Protein AF-Q234Y4-F1 (afdb_monomer)

Radius of gyration: 48.1 Å; Cα contacts (8 Å, |Δi|>4): 587; chains: 1; bounding box: 103×115×148 Å

Organism: Tetrahymena thermophila (strain SB210) (NCBI:txid312017)

Mean predicted aligned error: 19.93 Å

Structure (mmCIF, N/CA/C/O backbone):
data_AF-Q234Y4-F1
#
_entry.id   AF-Q234Y4-F1
#
loop_
_atom_site.group_PDB
_atom_site.id
_atom_site.type_symbol
_atom_site.label_atom_id
_atom_site.label_alt_id
_atom_site.label_comp_id
_atom_site.label_asym_id
_atom_site.label_entity_id
_atom_site.label_seq_id
_atom_site.pdbx_PDB_ins_code
_atom_site.Cartn_x
_atom_site.Cartn_y
_atom_site.Cartn_z
_atom_site.occupancy
_atom_site.B_iso_or_equiv
_atom_site.auth_seq_id
_atom_site.auth_comp_id
_atom_site.auth_asym_id
_atom_site.auth_atom_id
_atom_site.pdbx_PDB_model_num
ATOM 1 N N . MET A 1 1 ? 21.941 -29.662 -41.054 1.00 36.09 1 MET A N 1
ATOM 2 C CA . MET A 1 1 ? 22.257 -28.384 -41.726 1.00 36.09 1 MET A CA 1
ATOM 3 C C . MET A 1 1 ? 23.710 -28.066 -41.435 1.00 36.09 1 MET A C 1
ATOM 5 O O . MET A 1 1 ? 24.048 -27.875 -40.275 1.00 36.09 1 MET A O 1
ATOM 9 N N . GLY A 1 2 ? 24.569 -28.151 -42.451 1.00 38.62 2 GLY A N 1
ATOM 10 C CA . GLY A 1 2 ? 26.002 -27.905 -42.307 1.00 38.62 2 GLY A CA 1
ATOM 11 C C . GLY A 1 2 ? 26.270 -26.418 -42.115 1.00 38.62 2 GLY A C 1
ATOM 12 O O . GLY A 1 2 ? 25.831 -25.602 -42.923 1.00 38.62 2 GLY A O 1
ATOM 13 N N . ILE A 1 3 ? 26.975 -26.080 -41.039 1.00 43.47 3 ILE A N 1
ATOM 14 C CA . ILE A 1 3 ? 27.558 -24.757 -40.844 1.00 43.47 3 ILE A CA 1
ATOM 15 C C . ILE A 1 3 ? 28.685 -24.654 -41.871 1.00 43.47 3 ILE A C 1
ATOM 17 O O . ILE A 1 3 ? 29.764 -25.213 -41.689 1.00 43.47 3 ILE A O 1
ATOM 21 N N . LEU A 1 4 ? 28.378 -24.022 -43.004 1.00 46.44 4 LEU A N 1
ATOM 22 C CA . LEU A 1 4 ? 29.366 -23.620 -43.995 1.00 46.44 4 LEU A CA 1
ATOM 23 C C . LEU A 1 4 ? 30.426 -22.768 -43.295 1.00 46.44 4 LEU A C 1
ATOM 25 O O . LEU A 1 4 ? 30.102 -21.830 -42.566 1.00 46.44 4 LEU A O 1
ATOM 29 N N . SER A 1 5 ? 31.683 -23.133 -43.523 1.00 44.19 5 SER A N 1
ATOM 30 C CA . SER A 1 5 ? 32.879 -22.402 -43.125 1.00 44.19 5 SER A CA 1
ATOM 31 C C . SER A 1 5 ? 32.754 -20.934 -43.531 1.00 44.19 5 SER A C 1
ATOM 33 O O . SER A 1 5 ? 32.859 -20.586 -44.708 1.00 44.19 5 SER A O 1
ATOM 35 N N . PHE A 1 6 ? 32.484 -20.086 -42.543 1.00 43.38 6 PHE A N 1
ATOM 36 C CA . PHE A 1 6 ? 32.450 -18.639 -42.686 1.00 43.38 6 PHE A CA 1
ATOM 37 C C . PHE A 1 6 ? 33.898 -18.151 -42.767 1.00 43.38 6 PHE A C 1
ATOM 39 O O . PHE A 1 6 ? 34.540 -17.898 -41.750 1.00 43.38 6 PHE A O 1
ATOM 46 N N . ASP A 1 7 ? 34.439 -18.091 -43.980 1.00 44.06 7 ASP A N 1
ATOM 47 C CA . ASP A 1 7 ? 35.743 -17.483 -44.216 1.00 44.06 7 ASP A CA 1
ATOM 48 C C . ASP A 1 7 ? 35.565 -15.964 -44.333 1.00 44.06 7 ASP A C 1
ATOM 50 O O . ASP A 1 7 ? 35.068 -15.434 -45.328 1.00 44.06 7 ASP A O 1
ATOM 54 N N . ILE A 1 8 ? 35.895 -15.269 -43.247 1.00 52.28 8 ILE A N 1
ATOM 55 C CA . ILE A 1 8 ? 35.686 -13.827 -43.081 1.00 52.28 8 ILE A CA 1
ATOM 56 C C . ILE A 1 8 ? 36.778 -13.015 -43.813 1.00 52.28 8 ILE A C 1
ATOM 58 O O . ILE A 1 8 ? 36.643 -11.798 -43.936 1.00 52.28 8 ILE A O 1
ATOM 62 N N . PHE A 1 9 ? 37.836 -13.649 -44.345 1.00 46.75 9 PHE A N 1
ATOM 63 C CA . PHE A 1 9 ? 39.068 -12.940 -44.730 1.00 46.75 9 PHE A CA 1
ATOM 64 C C . PHE A 1 9 ? 39.553 -13.137 -46.179 1.00 46.75 9 PHE A C 1
ATOM 66 O O . PHE A 1 9 ? 40.647 -12.690 -46.517 1.00 46.75 9 PHE A O 1
ATOM 73 N N . SER A 1 10 ? 38.747 -13.720 -47.071 1.00 46.34 10 SER A N 1
ATOM 74 C CA . SER A 1 10 ? 39.105 -13.843 -48.495 1.00 46.34 10 SER A CA 1
ATOM 75 C C . SER A 1 10 ? 39.181 -12.482 -49.217 1.00 46.34 10 SER A C 1
ATOM 77 O O . SER A 1 10 ? 38.302 -11.627 -49.096 1.00 46.34 10 SER A O 1
ATOM 79 N N . SER A 1 11 ? 40.245 -12.291 -50.005 1.00 45.66 11 SER A N 1
ATOM 80 C CA . SER A 1 11 ? 40.683 -11.037 -50.645 1.00 45.66 11 SER A CA 1
ATOM 81 C C . SER A 1 11 ? 39.778 -10.501 -51.766 1.00 45.66 11 SER A C 1
ATOM 83 O O . SER A 1 11 ? 39.984 -9.385 -52.242 1.00 45.66 11 SER A O 1
ATOM 85 N N . THR A 1 12 ? 38.721 -11.223 -52.144 1.00 48.97 12 THR A N 1
ATOM 86 C CA . THR A 1 12 ? 37.650 -10.738 -53.036 1.00 48.97 12 THR A CA 1
ATOM 87 C C . THR A 1 12 ? 36.455 -10.185 -52.256 1.00 48.97 12 THR A C 1
ATOM 89 O O . THR A 1 12 ? 35.303 -10.364 -52.648 1.00 48.97 12 THR A O 1
ATOM 92 N N . PHE A 1 13 ? 36.710 -9.506 -51.137 1.00 47.88 13 PHE A N 1
ATOM 93 C CA . PHE A 1 13 ? 35.683 -8.888 -50.300 1.00 47.88 13 PHE A CA 1
ATOM 94 C C . PHE A 1 13 ? 35.163 -7.582 -50.935 1.00 47.88 13 PHE A C 1
ATOM 96 O O . PHE A 1 13 ? 35.314 -6.484 -50.393 1.00 47.88 13 PHE A O 1
ATOM 103 N N . GLN A 1 14 ? 34.490 -7.679 -52.089 1.00 50.31 14 GLN A N 1
ATOM 104 C CA . GLN A 1 14 ? 33.392 -6.748 -52.332 1.00 50.31 14 GLN A CA 1
ATOM 105 C C . GLN A 1 14 ? 32.385 -7.047 -51.230 1.00 50.31 14 GLN A C 1
ATOM 107 O O . GLN A 1 14 ? 31.721 -8.078 -51.262 1.00 50.31 14 GLN A O 1
ATOM 112 N N . PHE A 1 15 ? 32.354 -6.200 -50.197 1.00 50.62 15 PHE A N 1
ATOM 113 C CA . PHE A 1 15 ? 31.316 -6.242 -49.173 1.00 50.62 15 PHE A CA 1
ATOM 114 C C . PHE A 1 15 ? 29.988 -6.418 -49.905 1.00 50.62 15 PHE A C 1
ATOM 116 O O . PHE A 1 15 ? 29.576 -5.507 -50.624 1.00 50.62 15 PHE A O 1
ATOM 123 N N . ASN A 1 16 ? 29.373 -7.598 -49.787 1.00 57.25 16 ASN A N 1
ATOM 124 C CA . ASN A 1 16 ? 28.080 -7.881 -50.386 1.00 57.25 16 ASN A CA 1
ATOM 125 C C . ASN A 1 16 ? 27.078 -6.934 -49.724 1.00 57.25 16 ASN A C 1
ATOM 127 O O . ASN A 1 16 ? 26.468 -7.263 -48.707 1.00 57.25 16 ASN A O 1
ATOM 131 N N . LEU A 1 17 ? 26.935 -5.735 -50.290 1.00 61.09 17 LEU A N 1
ATOM 132 C CA . LEU A 1 17 ? 25.997 -4.696 -49.870 1.00 61.09 17 LEU A CA 1
ATOM 133 C C . LEU A 1 17 ? 24.594 -5.297 -49.743 1.00 61.09 17 LEU A C 1
ATOM 135 O O . LEU A 1 17 ? 23.890 -5.044 -48.771 1.00 61.09 17 LEU A O 1
ATOM 139 N N . PHE A 1 18 ? 24.256 -6.215 -50.651 1.00 64.38 18 PHE A N 1
ATOM 140 C CA . PHE A 1 18 ? 23.027 -7.001 -50.622 1.00 64.38 18 PHE A CA 1
ATOM 141 C C . PHE A 1 18 ? 22.860 -7.873 -49.368 1.00 64.38 18 PHE A C 1
ATOM 143 O O . PHE A 1 18 ? 21.746 -8.031 -48.873 1.00 64.38 18 PHE A O 1
ATOM 150 N N . GLN A 1 19 ? 23.934 -8.451 -48.828 1.00 70.94 19 GLN A N 1
ATOM 151 C CA . GLN A 1 19 ? 23.859 -9.323 -47.652 1.00 70.94 19 GLN A CA 1
ATOM 152 C C . GLN A 1 19 ? 23.730 -8.512 -46.356 1.00 70.94 19 GLN A C 1
ATOM 154 O O . GLN A 1 19 ? 22.981 -8.902 -45.461 1.00 70.94 19 GLN A O 1
ATOM 159 N N . GLN A 1 20 ? 24.364 -7.337 -46.288 1.00 70.56 20 GLN A N 1
ATOM 160 C CA . GLN A 1 20 ? 24.179 -6.396 -45.178 1.00 70.56 20 GLN A CA 1
ATOM 161 C C . GLN A 1 20 ? 22.772 -5.788 -45.159 1.00 70.56 20 GLN A C 1
ATOM 163 O O . GLN A 1 20 ? 22.164 -5.685 -44.094 1.00 70.56 20 GLN A O 1
ATOM 168 N N . GLN A 1 21 ? 22.218 -5.461 -46.331 1.00 79.19 21 GLN A N 1
ATOM 169 C CA . GLN A 1 21 ? 20.843 -4.968 -46.461 1.00 79.19 21 GLN A CA 1
ATOM 170 C C . GLN A 1 21 ? 19.812 -5.981 -45.943 1.00 79.19 21 GLN A C 1
ATOM 172 O O . GLN A 1 21 ? 18.864 -5.594 -45.264 1.00 79.19 21 GLN A O 1
ATOM 177 N N . LYS A 1 22 ? 20.015 -7.282 -46.194 1.00 85.12 22 LYS A N 1
ATOM 178 C CA . LYS A 1 22 ? 19.130 -8.340 -45.675 1.00 85.12 22 LYS A CA 1
ATOM 179 C C . LYS A 1 22 ? 19.170 -8.444 -44.151 1.00 85.12 22 LYS A C 1
ATOM 181 O O . LYS A 1 22 ? 18.113 -8.532 -43.532 1.00 85.12 22 LYS A O 1
ATOM 186 N N . ALA A 1 23 ? 20.360 -8.411 -43.549 1.00 85.38 23 ALA A N 1
ATOM 187 C CA . ALA A 1 23 ? 20.507 -8.454 -42.092 1.00 85.38 23 ALA A CA 1
ATOM 188 C C . ALA A 1 23 ? 19.850 -7.237 -41.421 1.00 85.38 23 ALA A C 1
ATOM 190 O O . ALA A 1 23 ? 19.141 -7.387 -40.428 1.00 85.38 23 ALA A O 1
ATOM 191 N N . PHE A 1 24 ? 20.019 -6.050 -42.013 1.00 86.62 24 PHE A N 1
ATOM 192 C CA . PHE A 1 24 ? 19.362 -4.825 -41.563 1.00 86.62 24 PHE A CA 1
ATOM 193 C C . PHE A 1 24 ? 17.835 -4.921 -41.643 1.00 86.62 24 PHE A C 1
ATOM 195 O O . PHE A 1 24 ? 17.155 -4.629 -40.665 1.00 86.62 24 PHE A O 1
ATOM 202 N N . LEU A 1 25 ? 17.291 -5.383 -42.774 1.00 89.38 25 LEU A N 1
ATOM 203 C CA . LEU A 1 25 ? 15.847 -5.530 -42.952 1.00 89.38 25 LEU A CA 1
ATOM 204 C C . LEU A 1 25 ? 15.254 -6.541 -41.956 1.00 89.38 25 LEU A C 1
ATOM 206 O O . LEU A 1 25 ? 14.210 -6.275 -41.369 1.00 89.38 25 LEU A O 1
ATOM 210 N N . CYS A 1 26 ? 15.944 -7.659 -41.706 1.00 93.00 26 CYS A N 1
ATOM 211 C CA . CYS A 1 26 ? 15.529 -8.634 -40.691 1.00 93.00 26 CYS A CA 1
ATOM 212 C C . CYS A 1 26 ? 15.535 -8.028 -39.281 1.00 93.00 26 CYS A C 1
ATOM 214 O O . CYS A 1 26 ? 14.593 -8.238 -38.521 1.00 93.00 26 CYS A O 1
ATOM 216 N N . TYR A 1 27 ? 16.568 -7.251 -38.938 1.00 93.50 27 TYR A N 1
ATOM 217 C CA . TYR A 1 27 ? 16.654 -6.575 -37.644 1.00 93.50 27 TYR A CA 1
ATOM 218 C C . TYR A 1 27 ? 15.573 -5.503 -37.474 1.00 93.50 27 TYR A C 1
ATOM 220 O O . TYR A 1 27 ? 14.955 -5.416 -36.417 1.00 93.50 27 TYR A O 1
ATOM 228 N N . LEU A 1 28 ? 15.288 -4.726 -38.522 1.00 94.75 28 LEU A N 1
ATOM 229 C CA . LEU A 1 28 ? 14.199 -3.756 -38.508 1.00 94.75 28 LEU A CA 1
ATOM 230 C C . LEU A 1 28 ? 12.847 -4.451 -38.308 1.00 94.75 28 LEU A C 1
ATOM 232 O O . LEU A 1 28 ? 12.092 -4.042 -37.435 1.00 94.75 28 LEU A O 1
ATOM 236 N N . ILE A 1 29 ? 12.557 -5.523 -39.055 1.00 95.50 29 ILE A N 1
ATOM 237 C CA . ILE A 1 29 ? 11.323 -6.312 -38.887 1.00 95.50 29 ILE A CA 1
ATOM 238 C C . ILE A 1 29 ? 11.209 -6.841 -37.453 1.00 95.50 29 ILE A C 1
ATOM 240 O O . ILE A 1 29 ? 10.139 -6.765 -36.855 1.00 95.50 29 ILE A O 1
ATOM 244 N N . TYR A 1 30 ? 12.312 -7.324 -36.881 1.00 95.69 30 TYR A N 1
ATOM 245 C CA . TYR A 1 30 ? 12.355 -7.781 -35.497 1.00 95.69 30 TYR A CA 1
ATOM 246 C C . TYR A 1 30 ? 12.038 -6.662 -34.494 1.00 95.69 30 TYR A C 1
ATOM 248 O O . TYR A 1 30 ? 11.197 -6.850 -33.618 1.00 95.69 30 TYR A O 1
ATOM 256 N N . LEU A 1 31 ? 12.649 -5.482 -34.641 1.00 94.56 31 LEU A N 1
ATOM 257 C CA . LEU A 1 31 ? 12.353 -4.334 -33.779 1.00 94.56 31 LEU A CA 1
ATOM 258 C C . LEU A 1 31 ? 10.902 -3.860 -33.927 1.00 94.56 31 LEU A C 1
ATOM 260 O O . LEU A 1 31 ? 10.274 -3.506 -32.934 1.00 94.56 31 LEU A O 1
ATOM 264 N N . LEU A 1 32 ? 10.351 -3.881 -35.143 1.00 94.50 32 LEU A N 1
ATOM 265 C CA . LEU A 1 32 ? 8.947 -3.546 -35.387 1.00 94.50 32 LEU A CA 1
ATOM 266 C C . LEU A 1 32 ? 7.999 -4.551 -34.731 1.00 94.50 32 LEU A C 1
ATOM 268 O O . LEU A 1 32 ? 6.995 -4.144 -34.151 1.00 94.50 32 LEU A O 1
ATOM 272 N N . TYR A 1 33 ? 8.333 -5.840 -34.776 1.00 95.62 33 TYR A N 1
ATOM 273 C CA . TYR A 1 33 ? 7.583 -6.878 -34.077 1.00 95.62 33 TYR A CA 1
ATOM 274 C C . TYR A 1 33 ? 7.600 -6.652 -32.557 1.00 95.62 33 TYR A C 1
ATOM 276 O O . TYR A 1 33 ? 6.543 -6.599 -31.934 1.00 95.62 33 TYR A O 1
ATOM 284 N N . GLN A 1 34 ? 8.780 -6.419 -31.968 1.00 93.62 34 GLN A N 1
ATOM 285 C CA . GLN A 1 34 ? 8.900 -6.113 -30.537 1.00 93.62 34 GLN A CA 1
ATOM 286 C C . GLN A 1 34 ? 8.168 -4.833 -30.132 1.00 93.62 34 GLN A C 1
ATOM 288 O O . GLN A 1 34 ? 7.619 -4.752 -29.033 1.00 93.62 34 GLN A O 1
ATOM 293 N N . TYR A 1 35 ? 8.174 -3.823 -31.001 1.00 93.69 35 TYR A N 1
ATOM 294 C CA . TYR A 1 35 ? 7.449 -2.581 -30.775 1.00 93.69 35 TYR A CA 1
ATOM 295 C C . TYR A 1 35 ? 5.942 -2.810 -30.719 1.00 93.69 35 TYR A C 1
ATOM 297 O O . TYR A 1 35 ? 5.283 -2.326 -29.802 1.00 93.69 35 TYR A O 1
ATOM 305 N N . TYR A 1 36 ? 5.408 -3.568 -31.679 1.00 90.50 36 TYR A N 1
ATOM 306 C CA . TYR A 1 36 ? 3.977 -3.840 -31.761 1.00 90.50 36 TYR A CA 1
ATOM 307 C C . TYR A 1 36 ? 3.487 -4.675 -30.570 1.00 90.50 36 TYR A C 1
ATOM 309 O O . TYR A 1 36 ? 2.410 -4.417 -30.036 1.00 90.50 36 TYR A O 1
ATOM 317 N N . ASP A 1 37 ? 4.315 -5.613 -30.104 1.00 91.12 37 ASP A N 1
ATOM 318 C CA . ASP A 1 37 ? 4.022 -6.465 -28.947 1.00 91.12 37 ASP A CA 1
ATOM 319 C C . ASP A 1 37 ? 4.401 -5.822 -27.593 1.00 91.12 37 ASP A C 1
ATOM 321 O O . ASP A 1 37 ? 4.354 -6.465 -26.550 1.00 91.12 37 ASP A O 1
ATOM 325 N N . ASN A 1 38 ? 4.781 -4.536 -27.578 1.00 87.19 38 ASN A N 1
ATOM 326 C CA . ASN A 1 38 ? 5.168 -3.785 -26.370 1.00 87.19 38 ASN A CA 1
ATOM 327 C C . ASN A 1 38 ? 6.298 -4.427 -25.551 1.00 87.19 38 ASN A C 1
ATOM 329 O O . ASN A 1 38 ? 6.416 -4.204 -24.346 1.00 87.19 38 ASN A O 1
ATOM 333 N N . GLN A 1 39 ? 7.157 -5.197 -26.213 1.00 89.94 39 GLN A N 1
ATOM 334 C CA . GLN A 1 39 ? 8.321 -5.829 -25.597 1.00 89.94 39 GLN A CA 1
ATOM 335 C C . GLN A 1 39 ? 9.486 -4.845 -25.425 1.00 89.94 39 GLN A C 1
ATOM 337 O O . GLN A 1 39 ? 10.421 -5.112 -24.669 1.00 89.94 39 GLN A O 1
ATOM 342 N N . ILE A 1 40 ? 9.433 -3.692 -26.101 1.00 91.94 40 ILE A N 1
ATOM 343 C CA . ILE A 1 40 ? 10.393 -2.609 -25.888 1.00 91.94 40 ILE A CA 1
ATOM 344 C C . ILE A 1 40 ? 10.011 -1.865 -24.610 1.00 91.94 40 ILE A C 1
ATOM 346 O O . ILE A 1 40 ? 8.973 -1.205 -24.540 1.00 91.94 40 ILE A O 1
ATOM 350 N N . GLN A 1 41 ? 10.877 -1.963 -23.603 1.00 91.94 41 GLN A N 1
ATOM 351 C CA . GLN A 1 41 ? 10.661 -1.308 -22.319 1.00 91.94 41 GLN A CA 1
ATOM 352 C C . GLN A 1 41 ? 10.587 0.217 -22.496 1.00 91.94 41 GLN A C 1
ATOM 354 O O . GLN A 1 41 ? 11.465 0.803 -23.137 1.00 91.94 41 GLN A O 1
ATOM 359 N N . PRO A 1 42 ? 9.564 0.882 -21.932 1.00 95.69 42 PRO A N 1
ATOM 360 C CA . PRO A 1 42 ? 9.499 2.331 -21.934 1.00 95.69 42 PRO A CA 1
ATOM 361 C C . PRO A 1 42 ? 10.601 2.918 -21.054 1.00 95.69 42 PRO A C 1
ATOM 363 O O . PRO A 1 42 ? 11.109 2.284 -20.126 1.00 95.69 42 PRO A O 1
ATOM 366 N N . THR A 1 43 ? 10.915 4.186 -21.295 1.00 95.62 43 THR A N 1
ATOM 367 C CA . THR A 1 43 ? 11.752 4.945 -20.370 1.00 95.62 43 THR A CA 1
ATOM 368 C C . THR A 1 43 ? 10.955 5.209 -19.099 1.00 95.62 43 THR A C 1
ATOM 370 O O . THR A 1 43 ? 9.906 5.852 -19.138 1.00 95.62 43 THR A O 1
ATOM 373 N N . PHE A 1 44 ? 11.467 4.723 -17.972 1.00 96.00 44 PHE A N 1
ATOM 374 C CA . PHE A 1 44 ? 10.875 4.903 -16.653 1.00 96.00 44 PHE A CA 1
ATOM 375 C C . PHE A 1 44 ? 11.755 5.817 -15.802 1.00 96.00 44 PHE A C 1
ATOM 377 O O . PHE A 1 44 ? 12.959 5.587 -15.668 1.00 96.00 44 PHE A O 1
ATOM 384 N N . ARG A 1 45 ? 11.162 6.857 -15.213 1.00 96.50 45 ARG A N 1
ATOM 385 C CA . ARG A 1 45 ? 11.831 7.733 -14.244 1.00 96.50 45 ARG A CA 1
ATOM 386 C C . ARG A 1 45 ? 10.953 7.890 -13.016 1.00 96.50 45 ARG A C 1
ATOM 388 O O . ARG A 1 45 ? 9.756 8.121 -13.149 1.00 96.50 45 ARG A O 1
ATOM 395 N N . SER A 1 46 ? 11.561 7.817 -11.838 1.00 95.94 46 SER A N 1
ATOM 396 C CA . SER A 1 46 ? 10.880 8.021 -10.562 1.00 95.94 46 SER A CA 1
ATOM 397 C C . SER A 1 46 ? 11.590 9.083 -9.735 1.00 95.94 46 SER A C 1
ATOM 399 O O . SER A 1 46 ? 12.821 9.071 -9.660 1.00 95.94 46 SER A O 1
ATOM 401 N N . GLN A 1 47 ? 10.835 9.968 -9.095 1.00 95.88 47 GLN A N 1
ATOM 402 C CA . GLN A 1 47 ? 11.359 10.973 -8.170 1.00 95.88 47 GLN A CA 1
ATOM 403 C C . GLN A 1 47 ? 10.428 11.096 -6.967 1.00 95.88 47 GLN A C 1
ATOM 405 O O . GLN A 1 47 ? 9.214 11.019 -7.122 1.00 95.88 47 GLN A O 1
ATOM 410 N N . ASN A 1 48 ? 10.996 11.301 -5.783 1.00 95.62 48 ASN A N 1
ATOM 411 C CA . ASN A 1 48 ? 10.233 11.561 -4.567 1.00 95.62 48 ASN A CA 1
ATOM 412 C C . ASN A 1 48 ? 10.423 13.025 -4.188 1.00 95.62 48 ASN A C 1
ATOM 414 O O . ASN A 1 48 ? 11.562 13.482 -4.082 1.00 95.62 48 ASN A O 1
ATOM 418 N N . PHE A 1 49 ? 9.324 13.734 -3.960 1.00 95.81 49 PHE A N 1
ATOM 419 C CA . PHE A 1 49 ? 9.342 15.104 -3.463 1.00 95.81 49 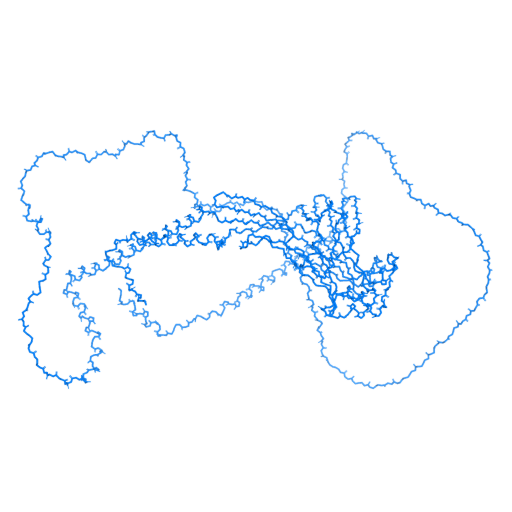PHE A CA 1
ATOM 420 C C . PHE A 1 49 ? 8.442 15.222 -2.248 1.00 95.81 49 PHE A C 1
ATOM 422 O O . PHE A 1 49 ? 7.414 14.562 -2.168 1.00 95.81 49 PHE A O 1
ATOM 429 N N . VAL A 1 50 ? 8.825 16.086 -1.319 1.00 94.88 50 VAL A N 1
ATOM 430 C CA . VAL A 1 50 ? 7.918 16.539 -0.266 1.00 94.88 50 VAL A CA 1
ATOM 431 C C . VAL A 1 50 ? 7.058 17.643 -0.871 1.00 94.88 50 VAL A C 1
ATOM 433 O O . VAL A 1 50 ? 7.599 18.553 -1.502 1.00 94.88 50 VAL A O 1
ATOM 436 N N . GLN A 1 51 ? 5.739 17.529 -0.742 1.00 92.88 51 GLN A N 1
ATOM 437 C CA . GLN A 1 51 ? 4.795 18.534 -1.218 1.00 92.88 51 GLN A CA 1
ATOM 438 C C . GLN A 1 51 ? 4.063 19.190 -0.056 1.00 92.88 51 GLN A C 1
ATOM 440 O O . GLN A 1 51 ? 3.716 18.540 0.926 1.00 92.88 51 GLN A O 1
ATOM 445 N N . ASP A 1 52 ? 3.766 20.477 -0.224 1.00 91.69 52 ASP A N 1
ATOM 446 C CA . ASP A 1 52 ? 3.013 21.249 0.763 1.00 91.69 52 ASP A CA 1
ATOM 447 C C . ASP A 1 52 ? 1.549 20.820 0.848 1.00 91.69 52 ASP A C 1
ATOM 449 O O . ASP A 1 52 ? 0.916 21.081 1.864 1.00 91.69 52 ASP A O 1
ATOM 453 N N . PHE A 1 53 ? 1.014 20.208 -0.212 1.00 93.88 53 PHE A N 1
ATOM 454 C CA . PHE A 1 53 ? -0.363 19.740 -0.317 1.00 93.88 53 PHE A 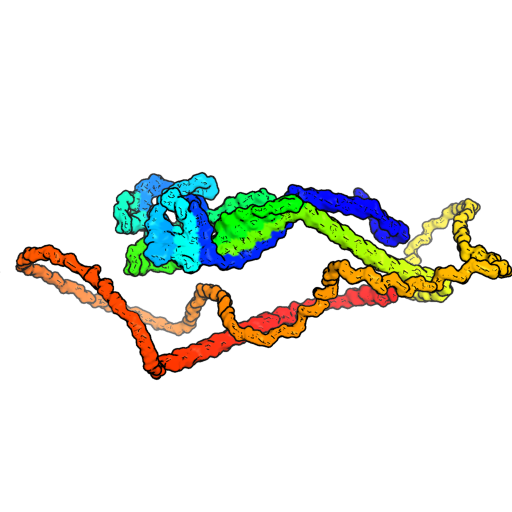CA 1
ATOM 455 C C . PHE A 1 53 ? -0.383 18.331 -0.900 1.00 93.88 53 PHE A C 1
ATOM 457 O O . PHE A 1 53 ? 0.101 18.106 -2.012 1.00 93.88 53 PHE A O 1
ATOM 464 N N . THR A 1 54 ? -0.984 17.401 -0.168 1.00 94.12 54 THR A N 1
ATOM 465 C CA . THR A 1 54 ? -1.264 16.041 -0.628 1.00 94.12 54 THR A CA 1
ATOM 466 C C . THR A 1 54 ? -2.729 15.717 -0.355 1.00 94.12 54 THR A C 1
ATOM 468 O O . THR A 1 54 ? -3.282 16.115 0.671 1.00 94.12 54 THR A O 1
ATOM 471 N N . SER A 1 55 ? -3.387 15.049 -1.305 1.00 94.81 55 SER A N 1
ATOM 472 C CA . SER A 1 55 ? -4.812 14.721 -1.220 1.00 94.81 55 SER A CA 1
ATOM 473 C C . SER A 1 55 ? -5.109 13.409 -1.934 1.00 94.81 55 SER A C 1
ATOM 475 O O . SER A 1 55 ? -4.606 13.163 -3.029 1.00 94.81 55 SER A O 1
ATOM 477 N N . VAL A 1 56 ? -5.936 12.573 -1.313 1.00 94.50 56 VAL A N 1
ATOM 478 C CA . VAL A 1 56 ? -6.497 11.363 -1.912 1.00 94.50 56 VAL A CA 1
ATOM 479 C C . VAL A 1 56 ? -8.009 11.375 -1.742 1.00 94.50 56 VAL A C 1
ATOM 481 O O . VAL A 1 56 ? -8.531 11.618 -0.654 1.00 94.50 56 VAL A O 1
ATOM 484 N N . GLU A 1 57 ? -8.713 11.087 -2.831 1.00 94.44 57 GLU A N 1
ATOM 485 C CA . GLU A 1 57 ? -10.167 10.958 -2.833 1.00 94.44 57 GLU A CA 1
ATOM 486 C C . GLU A 1 57 ? -10.618 9.789 -1.948 1.00 94.44 57 GLU A C 1
ATOM 488 O O . GLU A 1 57 ? -10.075 8.678 -2.013 1.00 94.44 57 GLU A O 1
ATOM 493 N N . LEU A 1 58 ? -11.626 10.047 -1.115 1.00 95.25 58 LEU A N 1
ATOM 494 C CA . LEU A 1 58 ? -12.239 9.023 -0.284 1.00 95.25 58 LEU A CA 1
ATOM 495 C C . LEU A 1 58 ? -13.110 8.126 -1.160 1.00 95.25 58 LEU A C 1
ATOM 497 O O . LEU A 1 58 ? -13.945 8.585 -1.931 1.00 95.25 58 LEU A O 1
ATOM 501 N N . SER A 1 59 ? -12.913 6.821 -1.035 1.00 94.94 59 SER A N 1
ATOM 502 C CA . SER A 1 59 ? -13.732 5.818 -1.711 1.00 94.94 59 SER A CA 1
ATOM 503 C C . SER A 1 59 ? -13.957 4.658 -0.761 1.00 94.94 59 SER A C 1
ATOM 505 O O . SER A 1 59 ? -13.075 4.352 0.040 1.00 94.94 59 SER A O 1
ATOM 507 N N . ASN A 1 60 ? -15.116 4.005 -0.845 1.00 96.19 60 ASN A N 1
ATOM 508 C CA . ASN A 1 60 ? -15.475 2.928 0.090 1.00 96.19 60 ASN A CA 1
ATOM 509 C C . ASN A 1 60 ? -14.455 1.775 0.060 1.00 96.19 60 ASN A C 1
ATOM 511 O O . ASN A 1 60 ? -14.234 1.105 1.061 1.00 96.19 60 ASN A O 1
ATOM 515 N N . ASP A 1 61 ? -13.767 1.617 -1.071 1.00 95.94 61 ASP A N 1
ATOM 516 C CA . ASP A 1 61 ? -12.724 0.625 -1.302 1.00 95.94 61 ASP A CA 1
ATOM 517 C C . ASP A 1 61 ? -11.326 1.052 -0.810 1.00 95.94 61 ASP A C 1
ATOM 519 O O . ASP A 1 61 ? -10.384 0.277 -0.957 1.00 95.94 61 ASP A O 1
ATOM 523 N N . LEU A 1 62 ? -11.136 2.268 -0.280 1.00 95.56 62 LEU A N 1
ATOM 524 C CA . LEU A 1 62 ? -9.823 2.787 0.141 1.00 95.56 62 LEU A CA 1
ATOM 525 C C . LEU A 1 62 ? -9.224 1.973 1.297 1.00 95.56 62 LEU A C 1
ATOM 527 O O . LEU A 1 62 ? -8.021 1.690 1.314 1.00 95.56 62 LEU A O 1
ATOM 531 N N . PHE A 1 63 ? -10.076 1.615 2.254 1.00 96.31 63 PHE A N 1
ATOM 532 C CA . PHE A 1 63 ? -9.720 0.932 3.487 1.00 96.31 63 PHE A CA 1
ATOM 533 C C . PHE A 1 63 ? -10.777 -0.112 3.818 1.00 96.31 63 PHE A C 1
ATOM 535 O O . PHE A 1 63 ? -11.969 0.189 3.884 1.00 96.31 63 PHE A O 1
ATOM 542 N N . ALA A 1 64 ? -10.313 -1.330 4.061 1.00 97.88 64 ALA A N 1
ATOM 543 C CA . ALA A 1 64 ? -11.151 -2.439 4.462 1.00 97.88 64 ALA A CA 1
ATOM 544 C C . ALA A 1 64 ? -10.500 -3.189 5.622 1.00 97.88 64 ALA A C 1
ATOM 546 O O . ALA A 1 64 ? -9.276 -3.325 5.682 1.00 97.88 64 ALA A O 1
ATOM 547 N N . TYR A 1 65 ? -11.308 -3.702 6.539 1.00 97.94 65 TYR A N 1
ATOM 548 C CA . TYR A 1 65 ? -10.828 -4.439 7.699 1.00 97.94 65 TYR A CA 1
ATOM 549 C C . TYR A 1 65 ? -11.693 -5.666 7.967 1.00 97.94 65 TYR A C 1
ATOM 551 O O . TYR A 1 65 ? -12.860 -5.742 7.586 1.00 97.94 65 TYR A O 1
ATOM 559 N N . GLN A 1 66 ? -11.089 -6.656 8.605 1.00 96.81 66 GLN A N 1
ATOM 560 C CA . GLN A 1 66 ? -11.747 -7.884 9.007 1.00 96.81 66 GLN A CA 1
ATOM 561 C C . GLN A 1 66 ? -11.014 -8.455 10.212 1.00 96.81 66 GLN A C 1
ATOM 563 O O . GLN A 1 66 ? -9.787 -8.542 10.209 1.00 96.81 66 GLN A O 1
ATOM 568 N N . TYR A 1 67 ? -11.752 -8.879 11.230 1.00 96.56 67 TYR A N 1
ATOM 569 C CA . TYR A 1 67 ? -11.174 -9.624 12.341 1.00 96.56 67 TYR A CA 1
ATOM 570 C C . TYR A 1 67 ? -11.414 -11.118 12.131 1.00 96.56 67 TYR A C 1
ATOM 572 O O . TYR A 1 67 ? -12.554 -11.544 11.932 1.00 96.56 67 TYR A O 1
ATOM 580 N N . ARG A 1 68 ? -10.333 -11.901 12.124 1.00 94.00 68 ARG A N 1
ATOM 581 C CA . ARG A 1 68 ? -10.360 -13.341 11.859 1.00 94.00 68 ARG A CA 1
ATOM 582 C C . ARG A 1 68 ? -10.021 -14.151 13.093 1.00 94.00 68 ARG A C 1
ATOM 584 O O . ARG A 1 68 ? -9.136 -13.791 13.868 1.00 94.00 68 ARG A O 1
ATOM 591 N N . PHE A 1 69 ? -10.677 -15.296 13.165 1.00 89.88 69 PHE A N 1
ATOM 592 C CA . PHE A 1 69 ? -10.575 -16.302 14.198 1.00 89.88 69 PHE A CA 1
ATOM 593 C C . PHE A 1 69 ? -9.966 -17.583 13.677 1.00 89.88 69 PHE A C 1
ATOM 595 O O . PHE A 1 69 ? -10.403 -18.085 12.636 1.00 89.88 69 PHE A O 1
ATOM 602 N N . ASN A 1 70 ? -8.982 -18.135 14.395 1.00 86.31 70 ASN A N 1
ATOM 603 C CA . ASN A 1 70 ? -8.299 -19.366 13.983 1.00 86.31 70 ASN A CA 1
ATOM 604 C C . ASN A 1 70 ? -7.885 -19.334 12.495 1.00 86.31 70 ASN A C 1
ATOM 606 O O . ASN A 1 70 ? -7.984 -20.337 11.784 1.00 86.31 70 ASN A O 1
ATOM 610 N N . LEU A 1 71 ? -7.518 -18.143 11.998 1.00 80.62 71 LEU A N 1
ATOM 611 C CA . LEU A 1 71 ? -7.211 -17.816 10.596 1.00 80.62 71 LEU A CA 1
ATOM 612 C C . LEU A 1 71 ? -8.312 -18.093 9.545 1.00 80.62 71 LEU A C 1
ATOM 614 O O . LEU A 1 71 ? -8.115 -17.753 8.376 1.00 80.62 71 LEU A O 1
ATOM 618 N N . THR A 1 72 ? -9.446 -18.688 9.920 1.00 85.38 72 THR A N 1
ATOM 619 C CA . THR A 1 72 ? -10.420 -19.279 8.982 1.00 85.38 72 THR A CA 1
ATOM 620 C C . THR A 1 72 ? -11.826 -18.707 9.101 1.00 85.38 72 THR A C 1
ATOM 622 O O . THR A 1 72 ? -12.517 -18.629 8.090 1.00 85.38 72 THR A O 1
ATOM 625 N N . GLN A 1 73 ? -12.247 -18.297 10.297 1.00 90.94 73 GLN A N 1
ATOM 626 C CA . GLN A 1 73 ? -13.596 -17.789 10.556 1.00 90.94 73 GLN A CA 1
ATOM 627 C C . GLN A 1 73 ? -13.579 -16.270 10.712 1.00 90.94 73 GLN A C 1
ATOM 629 O O . GLN A 1 73 ? -12.617 -15.714 11.243 1.00 90.94 73 GLN A O 1
ATOM 634 N N . ASN A 1 74 ? -14.637 -15.589 10.279 1.00 93.56 74 ASN A N 1
ATOM 635 C CA . ASN A 1 74 ? -14.755 -14.147 10.466 1.00 93.56 74 ASN A CA 1
ATOM 636 C C . ASN A 1 74 ? -15.528 -13.848 11.745 1.00 93.56 74 ASN A C 1
ATOM 638 O O . ASN A 1 74 ? -16.423 -14.595 12.135 1.00 93.56 74 ASN A O 1
ATOM 642 N N . LEU A 1 75 ? -15.196 -12.730 12.383 1.00 94.12 75 LEU A N 1
ATOM 643 C CA . LEU A 1 75 ? -15.882 -12.282 13.589 1.00 94.12 75 LEU A CA 1
ATOM 644 C C . LEU A 1 75 ? -17.382 -12.085 13.374 1.00 94.12 75 LEU A C 1
ATOM 646 O O . LEU A 1 75 ? -18.168 -12.532 14.203 1.00 94.12 75 LEU A O 1
ATOM 650 N N . ASP A 1 76 ? -17.765 -11.475 12.257 1.00 92.12 76 ASP A N 1
ATOM 651 C CA . ASP A 1 76 ? -19.170 -11.189 11.968 1.00 92.12 76 ASP A CA 1
ATOM 652 C C . ASP A 1 76 ? -20.005 -12.479 11.899 1.00 92.12 76 ASP A C 1
ATOM 654 O O . ASP A 1 76 ? -21.086 -12.537 12.478 1.00 92.12 76 ASP A O 1
ATOM 658 N N . ASP A 1 77 ? -19.457 -13.542 11.299 1.00 92.62 77 ASP A N 1
ATOM 659 C CA . ASP A 1 77 ? -20.130 -14.842 11.184 1.00 92.62 77 ASP A CA 1
ATOM 660 C C . ASP A 1 77 ? -20.350 -15.480 12.566 1.00 92.62 77 ASP A C 1
ATOM 662 O O . ASP A 1 77 ? -21.404 -16.053 12.840 1.00 92.62 77 ASP A O 1
ATOM 666 N N . ILE A 1 78 ? -19.363 -15.371 13.462 1.00 92.50 78 ILE A N 1
ATOM 667 C CA . ILE A 1 78 ? -19.451 -15.906 14.829 1.00 92.50 78 ILE A CA 1
ATOM 668 C C . ILE A 1 78 ? -20.455 -15.100 15.658 1.00 92.50 78 ILE A C 1
ATOM 670 O O . ILE A 1 78 ? -21.275 -15.685 16.368 1.00 92.50 78 ILE A O 1
ATOM 674 N N . GLN A 1 79 ? -20.419 -13.769 15.545 1.00 93.81 79 GLN A N 1
ATOM 675 C CA . GLN A 1 79 ? -21.354 -12.886 16.240 1.00 93.81 79 GLN A CA 1
ATOM 676 C C . GLN A 1 79 ? -22.801 -13.156 15.822 1.00 93.81 79 GLN A C 1
ATOM 678 O O . GLN A 1 79 ? -23.687 -13.196 16.676 1.00 93.81 79 GLN A O 1
ATOM 683 N N . GLU A 1 80 ? -23.036 -13.395 14.532 1.00 92.94 80 GLU A N 1
ATOM 684 C CA . GLU A 1 80 ? -24.358 -13.734 14.006 1.00 92.94 80 GLU A CA 1
ATOM 685 C C . GLU A 1 80 ? -24.812 -15.131 14.458 1.00 92.94 80 GLU A C 1
ATOM 687 O O . GLU A 1 80 ? -25.937 -15.292 14.931 1.00 92.94 80 GLU A O 1
ATOM 692 N N . GLN A 1 81 ? -23.928 -16.136 14.406 1.00 94.81 81 GLN A N 1
ATOM 693 C CA . GLN A 1 81 ? -24.238 -17.508 14.835 1.00 94.81 81 GLN A CA 1
ATOM 694 C C . GLN A 1 81 ? -24.576 -17.616 16.325 1.00 94.81 81 GLN A C 1
ATOM 696 O O . GLN A 1 81 ? -25.437 -18.409 16.709 1.00 94.81 81 GLN A O 1
ATOM 701 N N . GLN A 1 82 ? -23.883 -16.855 17.172 1.00 94.38 82 GLN A N 1
ATOM 702 C CA . GLN A 1 82 ? -24.053 -16.901 18.626 1.00 94.38 82 GLN A CA 1
ATOM 703 C C . GLN A 1 82 ? -25.025 -15.840 19.149 1.00 94.38 82 GLN A C 1
ATOM 705 O O . GLN A 1 82 ? -25.416 -15.902 20.314 1.00 94.38 82 GLN A O 1
ATOM 710 N N . ASN A 1 83 ? -25.433 -14.890 18.300 1.00 95.88 83 ASN A N 1
ATOM 711 C CA . ASN A 1 83 ? -26.230 -13.722 18.670 1.00 95.88 83 ASN A CA 1
ATOM 712 C C . ASN A 1 83 ? -25.610 -12.934 19.845 1.00 95.88 83 ASN A C 1
ATOM 714 O O . ASN A 1 83 ? -26.316 -12.456 20.738 1.00 95.88 83 ASN A O 1
ATOM 718 N N . LEU A 1 84 ? -24.277 -12.850 19.865 1.00 96.00 84 LEU A N 1
ATOM 719 C CA . LEU A 1 84 ? -23.478 -12.181 20.891 1.00 96.00 84 LEU A CA 1
ATOM 720 C C . LEU A 1 84 ? -22.462 -11.254 20.232 1.00 96.00 84 LEU A C 1
ATOM 722 O O . LEU A 1 84 ? -21.833 -11.610 19.239 1.00 96.00 84 LEU A O 1
ATOM 726 N N . THR A 1 85 ? -22.254 -10.082 20.823 1.00 96.06 85 THR A N 1
ATOM 727 C CA . THR A 1 85 ? -21.248 -9.121 20.365 1.00 96.06 85 THR A CA 1
ATOM 728 C C . THR A 1 85 ? -19.986 -9.223 21.212 1.00 96.06 85 THR A C 1
ATOM 730 O O . THR A 1 85 ? -20.039 -9.168 22.442 1.00 96.06 85 THR A O 1
ATOM 733 N N . TYR A 1 86 ? -18.838 -9.356 20.544 1.00 95.94 86 TYR A N 1
ATOM 734 C CA . TYR A 1 86 ? -17.526 -9.470 21.191 1.00 95.94 86 TYR A CA 1
ATOM 735 C C . TYR A 1 86 ? -16.736 -8.162 21.113 1.00 95.94 86 TYR A C 1
ATOM 737 O O . TYR A 1 86 ? -16.318 -7.623 22.141 1.00 95.94 86 TYR A O 1
ATOM 745 N N . LEU A 1 87 ? -16.566 -7.636 19.898 1.00 96.50 87 LEU A N 1
ATOM 746 C CA . LEU A 1 87 ? -15.868 -6.384 19.620 1.00 96.50 87 LEU A CA 1
ATOM 747 C C . LEU A 1 87 ? -16.809 -5.390 18.944 1.00 96.50 87 LEU A C 1
ATOM 749 O O . LEU A 1 87 ? -17.714 -5.778 18.206 1.00 96.50 87 LEU A O 1
ATOM 753 N N . VAL A 1 88 ? -16.565 -4.105 19.183 1.00 96.31 88 VAL A N 1
ATOM 754 C CA . VAL A 1 88 ? -17.277 -3.002 18.535 1.00 96.31 88 VAL A CA 1
ATOM 755 C C . VAL A 1 88 ? -16.260 -2.125 17.820 1.00 96.31 88 VAL A C 1
ATOM 757 O O . VAL A 1 88 ? -15.297 -1.651 18.424 1.00 96.31 88 VAL A O 1
ATOM 760 N N . PHE A 1 89 ? -16.484 -1.926 16.525 1.00 96.94 89 PHE A N 1
ATOM 761 C CA . PHE A 1 89 ? -15.665 -1.086 15.660 1.00 96.94 89 PHE A CA 1
ATOM 762 C C . PHE A 1 89 ? -16.354 0.261 15.493 1.00 96.94 89 PHE A C 1
ATOM 764 O O . PHE A 1 89 ? -17.500 0.317 15.052 1.00 96.94 89 PHE A O 1
ATOM 771 N N . VAL A 1 90 ? -15.653 1.337 15.833 1.00 97.12 90 VAL A N 1
ATOM 772 C CA . VAL A 1 90 ? -16.175 2.703 15.768 1.00 97.12 90 VAL A CA 1
ATOM 773 C C . VAL A 1 90 ? -15.287 3.509 14.825 1.00 97.12 90 VAL A C 1
ATOM 775 O O . VAL A 1 90 ? -14.239 4.004 15.248 1.00 97.12 90 VAL A O 1
ATOM 778 N N . PRO A 1 91 ? -15.654 3.611 13.535 1.00 97.50 91 PRO A N 1
ATOM 779 C CA . PRO A 1 91 ? -14.936 4.448 12.598 1.00 97.50 91 PRO A CA 1
ATOM 780 C C . PRO A 1 91 ? -15.442 5.890 12.639 1.00 97.50 91 PRO A C 1
ATOM 782 O O . PRO A 1 91 ? -16.644 6.154 12.717 1.00 97.50 91 PRO A O 1
ATOM 785 N N . TYR A 1 92 ? -14.522 6.837 12.523 1.00 96.94 92 TYR A N 1
ATOM 786 C CA . TYR A 1 92 ? -14.856 8.244 12.339 1.00 96.94 92 TYR A CA 1
ATOM 787 C C . TYR A 1 92 ? -13.806 8.942 11.483 1.00 96.94 92 TYR A C 1
ATOM 789 O O . TYR A 1 92 ? -12.641 8.559 11.429 1.00 96.94 92 TYR A O 1
ATOM 797 N N . PHE A 1 93 ? -14.237 9.981 10.787 1.00 98.06 93 PHE A N 1
ATOM 798 C CA . PHE A 1 93 ? -13.381 10.882 10.043 1.00 98.06 93 PHE A CA 1
ATOM 799 C C . PHE A 1 93 ? -13.124 12.121 10.883 1.00 98.06 93 PHE A C 1
ATOM 801 O O . PHE A 1 93 ? -14.066 12.738 11.379 1.00 98.06 93 PHE A O 1
ATOM 808 N N . GLN A 1 94 ? -11.858 12.483 11.036 1.00 97.56 94 GLN A N 1
ATOM 809 C CA . GLN A 1 94 ? -11.469 13.747 11.632 1.00 97.56 94 GLN A CA 1
ATOM 810 C C . GLN A 1 94 ? -11.044 14.701 10.525 1.00 97.56 94 GLN A C 1
ATOM 812 O O . GLN A 1 94 ? -10.175 14.371 9.717 1.00 97.56 94 GLN A O 1
ATOM 817 N N . TYR A 1 95 ? -11.613 15.898 10.531 1.00 97.00 95 TYR A N 1
ATOM 818 C CA . TYR A 1 95 ? -11.180 17.006 9.697 1.00 97.00 95 TYR A CA 1
ATOM 819 C C . TYR A 1 95 ? -10.761 18.161 10.593 1.00 97.00 95 TYR A C 1
ATOM 821 O O . TYR A 1 95 ? -11.548 18.649 11.402 1.00 97.00 95 TYR A O 1
ATOM 829 N N . THR A 1 96 ? -9.518 18.607 10.456 1.00 95.38 96 THR A N 1
ATOM 830 C CA . THR A 1 96 ? -9.007 19.744 11.211 1.00 95.38 96 THR A CA 1
ATOM 831 C C . THR A 1 96 ? -8.586 20.852 10.261 1.00 95.38 96 THR A C 1
ATOM 833 O O . THR A 1 96 ? -7.760 20.666 9.370 1.00 95.38 96 THR A O 1
ATOM 836 N N . ASN A 1 97 ? -9.147 22.030 10.496 1.00 93.88 97 ASN A N 1
ATOM 837 C CA . ASN A 1 97 ? -8.743 23.307 9.929 1.00 93.88 97 ASN A CA 1
ATOM 838 C C . ASN A 1 97 ? -8.331 24.217 11.100 1.00 93.88 97 ASN A C 1
ATOM 840 O O . ASN A 1 97 ? -8.787 23.994 12.212 1.00 93.88 97 ASN A O 1
ATOM 844 N N . TYR A 1 98 ? -7.490 25.234 10.893 1.00 87.25 98 TYR A N 1
ATOM 845 C CA . TYR A 1 98 ? -6.888 26.082 11.944 1.00 87.25 98 TYR A CA 1
ATOM 846 C C . TYR A 1 98 ? -7.737 26.362 13.199 1.00 87.25 98 TYR A C 1
ATOM 848 O O . TYR A 1 98 ? -7.187 26.456 14.296 1.00 87.25 98 TYR A O 1
ATOM 856 N N . THR A 1 99 ? -9.041 26.574 13.025 1.00 87.25 99 THR A N 1
ATOM 857 C CA . THR A 1 99 ? -9.998 26.937 14.075 1.00 87.25 99 THR A CA 1
ATOM 858 C C . THR A 1 99 ? -10.995 25.837 14.429 1.00 87.25 99 THR A C 1
ATOM 860 O O . THR A 1 99 ? -11.624 25.919 15.480 1.00 87.25 99 THR A O 1
ATOM 863 N N . GLU A 1 100 ? -11.171 24.836 13.570 1.00 92.12 100 GLU A N 1
ATOM 864 C CA . GLU A 1 100 ? -12.280 23.885 13.623 1.00 92.12 100 GLU A CA 1
ATOM 865 C C . GLU A 1 100 ? -11.751 22.456 13.586 1.00 92.12 100 GLU A C 1
ATOM 867 O O . GLU A 1 100 ? -10.891 22.111 12.777 1.00 92.12 100 GLU A O 1
ATOM 872 N N . ASN A 1 101 ? -12.274 21.621 14.477 1.00 95.12 101 ASN A N 1
ATOM 873 C CA . ASN A 1 101 ? -12.000 20.197 14.489 1.00 95.12 101 ASN A CA 1
ATOM 874 C C . ASN A 1 101 ? -13.334 19.458 14.464 1.00 95.12 101 ASN A C 1
ATOM 876 O O . ASN A 1 101 ? -14.087 19.498 15.438 1.00 95.12 101 ASN A O 1
ATOM 880 N N . GLU A 1 102 ? -13.632 18.835 13.334 1.00 95.44 102 GLU A N 1
ATOM 881 C CA . GLU A 1 102 ? -14.871 18.110 13.096 1.00 95.44 102 GLU A CA 1
ATOM 882 C C . GLU A 1 102 ? -14.606 16.610 13.178 1.00 95.44 102 GLU A C 1
ATOM 884 O O . GLU A 1 102 ? -13.672 16.097 12.561 1.00 95.44 102 GLU A O 1
ATOM 889 N N . PHE A 1 103 ? -15.455 15.906 13.925 1.00 95.88 103 PHE A N 1
ATOM 890 C CA . PHE A 1 103 ? -15.461 14.451 14.001 1.00 95.88 103 PHE A CA 1
ATOM 891 C C . PHE A 1 103 ? -16.775 13.943 13.424 1.00 95.88 103 PHE A C 1
ATOM 893 O O . PHE A 1 103 ? -17.850 14.269 13.928 1.00 95.88 103 PHE A O 1
ATOM 900 N N . ILE A 1 104 ? -16.688 13.156 12.358 1.00 96.56 104 ILE A N 1
ATOM 901 C CA . ILE A 1 104 ? -17.843 12.653 11.622 1.00 96.56 104 ILE A CA 1
ATOM 902 C C . ILE A 1 104 ? -17.835 11.133 11.718 1.00 96.56 104 ILE A C 1
ATOM 904 O O . ILE A 1 104 ? -16.930 10.482 11.201 1.00 96.56 104 ILE A O 1
ATOM 908 N N . TYR A 1 105 ? -18.834 10.553 12.377 1.00 96.50 105 TYR A N 1
ATOM 909 C CA . TYR A 1 105 ? -18.976 9.100 12.443 1.00 96.50 105 TYR A CA 1
ATOM 910 C C . TYR A 1 105 ? -19.229 8.518 11.054 1.00 96.50 105 TYR A C 1
ATOM 912 O O . TYR A 1 105 ? -20.047 9.036 10.292 1.00 96.50 105 TYR A O 1
ATOM 920 N N . ILE A 1 106 ? -18.535 7.425 10.744 1.00 96.44 106 ILE A N 1
ATOM 921 C CA . ILE A 1 106 ? -18.702 6.706 9.485 1.00 96.44 106 ILE A CA 1
ATOM 922 C C . ILE A 1 106 ? -19.289 5.336 9.784 1.00 96.44 106 ILE A C 1
ATOM 924 O O . ILE A 1 106 ? -18.808 4.618 10.659 1.00 96.44 106 ILE A O 1
ATOM 928 N N . ASN A 1 107 ? -20.312 4.953 9.027 1.00 96.12 107 ASN A N 1
ATOM 929 C CA . ASN A 1 107 ? -20.916 3.642 9.185 1.00 96.12 107 ASN A CA 1
ATOM 930 C C . ASN A 1 107 ? -20.040 2.566 8.526 1.00 96.12 107 ASN A C 1
ATOM 932 O O . ASN A 1 107 ? -19.628 2.731 7.371 1.00 96.12 107 ASN A O 1
ATOM 936 N N . PRO A 1 108 ? -19.767 1.450 9.220 1.00 95.94 108 PRO A N 1
ATOM 937 C CA . PRO A 1 108 ? -19.184 0.284 8.584 1.00 95.94 108 PRO A CA 1
ATOM 938 C C . PRO A 1 108 ? -20.230 -0.397 7.692 1.00 95.94 108 PRO A C 1
ATOM 940 O O . PRO A 1 108 ? -21.381 -0.584 8.085 1.00 95.94 108 PRO A O 1
ATOM 943 N N . ILE A 1 109 ? -19.823 -0.789 6.489 1.00 96.62 109 ILE A N 1
ATOM 944 C CA . ILE A 1 109 ? -20.649 -1.508 5.512 1.00 96.62 109 ILE A CA 1
ATOM 945 C C . ILE A 1 109 ? -19.896 -2.727 4.988 1.00 96.62 109 ILE A C 1
ATOM 947 O O . ILE A 1 109 ? -18.672 -2.791 5.059 1.00 96.62 109 ILE A O 1
ATOM 951 N N . LYS A 1 110 ? -20.603 -3.698 4.409 1.00 96.38 110 LYS A N 1
ATOM 952 C CA . LYS A 1 110 ? -19.945 -4.798 3.693 1.00 96.38 110 LYS A CA 1
ATOM 953 C C . LYS A 1 110 ? -19.326 -4.286 2.396 1.00 96.38 110 LYS A C 1
ATOM 955 O O . LYS A 1 110 ? -19.960 -3.531 1.658 1.00 96.38 110 LYS A O 1
ATOM 960 N N . CYS A 1 111 ? -18.086 -4.687 2.124 1.00 97.12 111 CYS A N 1
ATOM 961 C CA . CYS A 1 111 ? -17.407 -4.307 0.890 1.00 97.12 111 CYS A CA 1
ATOM 962 C C . CYS A 1 111 ? -18.128 -4.894 -0.336 1.00 97.12 111 CYS A C 1
ATOM 964 O O . CYS A 1 111 ? -18.520 -6.058 -0.334 1.00 97.12 111 CYS A O 1
ATOM 966 N N . GLN A 1 112 ? -18.279 -4.097 -1.399 1.00 96.25 112 GLN A N 1
ATOM 967 C CA . GLN A 1 112 ? -18.908 -4.539 -2.657 1.00 96.25 112 GLN A CA 1
ATOM 968 C C . GLN A 1 112 ? -17.892 -5.115 -3.655 1.00 96.25 112 GLN A C 1
ATOM 970 O O . GLN A 1 112 ? -18.252 -5.855 -4.569 1.00 96.25 112 GLN A O 1
ATOM 975 N N . ASN A 1 113 ? -16.616 -4.756 -3.504 1.00 96.00 113 ASN A N 1
ATOM 976 C CA . ASN A 1 113 ? -15.555 -5.168 -4.410 1.00 96.00 113 ASN A CA 1
ATOM 977 C C . ASN A 1 113 ? -15.213 -6.660 -4.220 1.00 96.00 113 ASN A C 1
ATOM 979 O O . ASN A 1 113 ? -14.902 -7.063 -3.097 1.00 96.00 113 ASN A O 1
ATOM 983 N N . PRO A 1 114 ? -15.168 -7.480 -5.289 1.00 95.81 114 PRO A N 1
ATOM 984 C CA . PRO A 1 114 ? -14.859 -8.909 -5.180 1.00 95.81 114 PRO A CA 1
ATOM 985 C C . PRO A 1 114 ? -13.459 -9.202 -4.611 1.00 95.81 114 PRO A C 1
ATOM 987 O O . PRO A 1 114 ? -13.235 -10.264 -4.039 1.00 95.81 114 PRO A O 1
ATOM 990 N N . LEU A 1 115 ? -12.500 -8.271 -4.717 1.00 95.75 115 LEU A N 1
ATOM 991 C CA . LEU A 1 115 ? -11.167 -8.411 -4.104 1.00 95.75 115 LEU A CA 1
ATOM 992 C C . LEU A 1 115 ? -11.185 -8.241 -2.571 1.00 95.75 115 LEU A C 1
ATOM 994 O O . LEU A 1 115 ? -10.209 -8.572 -1.880 1.00 95.75 115 LEU A O 1
ATOM 998 N N . LEU A 1 116 ? -12.287 -7.708 -2.046 1.00 96.69 116 LEU A N 1
ATOM 999 C CA . LEU A 1 116 ? -12.537 -7.403 -0.641 1.00 96.69 116 LEU A CA 1
ATOM 1000 C C . LEU A 1 116 ? -13.663 -8.264 -0.053 1.00 96.69 116 LEU A C 1
ATOM 1002 O O . LEU A 1 116 ? -14.228 -7.903 0.975 1.00 96.69 116 LEU A O 1
ATOM 1006 N N . ASP A 1 117 ? -13.969 -9.405 -0.669 1.00 94.62 117 ASP A N 1
ATOM 1007 C CA . ASP A 1 117 ? -15.018 -10.294 -0.175 1.00 94.62 117 ASP A CA 1
ATOM 1008 C C . ASP A 1 117 ? -14.769 -10.729 1.284 1.00 94.62 117 ASP A C 1
ATOM 1010 O O . ASP A 1 117 ? -13.644 -11.061 1.677 1.00 94.62 117 ASP A O 1
ATOM 1014 N N . GLY A 1 118 ? -15.825 -10.655 2.096 1.00 93.31 118 GLY A N 1
ATOM 1015 C CA . GLY A 1 118 ? -15.805 -10.879 3.545 1.00 93.31 118 GLY A CA 1
ATOM 1016 C C . GLY A 1 118 ? -15.305 -9.709 4.410 1.00 93.31 118 GLY A C 1
ATOM 1017 O O . GLY A 1 118 ? -15.425 -9.785 5.633 1.00 93.31 118 GLY A O 1
ATOM 1018 N N . PHE A 1 119 ? -14.770 -8.629 3.832 1.00 97.25 119 PHE A N 1
ATOM 1019 C CA . PHE A 1 119 ? -14.294 -7.471 4.599 1.00 97.25 119 PHE A CA 1
ATOM 1020 C C . PHE A 1 119 ? -15.406 -6.449 4.877 1.00 97.25 119 PHE A C 1
ATOM 1022 O O . PHE A 1 119 ? -16.399 -6.347 4.148 1.00 97.25 119 PHE A O 1
ATOM 1029 N N . ASN A 1 120 ? -15.190 -5.647 5.919 1.00 97.81 120 ASN A N 1
ATOM 1030 C CA . ASN A 1 120 ? -15.962 -4.447 6.210 1.00 97.81 120 ASN A CA 1
ATOM 1031 C C . ASN A 1 120 ? -15.223 -3.221 5.656 1.00 97.81 120 ASN A C 1
ATOM 1033 O O . ASN A 1 120 ? -14.027 -3.038 5.886 1.00 97.81 120 ASN A O 1
ATOM 1037 N N . CYS A 1 121 ? -15.950 -2.396 4.917 1.00 98.00 121 CYS A N 1
ATOM 1038 C CA . CYS A 1 121 ? -15.526 -1.138 4.320 1.00 98.00 121 CYS A CA 1
ATOM 1039 C C . CYS A 1 121 ? -16.189 0.032 5.061 1.00 98.00 121 CYS A C 1
ATOM 1041 O O . CYS A 1 121 ? -17.095 -0.157 5.874 1.00 98.00 121 CYS A O 1
ATOM 1043 N N . LEU A 1 122 ? -15.739 1.251 4.782 1.00 97.44 122 LEU A N 1
ATOM 1044 C CA . LEU A 1 122 ? -16.313 2.469 5.354 1.00 97.44 122 LEU A CA 1
ATOM 1045 C C . LEU A 1 122 ? -17.231 3.145 4.335 1.00 97.44 122 LEU A C 1
ATOM 1047 O O . LEU A 1 122 ? -16.856 3.282 3.171 1.00 97.44 122 LEU A O 1
ATOM 1051 N N . ASP A 1 123 ? -18.425 3.559 4.759 1.00 96.81 123 ASP A N 1
ATOM 1052 C CA . ASP A 1 123 ? -19.356 4.283 3.893 1.00 96.81 123 ASP A CA 1
ATOM 1053 C C . ASP A 1 123 ? -19.072 5.788 3.897 1.00 96.81 123 ASP A C 1
ATOM 1055 O O . ASP A 1 123 ? -19.509 6.531 4.778 1.00 96.81 123 ASP A O 1
ATOM 1059 N N . PHE A 1 124 ? -18.362 6.259 2.875 1.00 96.19 124 PHE A N 1
ATOM 1060 C CA . PHE A 1 124 ? -18.021 7.673 2.740 1.00 96.19 124 PHE A CA 1
ATOM 1061 C C . PHE A 1 124 ? -19.130 8.519 2.098 1.00 96.19 124 PHE A C 1
ATOM 1063 O O . PHE A 1 124 ? -18.920 9.703 1.831 1.00 96.19 124 PHE A O 1
ATOM 1070 N N . SER A 1 125 ? -20.329 7.967 1.879 1.00 95.12 125 SER A N 1
ATOM 1071 C CA . SER A 1 125 ? -21.441 8.682 1.234 1.00 95.12 125 SER A CA 1
ATOM 1072 C C . SER A 1 125 ? -21.866 9.956 1.977 1.00 95.12 125 SER A C 1
ATOM 1074 O O . SER A 1 125 ? -22.325 10.905 1.346 1.00 95.12 125 SER A O 1
ATOM 1076 N N . LEU A 1 126 ? -21.677 10.012 3.301 1.00 93.44 126 LEU A N 1
ATOM 1077 C CA . LEU A 1 126 ? -21.980 11.195 4.118 1.00 93.44 126 LEU A CA 1
ATOM 1078 C C . LEU A 1 126 ? -20.942 12.321 3.976 1.00 93.44 126 LEU A C 1
ATOM 1080 O O . LEU A 1 126 ? -21.244 13.467 4.298 1.00 93.44 126 LEU A O 1
ATOM 1084 N N . ILE A 1 127 ? -19.733 12.010 3.496 1.00 93.56 127 ILE A N 1
ATOM 1085 C CA . ILE A 1 127 ? -18.594 12.938 3.450 1.00 93.56 127 ILE A CA 1
ATOM 1086 C C . ILE A 1 127 ? -17.981 13.063 2.052 1.00 93.56 127 ILE A C 1
ATOM 1088 O O . ILE A 1 127 ? -16.789 13.312 1.915 1.00 93.56 127 ILE A O 1
ATOM 1092 N N . GLN A 1 128 ? -18.799 12.958 1.002 1.00 89.00 128 GLN A N 1
ATOM 1093 C CA . GLN A 1 128 ? -18.356 13.046 -0.402 1.00 89.00 128 GLN A CA 1
ATOM 1094 C C . GLN A 1 128 ? -17.592 14.338 -0.747 1.00 89.00 128 GLN A C 1
ATOM 1096 O O . GLN A 1 128 ? -16.803 14.354 -1.685 1.00 89.00 128 GLN A O 1
ATOM 1101 N N . ASN A 1 129 ? -17.807 15.419 0.008 1.00 91.25 129 ASN A N 1
ATOM 1102 C CA . ASN A 1 129 ? -17.111 16.695 -0.192 1.00 91.25 129 ASN A CA 1
ATOM 1103 C C . ASN A 1 129 ? -15.720 16.746 0.463 1.00 91.25 129 ASN A C 1
ATOM 1105 O O . ASN A 1 129 ? -14.993 17.721 0.274 1.00 91.25 129 ASN A O 1
ATOM 1109 N N . TYR A 1 130 ? -15.354 15.729 1.243 1.00 93.88 130 TYR A N 1
ATOM 1110 C CA . TYR A 1 130 ? -14.069 15.645 1.920 1.00 93.88 130 TYR A CA 1
ATOM 1111 C C . TYR A 1 130 ? -13.116 14.725 1.153 1.00 93.88 130 TYR A C 1
ATOM 1113 O O . TYR A 1 130 ? -13.509 13.795 0.451 1.00 93.88 130 TYR A O 1
ATOM 1121 N N . SER A 1 131 ? -11.824 14.986 1.308 1.00 95.12 131 SER A N 1
ATOM 1122 C CA . SER A 1 131 ? -10.753 14.104 0.847 1.00 95.12 131 SER A CA 1
ATOM 1123 C C . SER A 1 131 ? -9.783 13.870 1.994 1.00 95.12 131 SER A C 1
ATOM 1125 O O . SER A 1 131 ? -9.749 14.653 2.944 1.00 95.12 131 SER A O 1
ATOM 1127 N N . LEU A 1 132 ? -8.997 12.797 1.913 1.00 95.62 132 LEU A N 1
ATOM 1128 C CA . LEU A 1 132 ? -7.902 12.589 2.845 1.00 95.62 132 LEU A CA 1
ATOM 1129 C C . LEU A 1 132 ? -6.775 13.551 2.460 1.00 95.62 132 LEU A C 1
ATOM 1131 O O . LEU A 1 132 ? -6.089 13.323 1.466 1.00 95.62 132 LEU A O 1
ATOM 1135 N N . ILE A 1 133 ? -6.625 14.649 3.196 1.00 95.50 133 ILE A N 1
ATOM 1136 C CA . ILE A 1 133 ? -5.702 15.740 2.881 1.00 95.50 133 ILE A CA 1
ATOM 1137 C C . ILE A 1 133 ? -4.680 15.993 3.975 1.00 95.50 133 ILE A C 1
ATOM 1139 O O . ILE A 1 133 ? -4.937 15.790 5.161 1.00 95.50 133 ILE A O 1
ATOM 1143 N N . LYS A 1 134 ? -3.533 16.527 3.561 1.00 94.50 134 LYS A N 1
ATOM 1144 C CA . LYS A 1 134 ? -2.552 17.142 4.449 1.00 94.50 134 LYS A CA 1
ATOM 1145 C C . LYS A 1 134 ? -1.915 18.335 3.763 1.00 94.50 134 LYS A C 1
ATOM 1147 O O . LYS A 1 134 ? -1.406 18.234 2.649 1.00 94.50 134 LYS A O 1
ATOM 1152 N N . THR A 1 135 ? -1.973 19.474 4.444 1.00 93.69 135 THR A N 1
ATOM 1153 C CA . THR A 1 135 ? -1.429 20.740 3.966 1.00 93.69 135 THR A CA 1
ATOM 1154 C C . THR A 1 135 ? -0.505 21.345 5.013 1.00 93.69 135 THR A C 1
ATOM 1156 O O . THR A 1 135 ? -0.962 21.702 6.099 1.00 93.69 135 THR A O 1
ATOM 1159 N N . GLN A 1 136 ? 0.775 21.532 4.688 1.00 85.44 136 GLN A N 1
ATOM 1160 C CA . GLN A 1 136 ? 1.732 22.166 5.602 1.00 85.44 136 GLN A CA 1
ATOM 1161 C C . GLN A 1 136 ? 1.420 23.658 5.798 1.00 85.44 136 GLN A C 1
ATOM 1163 O O . GLN A 1 136 ? 1.374 24.148 6.927 1.00 85.44 136 GLN A O 1
ATOM 1168 N N . GLY A 1 137 ? 1.164 24.376 4.696 1.00 83.81 137 GLY A N 1
ATOM 1169 C CA . GLY A 1 137 ? 0.975 25.829 4.702 1.00 83.81 137 GLY A CA 1
ATOM 1170 C C . GLY A 1 137 ? -0.272 26.273 5.460 1.00 83.81 137 GLY A C 1
ATOM 1171 O O . GLY A 1 137 ? -0.176 27.155 6.306 1.00 83.81 137 GLY A O 1
ATOM 1172 N N . ASN A 1 138 ? -1.406 25.612 5.202 1.00 83.19 138 ASN A N 1
ATOM 1173 C CA . ASN A 1 138 ? -2.707 25.949 5.784 1.00 83.19 138 ASN A CA 1
ATOM 1174 C C . ASN A 1 138 ? -3.043 25.131 7.043 1.00 83.19 138 ASN A C 1
ATOM 1176 O O . ASN A 1 138 ? -4.164 25.215 7.530 1.00 83.19 138 ASN A O 1
ATOM 1180 N N . LYS A 1 139 ? -2.119 24.298 7.548 1.00 87.94 139 LYS A N 1
ATOM 1181 C CA . LYS A 1 139 ? -2.348 23.397 8.696 1.00 87.94 139 LYS A CA 1
ATOM 1182 C C . LYS A 1 139 ? -3.701 22.671 8.636 1.00 87.94 139 LYS A C 1
ATOM 1184 O O . LYS A 1 139 ? -4.365 22.516 9.656 1.00 87.94 139 LYS A O 1
ATOM 1189 N N . ILE A 1 140 ? -4.111 22.271 7.435 1.00 93.69 140 ILE A N 1
ATOM 1190 C CA . ILE A 1 140 ? -5.324 21.485 7.231 1.00 93.69 140 ILE A CA 1
ATOM 1191 C C . ILE A 1 140 ? -4.881 20.043 7.115 1.00 93.69 140 ILE A C 1
ATOM 1193 O O . ILE A 1 140 ? -4.030 19.727 6.279 1.00 93.69 140 ILE A O 1
ATOM 1197 N N . TRP A 1 141 ? -5.449 19.174 7.932 1.00 95.69 141 TRP A N 1
ATOM 1198 C CA . TRP A 1 141 ? -5.263 17.744 7.780 1.00 95.69 141 TRP A CA 1
ATOM 1199 C C . TRP A 1 141 ? -6.554 17.019 8.092 1.00 95.69 141 TRP A C 1
ATOM 1201 O O . TRP A 1 141 ? -7.428 17.509 8.808 1.00 95.69 141 TRP A O 1
ATOM 1211 N N . SER A 1 142 ? -6.657 15.827 7.542 1.00 97.19 142 SER A N 1
ATOM 1212 C CA . SER A 1 142 ? -7.749 14.927 7.838 1.00 97.19 142 SER A CA 1
ATOM 1213 C C . SER A 1 142 ? -7.226 13.519 8.001 1.00 97.19 142 SER A C 1
ATOM 1215 O O . SER A 1 142 ? -6.296 13.125 7.289 1.00 97.19 142 SER A O 1
ATOM 1217 N N . SER A 1 143 ? -7.889 12.760 8.857 1.00 97.56 143 SER A N 1
ATOM 1218 C CA . SER A 1 143 ? -7.500 11.394 9.165 1.00 97.56 143 SER A CA 1
ATOM 1219 C C . SER A 1 143 ? -8.735 10.519 9.317 1.00 97.56 143 SER A C 1
ATOM 1221 O O . SER A 1 143 ? -9.783 10.963 9.788 1.00 97.56 143 SER A O 1
ATOM 1223 N N . ILE A 1 144 ? -8.611 9.260 8.918 1.00 98.19 144 ILE A N 1
ATOM 1224 C CA . ILE A 1 144 ? -9.621 8.238 9.189 1.00 98.19 144 ILE A CA 1
ATOM 1225 C C . ILE A 1 144 ? -9.184 7.500 10.445 1.00 98.19 144 ILE A C 1
ATOM 1227 O O . ILE A 1 144 ? -8.064 6.996 10.506 1.00 98.19 144 ILE A O 1
ATOM 1231 N N . TYR A 1 145 ? -10.080 7.414 11.414 1.00 98.00 145 TYR A N 1
ATOM 1232 C CA . TYR A 1 145 ? -9.890 6.646 12.628 1.00 98.00 145 TYR A CA 1
ATOM 1233 C C . TYR A 1 145 ? -10.758 5.395 12.590 1.00 98.00 145 TYR A C 1
ATOM 1235 O O . TYR A 1 145 ? -11.914 5.438 12.168 1.00 98.00 145 TYR A O 1
ATOM 1243 N N . LEU A 1 146 ? -10.203 4.281 13.055 1.00 98.25 146 LEU A N 1
ATOM 1244 C CA . LEU A 1 146 ? -10.939 3.072 13.393 1.00 98.25 146 LEU A CA 1
ATOM 1245 C C . LEU A 1 146 ? -10.539 2.658 14.804 1.00 98.25 146 LEU A C 1
ATOM 1247 O O . LEU A 1 146 ? -9.435 2.151 15.019 1.00 98.25 146 LEU A O 1
ATOM 1251 N N . THR A 1 147 ? -11.454 2.842 15.749 1.00 97.62 147 THR A N 1
ATOM 1252 C CA . THR A 1 147 ? -11.221 2.483 17.148 1.00 97.62 147 THR A CA 1
ATOM 1253 C C . THR A 1 147 ? -11.976 1.207 17.491 1.00 97.62 147 THR A C 1
ATOM 1255 O O . THR A 1 147 ? -13.150 1.051 17.153 1.00 97.62 147 THR A O 1
ATOM 1258 N N . ILE A 1 148 ? -11.291 0.268 18.140 1.00 97.56 148 ILE A N 1
ATOM 1259 C CA . ILE A 1 148 ? -11.832 -1.035 18.523 1.00 97.56 148 ILE A CA 1
ATOM 1260 C C . ILE A 1 148 ? -11.989 -1.082 20.037 1.00 97.56 148 ILE A C 1
ATOM 1262 O O . ILE A 1 148 ? -11.018 -0.917 20.781 1.00 97.56 148 ILE A O 1
ATOM 1266 N N . TYR A 1 149 ? -13.204 -1.379 20.479 1.00 97.06 149 TYR A N 1
ATOM 1267 C CA . TYR A 1 149 ? -13.562 -1.575 21.879 1.00 97.06 149 TYR A CA 1
ATOM 1268 C C . TYR A 1 149 ? -13.984 -3.024 22.120 1.00 97.06 149 TYR A C 1
ATOM 1270 O O . TYR A 1 149 ? -14.478 -3.694 21.207 1.00 97.06 149 TYR A O 1
ATOM 1278 N N . THR A 1 150 ? -13.851 -3.506 23.359 1.00 96.62 150 THR A N 1
ATOM 1279 C CA . THR A 1 150 ? -14.645 -4.675 23.758 1.00 96.62 150 THR A CA 1
ATOM 1280 C C . THR A 1 150 ? -16.116 -4.272 23.838 1.00 96.62 150 THR A C 1
ATOM 1282 O O . THR A 1 150 ? -16.437 -3.105 24.074 1.00 96.62 150 THR A O 1
ATOM 1285 N N . CYS A 1 151 ? -17.025 -5.232 23.669 1.00 95.44 151 CYS A N 1
ATOM 1286 C CA . CYS A 1 151 ? -18.457 -4.955 23.746 1.00 95.44 151 CYS A CA 1
ATOM 1287 C C . CYS A 1 151 ? -18.865 -4.286 25.071 1.00 95.44 151 CYS A C 1
ATOM 1289 O O . CYS A 1 151 ? -19.636 -3.332 25.069 1.00 95.44 151 CYS A O 1
ATOM 1291 N N . GLN A 1 152 ? -18.297 -4.729 26.195 1.00 92.62 152 GLN A N 1
ATOM 1292 C CA . GLN A 1 152 ? -18.623 -4.202 27.525 1.00 92.62 152 GLN A CA 1
ATOM 1293 C C . GLN A 1 152 ? -18.167 -2.752 27.696 1.00 92.62 152 GLN A C 1
ATOM 1295 O O . GLN A 1 152 ? -18.924 -1.921 28.194 1.00 92.62 152 GLN A O 1
ATOM 1300 N N . ASP A 1 153 ? -16.961 -2.430 27.222 1.00 92.75 153 ASP A N 1
ATOM 1301 C CA . ASP A 1 153 ? -16.455 -1.057 27.252 1.00 92.75 153 ASP A CA 1
ATOM 1302 C C . ASP A 1 153 ? -17.273 -0.136 26.341 1.00 92.75 153 ASP A C 1
ATOM 1304 O O . ASP A 1 153 ? -17.520 1.018 26.684 1.00 92.75 153 ASP A O 1
ATOM 1308 N N . ALA A 1 154 ? -17.721 -0.644 25.188 1.00 90.25 154 ALA A N 1
ATOM 1309 C CA . ALA A 1 154 ? -18.531 0.118 24.245 1.00 90.25 154 ALA A CA 1
ATOM 1310 C C . ALA A 1 154 ? -19.907 0.487 24.821 1.00 90.25 154 ALA A C 1
ATOM 1312 O O . ALA A 1 154 ? -20.370 1.603 24.597 1.00 90.25 154 ALA A O 1
ATOM 1313 N N . ILE A 1 155 ? -20.541 -0.405 25.595 1.00 86.94 155 ILE A N 1
ATOM 1314 C CA . ILE A 1 155 ? -21.784 -0.080 26.316 1.00 86.94 155 ILE A CA 1
ATOM 1315 C C . ILE A 1 155 ? -21.550 1.097 27.262 1.00 86.94 155 ILE A C 1
ATOM 1317 O O . ILE A 1 155 ? -22.325 2.046 27.259 1.00 86.94 155 ILE A O 1
ATOM 1321 N N . ILE A 1 156 ? -20.470 1.057 28.044 1.00 81.50 156 ILE A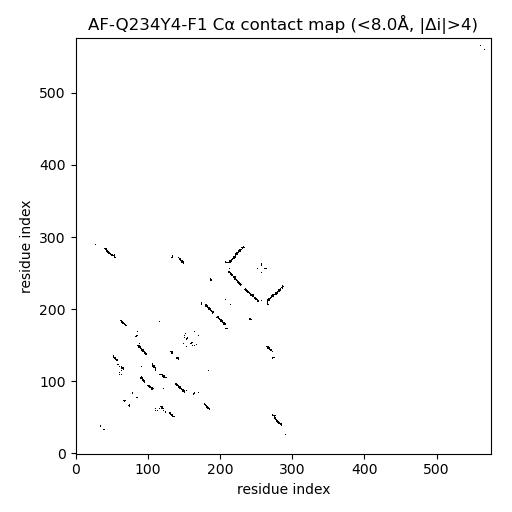 N 1
ATOM 1322 C CA . ILE A 1 156 ? -20.162 2.109 29.022 1.00 81.50 156 ILE A CA 1
ATOM 1323 C C . ILE A 1 156 ? -19.869 3.438 28.316 1.00 81.50 156 ILE A C 1
ATOM 1325 O O . ILE A 1 156 ? -20.299 4.492 28.778 1.00 81.50 156 ILE A O 1
ATOM 1329 N N . GLN A 1 157 ? -19.150 3.390 27.194 1.00 86.62 157 GLN A N 1
ATOM 1330 C CA . GLN A 1 157 ? -18.711 4.585 26.481 1.00 86.62 157 GLN A CA 1
ATOM 1331 C C . GLN A 1 157 ? -19.828 5.252 25.663 1.00 86.62 157 GLN A C 1
ATOM 1333 O O . GLN A 1 157 ? -19.834 6.476 25.535 1.00 86.62 157 GLN A O 1
ATOM 1338 N N . PHE A 1 158 ? -20.743 4.466 25.087 1.00 88.19 158 PHE A N 1
ATOM 1339 C CA . PHE A 1 158 ? -21.715 4.945 24.096 1.00 88.19 158 PHE A CA 1
ATOM 1340 C C . PHE A 1 158 ? -23.185 4.715 24.484 1.00 88.19 158 PHE A C 1
ATOM 1342 O O . PHE A 1 158 ? -24.063 5.054 23.696 1.00 88.19 158 PHE A O 1
ATOM 1349 N N . ASP A 1 159 ? -23.461 4.146 25.664 1.00 84.69 159 ASP A N 1
ATOM 1350 C CA . ASP A 1 159 ? -24.811 3.806 26.156 1.00 84.69 159 ASP A CA 1
ATOM 1351 C C . ASP A 1 159 ? -25.618 2.943 25.162 1.00 84.69 159 ASP A C 1
ATOM 1353 O O . ASP A 1 159 ? -26.810 3.133 24.913 1.00 84.69 159 ASP A O 1
ATOM 1357 N N . LEU A 1 160 ? -24.929 1.990 24.524 1.00 86.12 160 LEU A N 1
ATOM 1358 C CA . LEU A 1 160 ? -25.514 1.095 23.526 1.00 86.12 160 LEU A CA 1
ATOM 1359 C C . LEU A 1 160 ? -26.186 -0.109 24.195 1.00 86.12 160 LEU A C 1
ATOM 1361 O O . LEU A 1 160 ? -25.620 -0.747 25.079 1.00 86.12 160 LEU A O 1
ATOM 1365 N N . GLN A 1 161 ? -27.363 -0.499 23.709 1.00 89.50 161 GLN A N 1
ATOM 1366 C CA . GLN A 1 161 ? -28.035 -1.729 24.140 1.00 89.50 161 GLN A CA 1
ATOM 1367 C C . GLN A 1 161 ? -27.571 -2.914 23.282 1.00 89.50 161 GLN A C 1
ATOM 1369 O O . GLN A 1 161 ? -28.228 -3.290 22.312 1.00 89.50 161 GLN A O 1
ATOM 1374 N N . LEU A 1 162 ? -26.409 -3.483 23.617 1.00 90.25 162 LEU A N 1
ATOM 1375 C CA . LEU A 1 162 ? -25.822 -4.631 22.915 1.00 90.25 162 LEU A CA 1
ATOM 1376 C C . LEU A 1 162 ? -25.902 -5.908 23.760 1.00 90.25 162 LEU A C 1
ATOM 1378 O O . LEU A 1 162 ? -25.657 -5.888 24.965 1.00 90.25 162 LEU A O 1
ATOM 1382 N N . ASN A 1 163 ? -26.194 -7.042 23.117 1.00 94.75 163 ASN A N 1
ATOM 1383 C CA . ASN A 1 163 ? -26.110 -8.356 23.756 1.00 94.75 163 ASN A CA 1
ATOM 1384 C C . ASN A 1 163 ? -24.643 -8.815 23.801 1.00 94.75 163 ASN A C 1
ATOM 1386 O O . ASN A 1 163 ? -24.164 -9.492 22.892 1.00 94.75 163 ASN A O 1
ATOM 1390 N N . CYS A 1 164 ? -23.897 -8.366 24.810 1.00 95.94 164 CYS A N 1
ATOM 1391 C CA . CYS A 1 164 ? -22.466 -8.642 24.910 1.00 95.94 164 CYS A CA 1
ATOM 1392 C C . CYS A 1 164 ? -22.155 -10.042 25.441 1.00 95.94 164 CYS A C 1
ATOM 1394 O O . CYS A 1 164 ? -22.793 -10.529 26.374 1.00 95.94 164 CYS A O 1
ATOM 1396 N N . ALA A 1 165 ? -21.088 -10.638 24.907 1.00 95.81 165 ALA A N 1
ATOM 1397 C CA . ALA A 1 165 ? -20.476 -11.827 25.488 1.00 95.81 165 ALA A CA 1
ATOM 1398 C C . ALA A 1 165 ? -19.877 -11.549 26.884 1.00 95.81 165 ALA A C 1
ATOM 1400 O O . ALA A 1 165 ? -19.606 -10.402 27.266 1.00 95.81 165 ALA A O 1
ATOM 1401 N N . ASN A 1 166 ? -19.642 -12.616 27.653 1.00 95.56 166 ASN A N 1
ATOM 1402 C CA . ASN A 1 166 ? -19.034 -12.506 28.980 1.00 95.56 166 ASN A CA 1
ATOM 1403 C C . ASN A 1 166 ? -17.551 -12.091 28.879 1.00 95.56 166 ASN A C 1
ATOM 1405 O O . ASN A 1 166 ? -16.857 -12.437 27.925 1.00 95.56 166 ASN A O 1
ATOM 1409 N N . GLU A 1 167 ? -17.024 -11.405 29.896 1.00 93.25 167 GLU A N 1
ATOM 1410 C CA . GLU A 1 167 ? -15.661 -10.854 29.900 1.00 93.25 167 GLU A CA 1
ATOM 1411 C C . GLU A 1 167 ? -14.607 -11.954 29.724 1.00 93.25 167 GLU A C 1
ATOM 1413 O O . GLU A 1 167 ? -13.633 -11.786 28.999 1.00 93.25 167 GLU A O 1
ATOM 1418 N N . GLN A 1 168 ? -14.833 -13.127 30.325 1.00 94.94 168 GLN A N 1
ATOM 1419 C CA . GLN A 1 168 ? -13.941 -14.279 30.174 1.00 94.94 168 GLN A CA 1
ATOM 1420 C C . GLN A 1 168 ? -13.940 -14.856 28.753 1.00 94.94 168 GLN A C 1
ATOM 1422 O O . GLN A 1 168 ? -12.923 -15.392 28.312 1.00 94.94 168 GLN A O 1
ATOM 1427 N N . GLU A 1 169 ? -15.068 -14.783 28.047 1.00 94.06 169 GLU A N 1
ATOM 1428 C CA . GLU A 1 169 ? -15.171 -15.239 26.660 1.00 94.06 169 GLU A CA 1
ATOM 1429 C C . GLU A 1 169 ? -14.461 -14.256 25.738 1.00 94.06 169 GLU A C 1
ATOM 1431 O O . GLU A 1 169 ? -13.634 -14.681 24.938 1.00 94.06 169 GLU A O 1
ATOM 1436 N N . ILE A 1 170 ? -14.693 -12.954 25.933 1.00 94.50 170 ILE A N 1
ATOM 1437 C CA . ILE A 1 170 ? -13.971 -11.876 25.247 1.00 94.50 170 ILE A CA 1
ATOM 1438 C C . ILE A 1 170 ? -12.459 -11.991 25.505 1.00 94.50 170 ILE A C 1
ATOM 1440 O O . ILE A 1 170 ? -11.667 -11.874 24.574 1.00 94.50 170 ILE A O 1
ATOM 1444 N N . TYR A 1 171 ? -12.039 -12.295 26.736 1.00 94.19 171 TYR A N 1
ATOM 1445 C CA . TYR A 1 171 ? -10.626 -12.473 27.081 1.00 94.19 171 TYR A CA 1
ATOM 1446 C C . TYR A 1 171 ? -9.984 -13.641 26.347 1.00 94.19 171 TYR A C 1
ATOM 1448 O O . TYR A 1 171 ? -8.905 -13.500 25.769 1.00 94.19 171 TYR A O 1
ATOM 1456 N N . LYS A 1 172 ? -10.635 -14.808 26.369 1.00 93.06 172 LYS A N 1
ATOM 1457 C CA . LYS A 1 172 ? -10.143 -15.994 25.658 1.00 93.06 172 LYS A CA 1
ATOM 1458 C C . LYS A 1 172 ? -10.107 -15.748 24.156 1.00 93.06 172 LYS A C 1
ATOM 1460 O O . LYS A 1 172 ? -9.160 -16.161 23.506 1.00 93.06 172 LYS A O 1
ATOM 1465 N N . MET A 1 173 ? -11.118 -15.054 23.647 1.00 92.06 173 MET A N 1
ATOM 1466 C CA . MET A 1 173 ? -11.236 -14.653 22.258 1.00 92.06 173 MET A CA 1
ATOM 1467 C C . MET A 1 173 ? -10.077 -13.735 21.849 1.00 92.06 173 MET A C 1
ATOM 1469 O O . MET A 1 173 ? -9.342 -14.065 20.936 1.00 92.06 173 MET A O 1
ATOM 1473 N N . ILE A 1 174 ? -9.849 -12.610 22.518 1.00 94.00 174 ILE A N 1
ATOM 1474 C CA . ILE A 1 174 ? -8.813 -11.657 22.091 1.00 94.00 174 ILE A CA 1
ATOM 1475 C C . ILE A 1 174 ? -7.404 -12.243 22.236 1.00 94.00 174 ILE A C 1
ATOM 1477 O O . ILE A 1 174 ? -6.570 -12.039 21.360 1.00 94.00 174 ILE A O 1
ATOM 1481 N N . ASN A 1 175 ? -7.137 -12.962 23.330 1.00 93.12 175 ASN A N 1
ATOM 1482 C CA . ASN A 1 175 ? -5.787 -13.420 23.669 1.00 93.12 175 ASN A CA 1
ATOM 1483 C C . ASN A 1 175 ? -5.422 -14.789 23.069 1.00 93.12 175 ASN A C 1
ATOM 1485 O O . ASN A 1 175 ? -4.342 -15.312 23.355 1.00 93.12 175 ASN A O 1
ATOM 1489 N N . ASP A 1 176 ? -6.293 -15.387 22.256 1.00 89.81 176 ASP A N 1
ATOM 1490 C CA . ASP A 1 176 ? -5.930 -16.549 21.450 1.00 89.81 176 ASP A CA 1
ATOM 1491 C C . ASP A 1 176 ? -4.955 -16.110 20.346 1.00 89.81 176 ASP A C 1
ATOM 1493 O O . ASP A 1 176 ? -5.261 -15.259 19.509 1.00 89.81 176 ASP A O 1
ATOM 1497 N N . GLY A 1 177 ? -3.755 -16.696 20.340 1.00 85.56 177 GLY A N 1
ATOM 1498 C CA . GLY A 1 177 ? -2.669 -16.322 19.431 1.00 85.56 177 GLY A CA 1
ATOM 1499 C C . GLY A 1 177 ? -2.954 -16.571 17.945 1.00 85.56 177 GLY A C 1
ATOM 1500 O O . GLY A 1 177 ? -2.137 -16.206 17.102 1.00 85.56 177 GLY A O 1
ATOM 1501 N N . SER A 1 178 ? -4.081 -17.199 17.611 1.00 89.75 178 SER A N 1
ATOM 1502 C CA . SER A 1 178 ? -4.519 -17.454 16.237 1.00 89.75 178 SER A CA 1
ATOM 1503 C C . SER A 1 178 ? -5.428 -16.364 15.649 1.00 89.75 178 SER A C 1
ATOM 1505 O O . SER A 1 178 ? -5.778 -16.430 14.462 1.00 89.75 178 SER A O 1
ATOM 1507 N N . ASN A 1 179 ? -5.791 -15.356 16.449 1.00 93.12 179 ASN A N 1
ATOM 1508 C CA . ASN A 1 179 ? -6.721 -14.309 16.048 1.00 93.12 179 ASN A CA 1
ATOM 1509 C C . ASN A 1 179 ? -5.991 -13.061 15.554 1.00 93.12 179 ASN A C 1
ATOM 1511 O O . ASN A 1 179 ? -4.965 -12.640 16.098 1.00 93.12 179 ASN A O 1
ATOM 1515 N N . ILE A 1 180 ? -6.507 -12.475 14.474 1.00 95.81 180 ILE A N 1
ATOM 1516 C CA . ILE A 1 180 ? -5.804 -11.406 13.767 1.00 95.81 180 ILE A CA 1
ATOM 1517 C C . ILE A 1 180 ? -6.776 -10.410 13.150 1.00 95.81 180 ILE A C 1
ATOM 1519 O O . ILE A 1 180 ? -7.740 -10.776 12.478 1.00 95.81 180 ILE A O 1
ATOM 1523 N N . LEU A 1 181 ? -6.495 -9.128 13.352 1.00 96.81 181 LEU A N 1
ATOM 1524 C CA . LEU A 1 181 ? -7.096 -8.053 12.588 1.00 96.81 181 LEU A CA 1
ATOM 1525 C C . LEU A 1 181 ? -6.343 -7.942 11.264 1.00 96.81 181 LEU A C 1
ATOM 1527 O O . LEU A 1 181 ? -5.172 -7.562 11.228 1.00 96.81 181 LEU A O 1
ATOM 1531 N N . GLN A 1 182 ? -7.016 -8.280 10.175 1.00 97.12 182 GLN A N 1
ATOM 1532 C CA . GLN A 1 182 ? -6.517 -8.077 8.829 1.00 97.12 182 GLN A CA 1
ATOM 1533 C C . GLN A 1 182 ? -7.054 -6.761 8.275 1.00 97.12 182 GLN A C 1
ATOM 1535 O O . GLN A 1 182 ? -8.256 -6.513 8.251 1.00 97.12 182 GLN A O 1
ATOM 1540 N N . ILE A 1 183 ? -6.143 -5.944 7.769 1.00 97.56 183 ILE A N 1
ATOM 1541 C CA . ILE A 1 183 ? -6.415 -4.652 7.153 1.00 97.56 183 ILE A CA 1
ATOM 1542 C C . ILE A 1 183 ? -5.974 -4.719 5.693 1.00 97.56 183 ILE A C 1
ATOM 1544 O O . ILE A 1 183 ? -4.895 -5.225 5.383 1.00 97.56 183 ILE A O 1
ATOM 1548 N N . LYS A 1 184 ? -6.796 -4.194 4.790 1.00 97.81 184 LYS A N 1
ATOM 1549 C CA . LYS A 1 184 ? -6.507 -4.043 3.366 1.00 97.81 184 LYS A CA 1
ATOM 1550 C C . LYS A 1 184 ? -6.554 -2.571 2.989 1.00 97.81 184 LYS A C 1
ATOM 1552 O O . LYS A 1 184 ? -7.550 -1.890 3.208 1.00 97.81 184 LYS A O 1
ATOM 1557 N N . LEU A 1 185 ? -5.462 -2.108 2.394 1.00 97.25 185 LEU A N 1
ATOM 1558 C CA . LEU A 1 185 ? -5.269 -0.725 1.972 1.00 97.25 185 LEU A CA 1
ATOM 1559 C C . LEU A 1 185 ? -5.121 -0.675 0.450 1.00 97.25 185 LEU A C 1
ATOM 1561 O O . LEU A 1 185 ? -4.316 -1.418 -0.119 1.00 97.25 185 LEU A O 1
ATOM 1565 N N . LEU A 1 186 ? -5.916 0.165 -0.206 1.00 97.19 186 LEU A N 1
ATOM 1566 C CA . LEU A 1 186 ? -5.977 0.281 -1.664 1.00 97.19 186 LEU A CA 1
ATOM 1567 C C . LEU A 1 186 ? -4.642 0.741 -2.266 1.00 97.19 186 LEU A C 1
ATOM 1569 O O . LEU A 1 186 ? -4.072 1.740 -1.863 1.00 97.19 186 LEU A O 1
ATOM 1573 N N . SER A 1 187 ? -4.161 0.073 -3.306 1.00 95.31 187 SER A N 1
ATOM 1574 C CA . SER A 1 187 ? -2.999 0.508 -4.084 1.00 95.31 187 SER A CA 1
ATOM 1575 C C . SER A 1 187 ? -3.337 0.431 -5.566 1.00 95.31 187 SER A C 1
ATOM 1577 O O . SER A 1 187 ? -3.821 -0.595 -6.045 1.00 95.31 187 SER A O 1
ATOM 1579 N N . LYS A 1 188 ? -3.096 1.511 -6.313 1.00 94.38 188 LYS A N 1
ATOM 1580 C CA . LYS A 1 188 ? -3.277 1.508 -7.773 1.00 94.38 188 LYS A CA 1
ATOM 1581 C C . LYS A 1 188 ? -1.953 1.817 -8.443 1.00 94.38 188 LYS A C 1
ATOM 1583 O O . LYS A 1 188 ? -1.321 2.820 -8.124 1.00 94.38 188 LYS A O 1
ATOM 1588 N N . GLN A 1 189 ? -1.555 0.970 -9.385 1.00 93.75 189 GLN A N 1
ATOM 1589 C CA . GLN A 1 189 ? -0.299 1.107 -10.117 1.00 93.75 189 GLN A CA 1
ATOM 1590 C C . GLN A 1 189 ? -0.533 0.874 -11.604 1.00 93.75 189 GLN A C 1
ATOM 1592 O O . GLN A 1 189 ? -1.336 0.029 -11.995 1.00 93.75 189 GLN A O 1
ATOM 1597 N N . TYR A 1 190 ? 0.176 1.611 -12.454 1.00 94.81 190 TYR A N 1
ATOM 1598 C CA . TYR A 1 190 ? 0.113 1.381 -13.891 1.00 94.81 190 TYR A CA 1
ATOM 1599 C C . TYR A 1 190 ? 1.054 0.252 -14.291 1.00 94.81 190 TYR A C 1
ATOM 1601 O O . TYR A 1 190 ? 2.266 0.335 -14.079 1.00 94.81 190 TYR A O 1
ATOM 1609 N N . ASN A 1 191 ? 0.502 -0.792 -14.900 1.00 93.69 191 ASN A N 1
ATOM 1610 C CA . ASN A 1 191 ? 1.291 -1.887 -15.428 1.00 93.69 191 ASN A CA 1
ATOM 1611 C C . ASN A 1 191 ? 1.740 -1.556 -16.854 1.00 93.69 191 ASN A C 1
ATOM 1613 O O . ASN A 1 191 ? 0.932 -1.435 -17.773 1.00 93.69 191 ASN A O 1
ATOM 1617 N N . ILE A 1 192 ? 3.053 -1.419 -17.028 1.00 92.06 192 ILE A N 1
ATOM 1618 C CA . ILE A 1 192 ?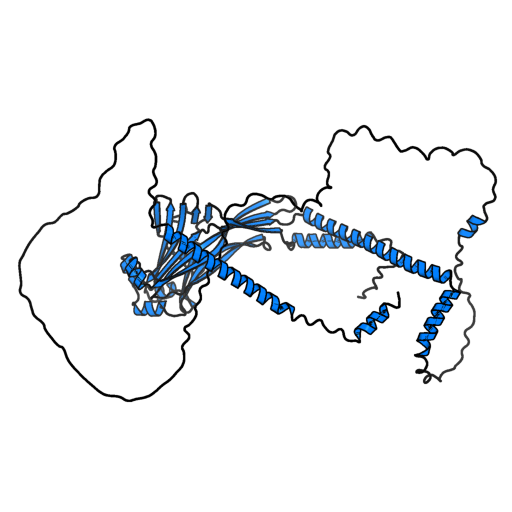 3.685 -1.079 -18.307 1.00 92.06 192 ILE A CA 1
ATOM 1619 C C . ILE A 1 192 ? 3.437 -2.141 -19.387 1.00 92.06 192 ILE A C 1
ATOM 1621 O O . ILE A 1 192 ? 3.280 -1.782 -20.552 1.00 92.06 192 ILE A O 1
ATOM 1625 N N . ALA A 1 193 ? 3.395 -3.423 -19.013 1.00 90.06 193 ALA A N 1
ATOM 1626 C CA . ALA A 1 193 ? 3.229 -4.522 -19.957 1.00 90.06 193 ALA A CA 1
ATOM 1627 C C . ALA A 1 193 ? 1.780 -4.621 -20.456 1.00 90.06 193 ALA A C 1
ATOM 1629 O O . ALA A 1 193 ? 1.552 -4.727 -21.657 1.00 90.06 193 ALA A O 1
ATOM 1630 N N . SER A 1 194 ? 0.795 -4.531 -19.551 1.00 91.12 194 SER A N 1
ATOM 1631 C CA . SER A 1 194 ? -0.627 -4.584 -19.927 1.00 91.12 194 SER A CA 1
ATOM 1632 C C . SER A 1 194 ? -1.212 -3.233 -20.346 1.00 91.12 194 SER A C 1
ATOM 1634 O O . SER A 1 194 ? -2.336 -3.192 -20.838 1.00 91.12 194 SER A O 1
ATOM 1636 N N . LYS A 1 195 ? -0.476 -2.130 -20.146 1.00 91.00 195 LYS A N 1
ATOM 1637 C CA . LYS A 1 195 ? -0.916 -0.741 -20.377 1.00 91.00 195 LYS A CA 1
ATOM 1638 C C . LYS A 1 195 ? -2.218 -0.376 -19.662 1.00 91.00 195 LYS A C 1
ATOM 1640 O O . LYS A 1 195 ? -3.033 0.396 -20.162 1.00 91.00 195 LYS A O 1
ATOM 1645 N N . GLN A 1 196 ? -2.431 -0.960 -18.490 1.00 93.94 196 GLN A N 1
ATOM 1646 C CA . GLN A 1 196 ? -3.649 -0.778 -17.710 1.00 93.94 196 GLN A CA 1
ATOM 1647 C C . GLN A 1 196 ? -3.307 -0.468 -16.260 1.00 93.94 196 GLN A C 1
ATOM 1649 O O . GLN A 1 196 ? -2.280 -0.902 -15.731 1.00 93.94 196 GLN A O 1
ATOM 1654 N N . ILE A 1 197 ? -4.193 0.281 -15.609 1.00 94.19 197 ILE A N 1
ATOM 1655 C CA . ILE A 1 197 ? -4.125 0.505 -14.169 1.00 94.19 197 ILE A CA 1
ATOM 1656 C C . ILE A 1 197 ? -4.558 -0.789 -13.483 1.00 94.19 197 ILE A C 1
ATOM 1658 O O . ILE A 1 197 ? -5.667 -1.273 -13.693 1.00 94.19 197 ILE A O 1
ATOM 1662 N N . GLN A 1 198 ? -3.674 -1.343 -12.666 1.00 95.06 198 GLN A N 1
ATOM 1663 C CA . GLN A 1 198 ? -3.952 -2.492 -11.823 1.00 95.06 198 GLN A CA 1
ATOM 1664 C C . GLN A 1 198 ? -4.306 -2.006 -10.424 1.00 95.06 198 GLN A C 1
ATOM 1666 O O . GLN A 1 198 ? -3.574 -1.219 -9.818 1.00 95.06 198 GLN A O 1
ATOM 1671 N N . VAL A 1 199 ? -5.447 -2.478 -9.933 1.00 94.75 199 VAL A N 1
ATOM 1672 C CA . VAL A 1 199 ? -5.914 -2.234 -8.572 1.00 94.75 199 VAL A CA 1
ATOM 1673 C C . VAL A 1 199 ? -5.534 -3.440 -7.730 1.00 94.75 199 VAL A C 1
ATOM 1675 O O . VAL A 1 199 ? -5.902 -4.563 -8.056 1.00 94.75 199 VAL A O 1
ATOM 1678 N N . ASN A 1 200 ? -4.790 -3.196 -6.661 1.00 95.50 200 ASN A N 1
ATOM 1679 C CA . ASN A 1 200 ? -4.348 -4.200 -5.707 1.00 95.50 200 ASN A CA 1
ATOM 1680 C C . ASN A 1 200 ? -4.577 -3.697 -4.281 1.00 95.50 200 ASN A C 1
ATOM 1682 O O . ASN A 1 200 ? -4.842 -2.519 -4.054 1.00 95.50 200 ASN A O 1
ATOM 1686 N N . TYR A 1 201 ? -4.430 -4.593 -3.309 1.00 96.88 201 TYR A N 1
ATOM 1687 C CA . TYR A 1 201 ? -4.537 -4.258 -1.895 1.00 96.88 201 TYR A CA 1
ATOM 1688 C C . TYR A 1 201 ? -3.283 -4.677 -1.152 1.00 96.88 201 TYR A C 1
ATOM 1690 O O . TYR A 1 201 ? -2.812 -5.810 -1.282 1.00 96.88 201 TYR A O 1
ATOM 1698 N N . ARG A 1 202 ? -2.757 -3.768 -0.335 1.00 96.06 202 ARG A N 1
ATOM 1699 C CA . ARG A 1 202 ? -1.711 -4.090 0.624 1.00 96.06 202 ARG A CA 1
ATOM 1700 C C . ARG A 1 202 ? -2.362 -4.627 1.890 1.00 96.06 202 ARG A C 1
ATOM 1702 O O . ARG A 1 202 ? -3.159 -3.934 2.514 1.00 96.06 202 ARG A O 1
ATOM 1709 N N . ASN A 1 203 ? -2.000 -5.849 2.262 1.00 96.25 203 ASN A N 1
ATOM 1710 C CA . ASN A 1 203 ? -2.420 -6.437 3.527 1.00 96.25 203 ASN A CA 1
ATOM 1711 C C . ASN A 1 203 ? -1.528 -5.925 4.667 1.00 96.25 203 ASN A C 1
ATOM 1713 O O . ASN A 1 203 ? -0.302 -5.902 4.532 1.00 96.25 203 ASN A O 1
ATOM 1717 N N . SER A 1 204 ? -2.144 -5.569 5.787 1.00 96.50 204 SER A N 1
ATOM 1718 C CA . SER A 1 204 ? -1.498 -5.427 7.089 1.00 96.50 204 SER A CA 1
ATOM 1719 C C . SER A 1 204 ? -2.227 -6.308 8.097 1.00 96.50 204 SER A C 1
ATOM 1721 O O . SER A 1 204 ? -3.415 -6.594 7.947 1.00 96.50 204 SER A O 1
ATOM 1723 N N . PHE A 1 205 ? -1.490 -6.791 9.086 1.00 95.81 205 PHE A N 1
ATOM 1724 C CA . PHE A 1 205 ? -1.981 -7.738 10.068 1.00 95.81 205 PHE A CA 1
ATOM 1725 C C . PHE A 1 205 ? -1.588 -7.264 11.458 1.00 95.81 205 PHE A C 1
ATOM 1727 O O . PHE A 1 205 ? -0.414 -6.984 11.707 1.00 95.81 205 PHE A O 1
ATOM 1734 N N . THR A 1 206 ? -2.565 -7.221 12.353 1.00 94.94 206 THR A N 1
ATOM 1735 C CA . THR A 1 206 ? -2.390 -6.759 13.725 1.00 94.94 206 THR A CA 1
ATOM 1736 C C . THR A 1 206 ? -3.042 -7.751 14.676 1.00 94.94 206 THR A C 1
ATOM 1738 O O . THR A 1 206 ? -4.226 -8.052 14.555 1.00 94.94 206 THR A O 1
ATOM 1741 N N . SER A 1 207 ? -2.283 -8.261 15.639 1.00 94.50 207 SER A N 1
ATOM 1742 C CA . SER A 1 207 ? -2.841 -9.050 16.740 1.00 94.50 207 SER A CA 1
ATOM 1743 C C . SER A 1 207 ? -3.302 -8.115 17.853 1.00 94.50 207 SER A C 1
ATOM 1745 O O . SER A 1 207 ? -2.616 -7.145 18.173 1.00 94.50 207 SER A O 1
ATOM 1747 N N . LEU A 1 208 ? -4.469 -8.401 18.427 1.00 95.25 208 LEU A N 1
ATOM 1748 C CA . LEU A 1 208 ? -4.995 -7.663 19.573 1.00 95.25 208 LEU A CA 1
ATOM 1749 C C . LEU A 1 208 ? -4.583 -8.357 20.875 1.00 95.25 208 LEU A C 1
ATOM 1751 O O . LEU A 1 208 ? -4.379 -9.566 20.903 1.00 95.25 208 LEU A O 1
ATOM 1755 N N . ASN A 1 209 ? -4.485 -7.584 21.951 1.00 95.06 209 ASN A N 1
ATOM 1756 C CA . ASN A 1 209 ? -4.221 -8.074 23.299 1.00 95.06 209 ASN A CA 1
ATOM 1757 C C . ASN A 1 209 ? -5.081 -7.265 24.269 1.00 95.06 209 ASN A C 1
ATOM 1759 O O . ASN A 1 209 ? -5.099 -6.040 24.201 1.00 95.06 209 ASN A O 1
ATOM 1763 N N . GLN A 1 210 ? -5.797 -7.922 25.180 1.00 94.19 210 GLN A N 1
ATOM 1764 C CA . GLN A 1 210 ? -6.721 -7.214 26.072 1.00 94.19 210 GLN A CA 1
ATOM 1765 C C . GLN A 1 210 ? -6.011 -6.344 27.122 1.00 94.19 210 GLN A C 1
ATOM 1767 O O . GLN A 1 210 ? -6.617 -5.432 27.680 1.00 94.19 210 GLN A O 1
ATOM 1772 N N . ASN A 1 211 ? -4.738 -6.616 27.421 1.00 95.31 211 ASN A N 1
ATOM 1773 C CA . ASN A 1 211 ? -3.980 -5.864 28.427 1.00 95.31 211 ASN A CA 1
ATOM 1774 C C . ASN A 1 211 ? -3.255 -4.638 27.857 1.00 95.31 211 ASN A C 1
ATOM 1776 O O . ASN A 1 211 ? -2.710 -3.836 28.622 1.00 95.31 211 ASN A O 1
ATOM 1780 N N . GLU A 1 212 ? -3.243 -4.488 26.536 1.00 95.94 212 GLU A N 1
ATOM 1781 C CA . GLU A 1 212 ? -2.492 -3.456 25.833 1.00 95.94 212 GLU A CA 1
ATOM 1782 C C . GLU A 1 212 ? -3.453 -2.579 25.031 1.00 95.94 212 GLU A C 1
ATOM 1784 O O . GLU A 1 212 ? -4.409 -3.062 24.433 1.00 95.94 212 GLU A O 1
ATOM 1789 N N . PHE A 1 213 ? -3.199 -1.276 25.044 1.00 97.31 213 PHE A N 1
ATOM 1790 C CA . PHE A 1 213 ? -3.766 -0.348 24.080 1.00 97.31 213 PHE A CA 1
ATOM 1791 C C . PHE A 1 213 ? -2.747 -0.171 22.958 1.00 97.31 213 PHE A C 1
ATOM 1793 O O . PHE A 1 213 ? -1.596 0.186 23.215 1.00 97.31 213 PHE A O 1
ATOM 1800 N N . MET A 1 214 ? -3.159 -0.424 21.724 1.00 97.69 214 MET A N 1
ATOM 1801 C CA . MET A 1 214 ? -2.316 -0.256 20.550 1.00 97.69 214 MET A CA 1
ATOM 1802 C C . MET A 1 214 ? -2.761 0.972 19.755 1.00 97.69 214 MET A C 1
ATOM 1804 O O . MET A 1 214 ? -3.932 1.120 19.429 1.00 97.69 214 MET A O 1
ATOM 1808 N N . LEU A 1 215 ? -1.815 1.831 19.394 1.00 97.88 215 LEU A N 1
ATOM 1809 C CA . LEU A 1 215 ? -2.007 2.923 18.448 1.00 97.88 215 LEU A CA 1
ATOM 1810 C C . LEU A 1 215 ? -1.249 2.578 17.167 1.00 97.88 215 LEU A C 1
ATOM 1812 O O . LEU A 1 215 ? -0.025 2.441 17.183 1.00 97.88 215 LEU A O 1
ATOM 1816 N N . THR A 1 216 ? -1.973 2.409 16.064 1.00 98.00 216 THR A N 1
ATOM 1817 C CA . THR A 1 216 ? -1.392 2.124 14.748 1.00 98.00 216 THR A CA 1
ATOM 1818 C C . THR A 1 216 ? -1.634 3.291 13.808 1.00 98.00 216 THR A C 1
ATOM 1820 O O . THR A 1 216 ? -2.770 3.570 13.453 1.00 98.00 216 THR A O 1
ATOM 1823 N N . ASP A 1 217 ? -0.562 3.929 13.361 1.00 98.00 217 ASP A N 1
ATOM 1824 C CA . ASP A 1 217 ? -0.588 5.033 12.406 1.00 98.00 217 ASP A CA 1
ATOM 1825 C C . ASP A 1 217 ? -0.135 4.539 11.022 1.00 98.00 217 ASP A C 1
ATOM 1827 O O . ASP A 1 217 ? 0.970 4.009 10.859 1.00 98.00 217 ASP A O 1
ATOM 1831 N N . PHE A 1 218 ? -1.016 4.678 10.033 1.00 98.06 218 PHE A N 1
ATOM 1832 C CA . PHE A 1 218 ? -0.769 4.416 8.624 1.00 98.06 218 PHE A CA 1
ATOM 1833 C C . PHE A 1 218 ? -0.617 5.731 7.867 1.00 98.06 218 PHE A C 1
ATOM 1835 O O . PHE A 1 218 ? -1.603 6.408 7.571 1.00 98.06 218 PHE A O 1
ATOM 1842 N N . LYS A 1 219 ? 0.610 6.023 7.432 1.00 97.38 219 LYS A N 1
ATOM 1843 C CA . LYS A 1 219 ? 0.883 7.177 6.568 1.00 97.38 219 LYS A CA 1
ATOM 1844 C C . LYS A 1 219 ? 0.825 6.766 5.112 1.00 97.38 219 LYS A C 1
ATOM 1846 O O . LYS A 1 219 ? 1.641 5.957 4.652 1.00 97.38 219 LYS A O 1
ATOM 1851 N N . LEU A 1 220 ? -0.158 7.311 4.411 1.00 96.75 220 LEU A N 1
ATOM 1852 C CA . LEU A 1 220 ? -0.465 7.043 3.018 1.00 96.75 220 LEU A CA 1
ATOM 1853 C C . LEU A 1 220 ? 0.393 7.928 2.115 1.00 96.75 220 LEU A C 1
ATOM 1855 O O . LEU A 1 220 ? 0.259 9.149 2.103 1.00 96.75 220 LEU A O 1
ATOM 1859 N N . GLN A 1 221 ? 1.238 7.302 1.302 1.00 96.31 221 GLN A N 1
ATOM 1860 C CA . GLN A 1 221 ? 2.039 8.000 0.307 1.00 96.31 221 GLN A CA 1
ATOM 1861 C C . GLN A 1 221 ? 1.296 8.064 -1.031 1.00 96.31 221 GLN A C 1
ATOM 1863 O O . GLN A 1 221 ? 0.929 7.031 -1.610 1.00 96.31 221 GLN A O 1
ATOM 1868 N N . MET A 1 222 ? 1.115 9.278 -1.549 1.00 95.56 222 MET A N 1
ATOM 1869 C CA . MET A 1 222 ? 0.514 9.496 -2.862 1.00 95.56 222 MET A CA 1
ATOM 1870 C C . MET A 1 222 ? 1.530 9.264 -3.984 1.00 95.56 222 MET A C 1
ATOM 1872 O O . MET A 1 222 ? 2.703 9.629 -3.895 1.00 95.56 222 MET A O 1
ATOM 1876 N N . GLN A 1 223 ? 1.043 8.709 -5.084 1.00 95.56 223 GLN A N 1
ATOM 1877 C CA . GLN A 1 223 ? 1.723 8.600 -6.358 1.00 95.56 223 GLN A CA 1
ATOM 1878 C C . GLN A 1 223 ? 1.047 9.496 -7.392 1.00 95.56 223 GLN A C 1
ATOM 1880 O O . GLN A 1 223 ? -0.174 9.481 -7.530 1.00 95.56 223 GLN A O 1
ATOM 1885 N N . GLN A 1 224 ? 1.851 10.190 -8.191 1.00 96.12 224 GLN A N 1
ATOM 1886 C CA . GLN A 1 224 ? 1.414 10.830 -9.422 1.00 96.12 224 GLN A CA 1
ATOM 1887 C C . GLN A 1 224 ? 2.170 10.228 -10.601 1.00 96.12 224 GLN A C 1
ATOM 1889 O O . GLN A 1 224 ? 3.397 10.278 -10.666 1.00 96.12 224 GLN A O 1
ATOM 1894 N N . THR A 1 225 ? 1.438 9.683 -11.564 1.00 96.81 225 THR A N 1
ATOM 1895 C CA . THR A 1 225 ? 2.037 9.046 -12.737 1.00 96.81 225 THR A CA 1
ATOM 1896 C C . THR A 1 225 ? 1.649 9.804 -13.991 1.00 96.81 225 THR A C 1
ATOM 1898 O O . THR A 1 225 ? 0.469 10.036 -14.241 1.00 96.81 225 THR A O 1
ATOM 1901 N N . SER A 1 226 ? 2.650 10.174 -14.783 1.00 97.62 226 SER A N 1
ATOM 1902 C CA . SER A 1 226 ? 2.507 10.728 -16.125 1.00 97.62 226 SER A CA 1
ATOM 1903 C C . SER A 1 226 ? 2.952 9.677 -17.138 1.00 97.62 226 SER A C 1
ATOM 1905 O O . SER A 1 226 ? 4.064 9.150 -17.050 1.00 97.62 226 SER A O 1
ATOM 1907 N N . ILE A 1 227 ? 2.071 9.355 -18.082 1.00 97.31 227 ILE A N 1
ATOM 1908 C CA . ILE A 1 227 ? 2.318 8.376 -19.140 1.00 97.31 227 ILE A CA 1
ATOM 1909 C C . ILE A 1 227 ? 2.266 9.099 -20.475 1.00 97.31 227 ILE A C 1
ATOM 1911 O O . ILE A 1 227 ? 1.243 9.687 -20.812 1.00 97.31 227 ILE A O 1
ATOM 1915 N N . LYS A 1 228 ? 3.353 9.021 -21.240 1.00 97.19 228 LYS A N 1
ATOM 1916 C CA . LYS A 1 228 ? 3.441 9.502 -22.618 1.00 97.19 228 LYS A CA 1
ATOM 1917 C C . LYS A 1 228 ? 3.380 8.328 -23.580 1.00 97.19 228 LYS A C 1
ATOM 1919 O O . LYS A 1 228 ? 4.260 7.463 -23.558 1.00 97.19 228 LYS A O 1
ATOM 1924 N N . GLN A 1 229 ? 2.348 8.305 -24.418 1.00 94.50 229 GLN A N 1
ATOM 1925 C CA . GLN A 1 229 ? 2.106 7.225 -25.371 1.00 94.50 229 GLN A CA 1
ATOM 1926 C C . GLN A 1 229 ? 1.703 7.750 -26.747 1.00 94.50 229 GLN A C 1
ATOM 1928 O O . GLN A 1 229 ? 0.988 8.736 -26.859 1.00 94.50 229 GLN A O 1
ATOM 1933 N N . GLY A 1 230 ? 2.160 7.070 -27.797 1.00 93.06 230 GLY A N 1
ATOM 1934 C CA . GLY A 1 230 ? 1.819 7.376 -29.184 1.00 93.06 230 GLY A CA 1
ATOM 1935 C C . GLY A 1 230 ? 2.981 7.089 -30.131 1.00 93.06 230 GLY A C 1
ATOM 1936 O O . GLY A 1 230 ? 4.148 7.164 -29.743 1.00 93.06 230 GLY A O 1
ATOM 1937 N N . SER A 1 231 ? 2.668 6.696 -31.368 1.00 90.69 231 SER A N 1
ATOM 1938 C CA . SER A 1 231 ? 3.684 6.215 -32.314 1.00 90.69 231 SER A CA 1
ATOM 1939 C C . SER A 1 231 ? 4.500 7.328 -32.959 1.00 90.69 231 SER A C 1
ATOM 1941 O O . SER A 1 231 ? 5.683 7.137 -33.215 1.00 90.69 231 SER A O 1
ATOM 1943 N N . ILE A 1 232 ? 3.893 8.486 -33.213 1.00 92.69 232 ILE A N 1
ATOM 1944 C CA . ILE A 1 232 ? 4.564 9.641 -33.832 1.00 92.69 232 ILE A CA 1
ATOM 1945 C C . ILE A 1 232 ? 4.420 10.853 -32.918 1.00 92.69 232 ILE A C 1
ATOM 1947 O O . ILE A 1 232 ? 5.414 11.422 -32.479 1.00 92.69 232 ILE A O 1
ATOM 1951 N N . PHE A 1 233 ? 3.179 11.197 -32.582 1.00 94.94 233 PHE A N 1
ATOM 1952 C CA . PHE A 1 233 ? 2.855 12.195 -31.570 1.00 94.94 233 PHE A CA 1
ATOM 1953 C C . PHE A 1 233 ? 2.472 11.479 -30.285 1.00 94.94 233 PHE A C 1
ATOM 1955 O O . PHE A 1 233 ? 1.733 10.497 -30.338 1.00 94.94 233 PHE A O 1
ATOM 1962 N N . GLN A 1 234 ? 3.008 11.940 -29.158 1.00 93.75 234 GLN A N 1
ATOM 1963 C CA . GLN A 1 234 ? 2.729 11.348 -27.856 1.00 93.75 234 GLN A CA 1
ATOM 1964 C C . GLN A 1 234 ? 1.695 12.179 -27.109 1.00 93.75 234 GLN A C 1
ATOM 1966 O O . GLN A 1 234 ? 1.871 13.384 -26.936 1.00 93.75 234 GLN A O 1
ATOM 1971 N N . GLU A 1 235 ? 0.657 11.515 -26.629 1.00 96.38 235 GLU A N 1
ATOM 1972 C CA . GLU A 1 235 ? -0.316 12.068 -25.701 1.00 96.38 235 GLU A CA 1
ATOM 1973 C C . GLU A 1 235 ? 0.129 11.779 -24.269 1.00 96.38 235 GLU A C 1
ATOM 1975 O O . GLU A 1 235 ? 0.677 10.711 -23.983 1.00 96.38 235 GLU A O 1
ATOM 1980 N N . GLU A 1 236 ? -0.088 12.742 -23.373 1.00 96.56 236 GLU A N 1
ATOM 1981 C CA . GLU A 1 236 ? 0.246 12.617 -21.958 1.00 96.56 236 GLU A CA 1
ATOM 1982 C C . GLU A 1 236 ? -1.023 12.419 -21.126 1.00 96.56 236 GLU A C 1
ATOM 1984 O O . GLU A 1 236 ? -1.868 13.309 -21.051 1.00 96.56 236 GLU A O 1
ATOM 1989 N N . THR A 1 237 ? -1.129 11.277 -20.451 1.00 96.62 237 THR A N 1
ATOM 1990 C CA . THR A 1 237 ? -2.187 11.008 -19.470 1.00 96.62 237 THR A CA 1
ATOM 1991 C C . THR A 1 237 ? -1.606 11.039 -18.065 1.00 96.62 237 THR A C 1
ATOM 1993 O O . THR A 1 237 ? -0.570 10.419 -17.811 1.00 96.62 237 THR A O 1
ATOM 1996 N N . LYS A 1 238 ? -2.278 11.728 -17.140 1.00 96.00 238 LYS A N 1
ATOM 1997 C CA . LYS A 1 238 ? -1.878 11.812 -15.731 1.00 96.00 238 LYS A CA 1
ATOM 1998 C C . LYS A 1 238 ? -2.920 11.141 -14.851 1.00 96.00 238 LYS A C 1
ATOM 2000 O O . LYS A 1 238 ? -4.110 11.344 -15.061 1.00 96.00 238 LYS A O 1
ATOM 2005 N N . PHE A 1 239 ? -2.473 10.390 -13.854 1.00 93.94 239 PHE A N 1
ATOM 2006 C CA . PHE A 1 239 ? -3.345 9.877 -12.802 1.00 93.94 239 PHE A CA 1
ATOM 2007 C C . PHE A 1 239 ? -2.659 9.965 -11.440 1.00 93.94 239 PHE A C 1
ATOM 2009 O O . PHE A 1 239 ? -1.427 10.016 -11.350 1.00 93.94 239 PHE A O 1
ATOM 2016 N N . GLN A 1 240 ? -3.474 9.983 -10.389 1.00 93.25 240 GLN A N 1
ATOM 2017 C CA . GLN A 1 240 ? -3.034 10.027 -9.001 1.00 93.25 240 GLN A CA 1
ATOM 2018 C C . GLN A 1 240 ? -3.669 8.878 -8.224 1.00 93.25 240 GLN A C 1
ATOM 2020 O O . GLN A 1 240 ? -4.827 8.523 -8.452 1.00 93.25 240 GLN A O 1
ATOM 2025 N N . SER A 1 241 ? -2.894 8.264 -7.337 1.00 93.69 241 SER A N 1
ATOM 2026 C CA . SER A 1 241 ? -3.366 7.159 -6.509 1.00 93.69 241 SER A CA 1
ATOM 2027 C C . SER A 1 241 ? -2.486 6.938 -5.283 1.00 93.69 241 SER A C 1
ATOM 2029 O O . SER A 1 241 ? -1.313 7.303 -5.295 1.00 93.69 241 SER A O 1
ATOM 2031 N N . PRO A 1 242 ? -3.002 6.288 -4.231 1.00 94.31 242 PRO A N 1
ATOM 2032 C CA . PRO A 1 242 ? -2.161 5.708 -3.192 1.00 94.31 242 PRO A CA 1
ATOM 2033 C C . PRO A 1 242 ? -1.233 4.636 -3.772 1.00 94.31 242 PRO A C 1
ATOM 2035 O O . PRO A 1 242 ? -1.680 3.779 -4.545 1.00 94.31 242 PRO A O 1
ATOM 2038 N N . ILE A 1 243 ? 0.041 4.652 -3.370 1.00 93.44 243 ILE A N 1
ATOM 2039 C CA . ILE A 1 243 ? 1.002 3.597 -3.735 1.00 93.44 243 ILE A CA 1
ATOM 2040 C C . ILE A 1 243 ? 1.526 2.844 -2.523 1.00 93.44 243 ILE A C 1
ATOM 2042 O O . ILE A 1 243 ? 1.581 1.611 -2.544 1.00 93.44 243 ILE A O 1
ATOM 2046 N N . SER A 1 244 ? 1.938 3.572 -1.489 1.00 92.94 244 SER A N 1
ATOM 2047 C CA . SER A 1 244 ? 2.688 3.022 -0.371 1.00 92.94 244 SER A CA 1
ATOM 2048 C C . SER A 1 244 ? 2.077 3.463 0.954 1.00 92.94 244 SER A C 1
ATOM 2050 O O . SER A 1 244 ? 1.358 4.455 1.042 1.00 92.94 244 SER A O 1
ATOM 2052 N N . TYR A 1 245 ? 2.355 2.660 1.973 1.00 95.81 245 TYR A N 1
ATOM 2053 C CA . TYR A 1 245 ? 1.856 2.835 3.326 1.00 95.81 245 TYR A CA 1
ATOM 2054 C C . TYR A 1 245 ? 3.017 2.575 4.273 1.00 95.81 245 TYR A C 1
ATOM 2056 O O . TYR A 1 245 ? 3.603 1.484 4.245 1.00 95.81 245 TYR A O 1
ATOM 2064 N N . SER A 1 246 ? 3.382 3.565 5.076 1.00 96.50 246 SER A N 1
ATOM 2065 C CA . SER A 1 246 ? 4.270 3.334 6.212 1.00 96.50 246 SER A CA 1
ATOM 2066 C C . SER A 1 246 ? 3.418 3.121 7.456 1.00 96.50 246 SER A C 1
ATOM 2068 O O . SER A 1 246 ? 2.377 3.752 7.605 1.00 96.50 246 SER A O 1
ATOM 2070 N N . GLN A 1 247 ? 3.816 2.167 8.293 1.00 96.50 247 GLN A N 1
ATOM 2071 C CA . GLN A 1 247 ? 3.074 1.789 9.489 1.00 96.50 247 GLN A CA 1
ATOM 2072 C C . GLN A 1 247 ? 3.949 2.049 10.709 1.00 96.50 247 GLN A C 1
ATOM 2074 O O . GLN A 1 247 ? 5.093 1.590 10.762 1.00 96.50 247 GLN A O 1
ATOM 2079 N N . ILE A 1 248 ? 3.400 2.763 11.683 1.00 97.56 248 ILE A N 1
ATOM 2080 C CA . ILE A 1 248 ? 4.009 3.009 12.986 1.00 97.56 248 ILE A CA 1
ATOM 2081 C C . ILE A 1 248 ? 3.071 2.415 14.030 1.00 97.56 248 ILE A C 1
ATOM 2083 O O . ILE A 1 248 ? 1.875 2.677 14.007 1.00 97.56 248 ILE A O 1
ATOM 2087 N N . ILE A 1 249 ? 3.608 1.594 14.929 1.00 97.56 249 ILE A N 1
ATOM 2088 C CA . ILE A 1 249 ? 2.833 0.950 15.993 1.00 97.56 249 ILE A CA 1
ATOM 2089 C C . ILE A 1 249 ? 3.411 1.392 17.330 1.00 97.56 249 ILE A C 1
ATOM 2091 O O . ILE A 1 249 ? 4.626 1.338 17.535 1.00 97.56 249 ILE A O 1
ATOM 2095 N N . GLN A 1 250 ? 2.541 1.817 18.235 1.00 97.31 250 GLN A N 1
ATOM 2096 C CA . GLN A 1 250 ? 2.872 2.134 19.615 1.00 97.31 250 GLN A CA 1
ATOM 2097 C C . GLN A 1 250 ? 1.969 1.319 20.531 1.00 97.31 250 GLN A C 1
ATOM 2099 O O . GLN A 1 250 ? 0.761 1.268 20.325 1.00 97.31 250 GLN A O 1
ATOM 2104 N N . ASN A 1 251 ? 2.559 0.691 21.544 1.00 97.12 251 ASN A N 1
ATOM 2105 C CA . ASN A 1 251 ? 1.828 -0.117 22.510 1.00 97.12 251 ASN A CA 1
ATOM 2106 C C . ASN A 1 251 ? 1.942 0.528 23.884 1.00 97.12 251 ASN A C 1
ATOM 2108 O O . ASN A 1 251 ? 3.030 0.918 24.313 1.00 97.12 251 ASN A O 1
ATOM 2112 N N . PHE A 1 252 ? 0.819 0.589 24.579 1.00 96.75 252 PHE A N 1
ATOM 2113 C CA . PHE A 1 252 ? 0.693 1.144 25.913 1.00 96.75 252 PHE A CA 1
ATOM 2114 C C . PHE A 1 252 ? -0.007 0.136 26.818 1.00 96.75 252 PHE A C 1
ATOM 2116 O O . PHE A 1 252 ? -0.769 -0.717 26.368 1.00 96.75 252 PHE A O 1
ATOM 2123 N N . SER A 1 253 ? 0.219 0.251 28.121 1.00 97.19 253 SER A N 1
ATOM 2124 C CA . SER A 1 253 ? -0.575 -0.472 29.111 1.00 97.19 253 SER A CA 1
ATOM 2125 C C . SER A 1 253 ? -2.007 0.057 29.083 1.00 97.19 253 SER A C 1
ATOM 2127 O O . SER A 1 253 ? -2.245 1.253 29.267 1.00 97.19 253 SER A O 1
ATOM 2129 N N . ARG A 1 254 ? -2.980 -0.835 28.874 1.00 95.38 254 ARG A N 1
ATOM 2130 C CA . ARG A 1 254 ? -4.393 -0.445 28.787 1.00 95.38 254 ARG A CA 1
ATOM 2131 C C . ARG A 1 254 ? -4.896 0.187 30.087 1.00 95.38 254 ARG A C 1
ATOM 2133 O O . ARG A 1 254 ? -5.675 1.133 30.053 1.00 95.38 254 ARG A O 1
ATOM 2140 N N . LYS A 1 255 ? -4.415 -0.297 31.237 1.00 96.19 255 LYS A N 1
ATOM 2141 C CA . LYS A 1 255 ? -4.764 0.259 32.556 1.00 96.19 255 LYS A CA 1
ATOM 2142 C C . LYS A 1 255 ? -4.343 1.720 32.676 1.00 96.19 255 LYS A C 1
ATOM 2144 O O . LYS A 1 255 ? -5.111 2.535 33.173 1.00 96.19 255 LYS A O 1
ATOM 2149 N N . ASP A 1 256 ? -3.150 2.047 32.190 1.00 95.50 256 ASP A N 1
ATOM 2150 C CA . ASP A 1 256 ? -2.634 3.413 32.248 1.00 95.50 256 ASP A CA 1
ATOM 2151 C C . ASP A 1 256 ? -3.400 4.325 31.284 1.00 95.50 256 ASP A C 1
ATOM 2153 O O . ASP A 1 256 ? -3.755 5.440 31.654 1.00 95.50 256 ASP A O 1
ATOM 2157 N N . GLN A 1 257 ? -3.749 3.823 30.094 1.00 94.50 257 GLN A N 1
ATOM 2158 C CA . GLN A 1 257 ? -4.566 4.558 29.125 1.00 94.50 257 GLN A CA 1
ATOM 2159 C C . GLN A 1 257 ? -5.966 4.887 29.666 1.00 94.50 257 GLN A C 1
ATOM 2161 O O . GLN A 1 257 ? -6.433 6.017 29.515 1.00 94.50 257 GLN A O 1
ATOM 2166 N N . ILE A 1 258 ? -6.616 3.932 30.338 1.00 94.50 258 ILE A N 1
ATOM 2167 C CA . ILE A 1 258 ? -7.914 4.153 30.992 1.00 94.50 258 ILE A CA 1
ATOM 2168 C C . ILE A 1 258 ? -7.779 5.206 32.096 1.00 94.50 258 ILE A C 1
ATOM 2170 O O . ILE A 1 258 ? -8.572 6.140 32.148 1.00 94.50 258 ILE A O 1
ATOM 2174 N N . ASN A 1 259 ? -6.755 5.101 32.945 1.00 96.00 259 ASN A N 1
ATOM 2175 C CA . ASN A 1 259 ? -6.567 6.026 34.064 1.00 96.00 259 ASN A CA 1
ATOM 2176 C C . ASN A 1 259 ? -6.244 7.461 33.616 1.00 96.00 259 ASN A C 1
ATOM 2178 O O . ASN A 1 259 ? -6.658 8.410 34.277 1.00 96.00 259 ASN A O 1
ATOM 2182 N N . LEU A 1 260 ? -5.482 7.622 32.529 1.00 94.56 260 LEU A N 1
ATOM 2183 C CA . LEU A 1 260 ? -5.031 8.931 32.047 1.00 94.56 260 LEU A CA 1
ATOM 2184 C C . LEU A 1 260 ? -6.052 9.608 31.130 1.00 94.56 260 LEU A C 1
ATOM 2186 O O . LEU A 1 260 ? -6.322 10.795 31.291 1.00 94.56 260 LEU A O 1
ATOM 2190 N N . ASN A 1 261 ? -6.609 8.860 30.176 1.00 91.81 261 ASN A N 1
ATOM 2191 C CA . ASN A 1 261 ? -7.403 9.419 29.080 1.00 91.81 261 ASN A CA 1
ATOM 2192 C C . ASN A 1 261 ? -8.878 9.009 29.132 1.00 91.81 261 ASN A C 1
ATOM 2194 O O . ASN A 1 261 ? -9.647 9.421 28.267 1.00 91.81 261 ASN A O 1
ATOM 2198 N N . ASN A 1 262 ? -9.272 8.182 30.109 1.00 92.81 262 ASN A N 1
ATOM 2199 C CA . ASN A 1 262 ? -10.613 7.603 30.205 1.00 92.81 262 ASN A CA 1
ATOM 2200 C C . ASN A 1 262 ? -11.054 6.904 28.903 1.00 92.81 262 ASN A C 1
ATOM 2202 O O . ASN A 1 262 ? -12.225 6.931 28.538 1.00 92.81 262 ASN A O 1
ATOM 2206 N N . ASN A 1 263 ? -10.099 6.310 28.175 1.00 91.44 263 ASN A N 1
ATOM 2207 C CA . ASN A 1 263 ? -10.356 5.615 26.917 1.00 91.44 263 ASN A CA 1
ATOM 2208 C C . ASN A 1 263 ? -10.050 4.115 27.074 1.00 91.44 263 ASN A C 1
ATOM 2210 O O . ASN A 1 263 ? -8.875 3.741 27.135 1.00 91.44 263 ASN A O 1
ATOM 2214 N N . PRO A 1 264 ? -11.078 3.249 27.132 1.00 94.62 264 PRO A N 1
ATOM 2215 C CA . PRO A 1 264 ? -10.908 1.808 27.304 1.00 94.62 264 PRO A CA 1
ATOM 2216 C C . PRO A 1 264 ? -10.642 1.034 26.005 1.00 94.62 264 PRO A C 1
ATOM 2218 O O . PRO A 1 264 ? -10.664 -0.201 26.036 1.00 94.62 264 PRO A O 1
ATOM 2221 N N . ALA A 1 265 ? -10.392 1.718 24.883 1.00 96.19 265 ALA A N 1
ATOM 2222 C CA . ALA A 1 265 ? -10.099 1.090 23.597 1.00 96.19 265 ALA A CA 1
ATOM 2223 C C . ALA A 1 265 ? -8.943 0.075 23.671 1.00 96.19 265 ALA A C 1
ATOM 2225 O O . ALA A 1 265 ? -8.015 0.197 24.472 1.00 96.19 265 ALA A O 1
ATOM 2226 N N . LEU A 1 266 ? -9.004 -0.926 22.796 1.00 97.12 266 LEU A N 1
ATOM 2227 C CA . LEU A 1 266 ? -7.946 -1.918 22.592 1.00 97.12 266 LEU A CA 1
ATOM 2228 C C . LEU A 1 266 ? -6.974 -1.481 21.499 1.00 97.12 266 LEU A C 1
ATOM 2230 O O . LEU A 1 266 ? -5.764 -1.633 21.629 1.00 97.12 266 LEU A O 1
ATOM 2234 N N . LEU A 1 267 ? -7.519 -0.951 20.407 1.00 97.62 267 LEU A N 1
ATOM 2235 C CA . LEU A 1 267 ? -6.764 -0.488 19.253 1.00 97.62 267 LEU A CA 1
ATOM 2236 C C . LEU A 1 267 ? -7.368 0.820 18.765 1.00 97.62 267 LEU A C 1
ATOM 2238 O O . LEU A 1 267 ? -8.583 0.920 18.612 1.00 97.62 267 LEU A O 1
ATOM 2242 N N . GLU A 1 268 ? -6.512 1.777 18.454 1.00 97.88 268 GLU A N 1
ATOM 2243 C CA . GLU A 1 268 ? -6.839 2.938 17.644 1.00 97.88 268 GLU A CA 1
ATOM 2244 C C . GLU A 1 268 ? -5.979 2.893 16.383 1.00 97.88 268 GLU A C 1
ATOM 2246 O O . GLU A 1 268 ? -4.748 2.845 16.441 1.00 97.88 268 GLU A O 1
ATOM 2251 N N . LEU A 1 269 ? -6.633 2.842 15.230 1.00 98.06 269 LEU A N 1
ATOM 2252 C CA . LEU A 1 269 ? -5.985 2.874 13.930 1.00 98.06 269 LEU A CA 1
ATOM 2253 C C . LEU A 1 269 ? -6.226 4.244 13.311 1.00 98.06 269 LEU A C 1
ATOM 2255 O O . LEU A 1 269 ? -7.373 4.647 13.156 1.00 98.06 269 LEU A O 1
ATOM 2259 N N . VAL A 1 270 ? -5.151 4.921 12.929 1.00 98.31 270 VAL A N 1
ATOM 2260 C CA . VAL A 1 270 ? -5.164 6.228 12.273 1.00 98.31 270 VAL A CA 1
ATOM 2261 C C . VAL A 1 270 ? -4.640 6.059 10.855 1.00 98.31 270 VAL A C 1
ATOM 2263 O O . VAL A 1 270 ? -3.595 5.451 10.650 1.00 98.31 270 VAL A O 1
ATOM 2266 N N . ILE A 1 271 ? -5.365 6.572 9.867 1.00 98.06 271 ILE A N 1
ATOM 2267 C CA . ILE A 1 271 ? -4.915 6.652 8.475 1.00 98.06 271 ILE A CA 1
ATOM 2268 C C . ILE A 1 271 ? -4.833 8.122 8.109 1.00 98.06 271 ILE A C 1
ATOM 2270 O O . ILE A 1 271 ? -5.850 8.815 8.101 1.00 98.06 271 ILE A O 1
ATOM 2274 N N . GLU A 1 272 ? -3.637 8.583 7.776 1.00 97.19 272 GLU A N 1
ATOM 2275 C CA . GLU A 1 272 ? -3.374 9.969 7.398 1.00 97.19 272 GLU A CA 1
ATOM 2276 C C . GLU A 1 272 ? -2.507 10.046 6.139 1.00 97.19 272 GLU A C 1
ATOM 2278 O O . GLU A 1 272 ? -1.859 9.078 5.740 1.00 97.19 272 GLU A O 1
ATOM 2283 N N . MET A 1 273 ? -2.484 11.208 5.487 1.00 97.00 273 MET A N 1
ATOM 2284 C CA . MET A 1 273 ? -1.584 11.441 4.357 1.00 97.00 273 MET A CA 1
ATOM 2285 C C . MET A 1 273 ? -0.136 11.640 4.818 1.00 97.00 273 MET A C 1
ATOM 2287 O O . MET A 1 273 ? 0.146 12.339 5.796 1.00 97.00 273 MET A O 1
ATOM 2291 N N . ASP A 1 274 ? 0.802 11.103 4.045 1.00 96.38 274 ASP A N 1
ATOM 2292 C CA . ASP A 1 274 ? 2.202 11.504 4.101 1.00 96.38 274 ASP A CA 1
ATOM 2293 C C . ASP A 1 274 ? 2.436 12.768 3.248 1.00 96.38 274 ASP A C 1
ATOM 2295 O O . ASP A 1 274 ? 1.675 13.096 2.332 1.00 96.38 274 ASP A O 1
ATOM 2299 N N . GLU A 1 275 ? 3.504 13.493 3.561 1.00 94.12 275 GLU A N 1
ATOM 2300 C CA . GLU A 1 275 ? 3.928 14.703 2.843 1.00 94.12 275 GLU A CA 1
ATOM 2301 C C . GLU A 1 275 ? 4.762 14.351 1.604 1.00 94.12 275 GLU A C 1
ATOM 2303 O O . GLU A 1 275 ? 4.904 15.148 0.675 1.00 94.12 275 GLU A O 1
ATOM 2308 N N . ALA A 1 276 ? 5.328 13.144 1.576 1.00 95.00 276 ALA A N 1
ATOM 2309 C CA . ALA A 1 276 ? 6.080 12.644 0.441 1.00 95.00 276 ALA A CA 1
ATOM 2310 C C . ALA A 1 276 ? 5.143 12.191 -0.692 1.00 95.00 276 ALA A C 1
ATOM 2312 O O . ALA A 1 276 ? 4.267 11.348 -0.510 1.00 95.00 276 ALA A O 1
ATOM 2313 N N . VAL A 1 277 ? 5.398 12.681 -1.902 1.00 96.25 277 VAL A N 1
ATOM 2314 C CA . VAL A 1 277 ? 4.720 12.283 -3.139 1.00 96.25 277 VAL A CA 1
ATOM 2315 C C . VAL A 1 277 ? 5.727 11.659 -4.090 1.00 96.25 277 VAL A C 1
ATOM 2317 O O . VAL A 1 277 ? 6.823 12.186 -4.307 1.00 96.25 277 VAL A O 1
ATOM 2320 N N . GLN A 1 278 ? 5.348 10.528 -4.676 1.00 96.69 278 GLN A N 1
ATOM 2321 C CA . GLN A 1 278 ? 6.159 9.825 -5.657 1.00 96.69 278 GLN A CA 1
ATOM 2322 C C . GLN A 1 278 ? 5.683 10.128 -7.078 1.00 96.69 278 GLN A C 1
ATOM 2324 O O . GLN A 1 278 ? 4.559 9.813 -7.464 1.00 96.69 278 GLN A O 1
ATOM 2329 N N . PHE A 1 279 ? 6.563 10.708 -7.883 1.00 96.94 279 PHE A N 1
ATOM 2330 C CA . PHE A 1 279 ? 6.318 11.011 -9.285 1.00 96.94 279 PHE A CA 1
ATOM 2331 C C . PHE A 1 279 ? 6.906 9.924 -10.164 1.00 96.94 279 PHE A C 1
ATOM 2333 O O . PHE A 1 279 ? 8.106 9.656 -10.093 1.00 96.94 279 PHE A O 1
ATOM 2340 N N . PHE A 1 280 ? 6.085 9.350 -11.035 1.00 96.94 280 PHE A N 1
ATOM 2341 C CA . PHE A 1 280 ? 6.541 8.452 -12.086 1.00 96.94 280 PHE A CA 1
ATOM 2342 C C . PHE A 1 280 ? 6.296 9.059 -13.456 1.00 96.94 280 PHE A C 1
ATOM 2344 O O . PHE A 1 280 ? 5.204 9.531 -13.763 1.00 96.94 280 PHE A O 1
ATOM 2351 N N . PHE A 1 281 ? 7.318 8.998 -14.297 1.00 97.62 281 PHE A N 1
ATOM 2352 C CA . PHE A 1 281 ? 7.257 9.397 -15.692 1.00 97.62 281 PHE A CA 1
ATOM 2353 C C . PHE A 1 281 ? 7.543 8.168 -16.541 1.00 97.62 281 PHE A C 1
ATOM 2355 O O . PHE A 1 281 ? 8.637 7.601 -16.482 1.00 97.62 281 PHE A O 1
ATOM 2362 N N . ILE A 1 282 ? 6.540 7.756 -17.307 1.00 97.12 282 ILE A N 1
ATOM 2363 C CA . ILE A 1 282 ? 6.588 6.597 -18.190 1.00 97.12 282 ILE A CA 1
ATOM 2364 C C . ILE A 1 282 ? 6.480 7.122 -19.615 1.00 97.12 282 ILE A C 1
ATOM 2366 O O . ILE A 1 282 ? 5.469 7.712 -19.979 1.00 97.12 282 ILE A O 1
ATOM 2370 N N . GLN A 1 283 ? 7.510 6.915 -20.427 1.00 96.94 283 GLN A N 1
ATOM 2371 C CA . GLN A 1 283 ? 7.507 7.321 -21.830 1.00 96.94 283 GLN A CA 1
ATOM 2372 C C . GLN A 1 283 ? 7.745 6.101 -22.712 1.00 96.94 283 GLN A C 1
ATOM 2374 O O . GLN A 1 283 ? 8.834 5.523 -22.708 1.00 96.94 283 GLN A O 1
ATOM 2379 N N . PHE A 1 284 ? 6.717 5.706 -23.462 1.00 96.44 284 PHE A N 1
ATOM 2380 C CA . PHE A 1 284 ? 6.855 4.657 -24.468 1.00 96.44 284 PHE A CA 1
ATOM 2381 C C . PHE A 1 284 ? 7.720 5.152 -25.631 1.00 96.44 284 PHE A C 1
ATOM 2383 O O . PHE A 1 284 ? 7.663 6.339 -25.955 1.00 96.44 284 PHE A O 1
ATOM 2390 N N . PRO A 1 285 ? 8.525 4.281 -26.259 1.00 95.88 285 PRO A N 1
ATOM 2391 C CA . PRO A 1 285 ? 9.349 4.687 -27.386 1.00 95.88 285 PRO A CA 1
ATOM 2392 C C . PRO A 1 285 ? 8.475 5.100 -28.572 1.00 95.88 285 PRO A C 1
ATOM 2394 O O . PRO A 1 285 ? 7.463 4.458 -28.874 1.00 95.88 285 PRO A O 1
ATOM 2397 N N . THR A 1 286 ? 8.867 6.165 -29.262 1.00 96.12 286 THR A N 1
ATOM 2398 C CA . THR A 1 286 ? 8.217 6.557 -30.519 1.00 96.12 286 THR A CA 1
ATOM 2399 C C . THR A 1 286 ? 8.780 5.759 -31.696 1.00 96.12 286 THR A C 1
ATOM 2401 O O . THR A 1 286 ? 9.891 5.228 -31.660 1.00 96.12 286 THR A O 1
ATOM 2404 N N . PHE A 1 287 ? 8.026 5.682 -32.788 1.00 95.12 287 PHE A N 1
ATOM 2405 C CA . PHE A 1 287 ? 8.480 5.039 -34.016 1.00 95.12 287 PHE A CA 1
ATOM 2406 C C . PHE A 1 287 ? 9.774 5.673 -34.576 1.00 95.12 287 PHE A C 1
ATOM 2408 O O . PHE A 1 287 ? 10.692 4.923 -34.919 1.00 95.12 287 PHE A O 1
ATOM 2415 N N . PRO A 1 288 ? 9.936 7.016 -34.603 1.00 94.88 288 PRO A N 1
ATOM 2416 C CA . PRO A 1 288 ? 11.211 7.642 -34.955 1.00 94.88 288 PRO A CA 1
ATOM 2417 C C . PRO A 1 288 ? 12.383 7.239 -34.051 1.00 94.88 288 PRO A C 1
ATOM 2419 O O . PRO A 1 288 ? 13.491 7.062 -34.553 1.00 94.88 288 PRO A O 1
ATOM 2422 N N . GLU A 1 289 ? 12.167 7.055 -32.745 1.00 93.94 289 GLU A N 1
ATOM 2423 C CA . GLU A 1 289 ? 13.221 6.596 -31.826 1.00 93.94 289 GLU A CA 1
ATOM 2424 C C . GLU A 1 289 ? 13.687 5.177 -32.166 1.00 93.94 289 GLU A C 1
ATOM 2426 O O . GLU A 1 289 ? 14.887 4.903 -32.174 1.00 93.94 289 GLU A O 1
ATOM 2431 N N . ILE A 1 290 ? 12.767 4.285 -32.533 1.00 94.69 290 ILE A N 1
ATOM 2432 C CA . ILE A 1 290 ? 13.105 2.913 -32.941 1.00 94.69 290 ILE A CA 1
ATOM 2433 C C . ILE A 1 290 ? 13.894 2.915 -34.251 1.00 94.69 290 ILE A C 1
ATOM 2435 O O . ILE A 1 290 ? 14.899 2.211 -34.378 1.00 94.69 290 ILE A O 1
ATOM 2439 N N . LEU A 1 291 ? 13.498 3.757 -35.209 1.00 93.94 291 LEU A N 1
ATOM 2440 C CA . LEU A 1 291 ? 14.268 3.963 -36.437 1.00 93.94 291 LEU A CA 1
ATOM 2441 C C . LEU A 1 291 ? 15.660 4.541 -36.149 1.00 93.94 291 LEU A C 1
ATOM 2443 O O . LEU A 1 291 ? 16.635 4.123 -36.774 1.00 93.94 291 LEU A O 1
ATOM 2447 N N . ALA A 1 292 ? 15.783 5.453 -35.183 1.00 95.00 292 ALA A N 1
ATOM 2448 C CA . ALA A 1 292 ? 17.069 6.002 -34.768 1.00 95.00 292 ALA A CA 1
ATOM 2449 C C . ALA A 1 292 ? 17.983 4.927 -34.154 1.00 95.00 292 ALA A C 1
ATOM 2451 O O . ALA A 1 292 ? 19.170 4.889 -34.483 1.00 95.00 292 ALA A O 1
ATOM 2452 N N . VAL A 1 293 ? 17.443 4.012 -33.339 1.00 94.00 293 VAL A N 1
ATOM 2453 C CA . VAL A 1 293 ? 18.181 2.848 -32.805 1.00 94.00 293 VAL A CA 1
ATOM 2454 C C . VAL A 1 293 ? 18.621 1.903 -33.927 1.00 94.00 293 VAL A C 1
ATOM 2456 O O . VAL A 1 293 ? 19.743 1.389 -33.922 1.00 94.00 293 VAL A O 1
ATOM 2459 N N . CYS A 1 294 ? 17.769 1.692 -34.929 1.00 93.31 294 CYS A N 1
ATOM 2460 C CA . CYS A 1 294 ? 18.122 0.893 -36.098 1.00 93.31 294 CYS A CA 1
ATOM 2461 C C . CYS A 1 294 ? 19.286 1.533 -36.881 1.00 93.31 294 CYS A C 1
ATOM 2463 O O . CYS A 1 294 ? 20.279 0.870 -37.194 1.00 93.31 294 CYS A O 1
ATOM 2465 N N . ASN A 1 295 ? 19.214 2.848 -37.112 1.00 92.69 295 ASN A N 1
ATOM 2466 C CA . ASN A 1 295 ? 20.251 3.610 -37.808 1.00 92.69 295 ASN A CA 1
ATOM 2467 C C . ASN A 1 295 ? 21.575 3.659 -37.033 1.00 92.69 295 ASN A C 1
ATOM 2469 O O . ASN A 1 295 ? 22.640 3.521 -37.635 1.00 92.69 295 ASN A O 1
ATOM 2473 N N . SER A 1 296 ? 21.537 3.815 -35.708 1.00 94.06 296 SER A N 1
ATOM 2474 C CA . SER A 1 296 ? 22.749 3.821 -34.880 1.00 94.06 296 SER A CA 1
ATOM 2475 C C . SER A 1 296 ? 23.432 2.450 -34.858 1.00 94.06 296 SER A C 1
ATOM 2477 O O . SER A 1 296 ? 24.657 2.373 -34.954 1.00 94.06 296 SER A O 1
ATOM 2479 N N . THR A 1 297 ? 22.652 1.364 -34.836 1.00 91.19 297 THR A N 1
ATOM 2480 C CA . THR A 1 297 ? 23.171 -0.010 -34.9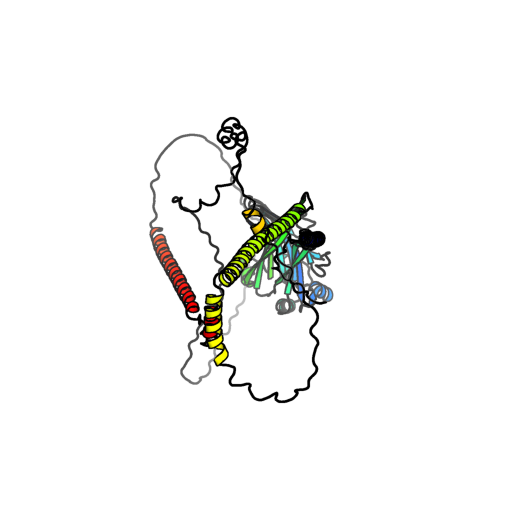37 1.00 91.19 297 THR A CA 1
ATOM 2481 C C . THR A 1 297 ? 23.860 -0.242 -36.284 1.00 91.19 297 THR A C 1
ATOM 2483 O O . THR A 1 297 ? 24.945 -0.823 -36.346 1.00 91.19 297 THR A O 1
ATOM 2486 N N . LEU A 1 298 ? 23.271 0.259 -37.373 1.00 89.38 298 LEU A N 1
ATOM 2487 C CA . LEU A 1 298 ? 23.867 0.195 -38.707 1.00 89.38 298 LEU A CA 1
ATOM 2488 C C . LEU A 1 298 ? 25.167 1.008 -38.793 1.00 89.38 298 LEU A C 1
ATOM 2490 O O . LEU A 1 298 ? 26.160 0.511 -39.324 1.00 89.38 298 LEU A O 1
ATOM 2494 N N . ALA A 1 299 ? 25.197 2.214 -38.223 1.00 92.19 299 ALA A N 1
ATOM 2495 C CA . ALA A 1 299 ? 26.412 3.022 -38.155 1.00 92.19 299 ALA A CA 1
ATOM 2496 C C . ALA A 1 299 ? 27.527 2.306 -37.370 1.00 92.19 299 ALA A C 1
ATOM 2498 O O . ALA A 1 299 ? 28.676 2.280 -37.809 1.00 92.19 299 ALA A O 1
ATOM 2499 N N . LEU A 1 300 ? 27.187 1.646 -36.257 1.00 93.31 300 LEU A N 1
ATOM 2500 C CA . LEU A 1 300 ? 28.130 0.838 -35.484 1.00 93.31 300 LEU A CA 1
ATOM 2501 C C . LEU A 1 300 ? 28.685 -0.328 -36.314 1.00 93.31 300 LEU A C 1
ATOM 2503 O O . LEU A 1 300 ? 29.900 -0.522 -36.353 1.00 93.31 300 LEU A O 1
ATOM 2507 N N . MET A 1 301 ? 27.828 -1.059 -37.033 1.00 87.88 301 MET A N 1
ATOM 2508 C CA . MET A 1 301 ? 28.256 -2.134 -37.940 1.00 87.88 301 MET A CA 1
ATOM 2509 C C . MET A 1 301 ? 29.190 -1.626 -39.049 1.00 87.88 301 MET A C 1
ATOM 2511 O O . MET A 1 301 ? 30.165 -2.298 -39.391 1.00 87.88 301 MET A O 1
ATOM 2515 N N . MET A 1 302 ? 28.943 -0.428 -39.588 1.00 87.94 302 MET A N 1
ATOM 2516 C CA . MET A 1 302 ? 29.844 0.206 -40.557 1.00 87.94 302 MET A CA 1
ATOM 2517 C C . MET A 1 302 ? 31.206 0.539 -39.940 1.00 87.94 302 MET A C 1
ATOM 2519 O O . MET A 1 302 ? 32.234 0.229 -40.543 1.00 87.94 302 MET A O 1
ATOM 2523 N N . CYS A 1 303 ? 31.237 1.103 -38.728 1.00 92.81 303 CYS A N 1
ATOM 2524 C CA . CYS A 1 303 ? 32.479 1.384 -38.003 1.00 92.81 303 CYS A CA 1
ATOM 2525 C C . CYS A 1 303 ? 33.289 0.107 -37.737 1.00 92.81 303 CYS A C 1
ATOM 2527 O O . CYS A 1 303 ? 34.495 0.080 -37.988 1.00 92.81 303 CYS A O 1
ATOM 2529 N N . VAL A 1 304 ? 32.629 -0.974 -37.307 1.00 91.81 304 VAL A N 1
ATOM 2530 C CA . VAL A 1 304 ? 33.263 -2.293 -37.145 1.00 91.81 304 VAL A CA 1
ATOM 2531 C C . VAL A 1 304 ? 33.811 -2.798 -38.481 1.00 91.81 304 VAL A C 1
ATOM 2533 O O . VAL A 1 304 ? 34.937 -3.287 -38.535 1.00 91.81 304 VAL A O 1
ATOM 2536 N N . GLY A 1 305 ? 33.072 -2.613 -39.577 1.00 86.81 305 GLY A N 1
ATOM 2537 C CA . GLY A 1 305 ? 33.538 -2.946 -40.923 1.00 86.81 305 GLY A CA 1
ATOM 2538 C C . GLY A 1 305 ? 34.802 -2.182 -41.334 1.00 86.81 305 GLY A C 1
ATOM 2539 O O . GLY A 1 305 ? 35.718 -2.776 -41.902 1.00 86.81 305 GLY A O 1
ATOM 2540 N N . ILE A 1 306 ? 34.895 -0.887 -41.019 1.00 90.19 306 ILE A N 1
ATOM 2541 C CA . ILE A 1 306 ? 36.086 -0.064 -41.292 1.00 90.19 306 ILE A CA 1
ATOM 2542 C C . ILE A 1 306 ? 37.285 -0.551 -40.469 1.00 90.19 306 ILE A C 1
ATOM 2544 O O . ILE A 1 306 ? 38.373 -0.717 -41.021 1.00 90.19 306 ILE A O 1
ATOM 2548 N N . LEU A 1 307 ? 37.093 -0.832 -39.177 1.00 92.12 307 LEU A N 1
ATOM 2549 C CA . LEU A 1 307 ? 38.146 -1.376 -38.311 1.00 92.12 307 LEU A CA 1
ATOM 2550 C C . LEU A 1 307 ? 38.610 -2.759 -38.781 1.00 92.12 307 LEU A C 1
ATOM 2552 O O . LEU A 1 307 ? 39.811 -3.020 -38.834 1.00 92.12 307 LEU A O 1
ATOM 2556 N N . GLY A 1 308 ? 37.675 -3.617 -39.195 1.00 91.00 308 GLY A N 1
ATOM 2557 C CA . GLY A 1 308 ? 37.973 -4.925 -39.773 1.00 91.00 308 GLY A CA 1
ATOM 2558 C C . GLY A 1 308 ? 38.793 -4.814 -41.058 1.00 91.00 308 GLY A C 1
ATOM 2559 O O . GLY A 1 308 ? 39.801 -5.504 -41.205 1.00 91.00 308 GLY A O 1
ATOM 2560 N N . ARG A 1 309 ? 38.436 -3.883 -41.957 1.00 85.75 309 ARG A N 1
ATOM 2561 C CA . ARG A 1 309 ? 39.231 -3.586 -43.163 1.00 85.75 309 ARG A CA 1
ATOM 2562 C C . ARG A 1 309 ? 40.626 -3.078 -42.818 1.00 85.75 309 ARG A C 1
ATOM 2564 O O . ARG A 1 309 ? 41.588 -3.486 -43.462 1.00 85.75 309 ARG A O 1
ATOM 2571 N N . TYR A 1 310 ? 40.749 -2.207 -41.818 1.00 92.25 310 TYR A N 1
ATOM 2572 C CA . TYR A 1 310 ? 42.046 -1.706 -41.371 1.00 92.25 310 TYR A CA 1
ATOM 2573 C C . TYR A 1 310 ? 42.932 -2.844 -40.844 1.00 92.25 310 TYR A C 1
ATOM 2575 O O . TYR A 1 310 ? 44.064 -2.990 -41.300 1.00 92.25 310 TYR A O 1
ATOM 2583 N N . ALA A 1 311 ? 42.405 -3.695 -39.960 1.00 90.62 311 ALA A N 1
ATOM 2584 C CA . ALA A 1 311 ? 43.128 -4.842 -39.411 1.00 90.62 311 ALA A CA 1
ATOM 2585 C C . ALA A 1 311 ? 43.519 -5.861 -40.496 1.00 90.62 311 ALA A C 1
ATOM 2587 O O . ALA A 1 311 ? 44.674 -6.275 -40.564 1.00 90.62 311 ALA A O 1
ATOM 2588 N N . SER A 1 312 ? 42.591 -6.206 -41.394 1.00 91.69 312 SER A N 1
ATOM 2589 C CA . SER A 1 312 ? 42.858 -7.115 -42.514 1.00 91.69 312 SER A CA 1
ATOM 2590 C C . SER A 1 312 ? 43.905 -6.543 -43.473 1.00 91.69 312 SER A C 1
ATOM 2592 O O . SER A 1 312 ? 44.827 -7.253 -43.861 1.00 91.69 312 SER A O 1
ATOM 2594 N N . SER A 1 313 ? 43.847 -5.244 -43.791 1.00 87.88 313 SER A N 1
ATOM 2595 C CA . SER A 1 313 ? 44.872 -4.604 -44.624 1.00 87.88 313 SER A CA 1
ATOM 2596 C C . SER A 1 313 ? 46.258 -4.658 -43.978 1.00 87.88 313 SER A C 1
ATOM 2598 O O . SER A 1 313 ? 47.242 -4.836 -44.692 1.00 87.88 313 SER A O 1
ATOM 2600 N N . GLN A 1 314 ? 46.354 -4.535 -42.650 1.00 90.38 314 GLN A N 1
ATOM 2601 C CA . GLN A 1 314 ? 47.628 -4.692 -41.944 1.00 90.38 314 GLN A CA 1
ATOM 2602 C C . GLN A 1 314 ? 48.151 -6.133 -42.019 1.00 90.38 314 GLN A C 1
ATOM 2604 O O . GLN A 1 314 ? 49.327 -6.322 -42.320 1.00 90.38 314 GLN A O 1
ATOM 2609 N N . LEU A 1 315 ? 47.290 -7.138 -41.827 1.00 89.44 315 LEU A N 1
ATOM 2610 C CA . LEU A 1 315 ? 47.668 -8.553 -41.951 1.00 89.44 315 LEU A CA 1
ATOM 2611 C C . LEU A 1 315 ? 48.115 -8.905 -43.378 1.00 89.44 315 LEU A C 1
ATOM 2613 O O . LEU A 1 315 ? 49.189 -9.466 -43.566 1.00 89.44 315 LEU A O 1
ATOM 2617 N N . ILE A 1 316 ? 47.359 -8.480 -44.395 1.00 92.31 316 ILE A N 1
ATOM 2618 C CA . ILE A 1 316 ? 47.712 -8.705 -45.806 1.00 92.31 316 ILE A CA 1
ATOM 2619 C C . ILE A 1 316 ? 49.052 -8.043 -46.144 1.00 92.31 316 ILE A C 1
ATOM 2621 O O . ILE A 1 316 ? 49.860 -8.620 -46.864 1.00 92.31 316 ILE A O 1
ATOM 2625 N N . LYS A 1 317 ? 49.329 -6.840 -45.621 1.00 90.62 317 LYS A N 1
ATOM 2626 C CA . LYS A 1 317 ? 50.635 -6.188 -45.812 1.00 90.62 317 LYS A CA 1
ATOM 2627 C C . LYS A 1 317 ? 51.773 -6.995 -45.189 1.00 90.62 317 LYS A C 1
ATOM 2629 O O . LYS A 1 317 ? 52.841 -7.052 -45.789 1.00 90.62 317 LYS A O 1
ATOM 2634 N N . GLN A 1 318 ? 51.559 -7.607 -44.023 1.00 89.94 318 GLN A N 1
ATOM 2635 C CA . GLN A 1 318 ? 52.550 -8.479 -43.387 1.00 89.94 318 GLN A CA 1
ATOM 2636 C C . GLN A 1 318 ? 52.806 -9.741 -44.220 1.00 89.94 318 GLN A C 1
ATOM 2638 O O . GLN A 1 318 ? 53.961 -10.076 -44.467 1.00 89.94 318 GLN A O 1
ATOM 2643 N N . GLU A 1 319 ? 51.756 -10.395 -44.723 1.00 90.38 319 GLU A N 1
ATOM 2644 C CA . GLU A 1 319 ? 51.892 -11.563 -45.604 1.00 90.38 319 GLU A CA 1
ATOM 2645 C C . GLU A 1 319 ? 52.560 -11.209 -46.934 1.00 90.38 319 GLU A C 1
ATOM 2647 O O . GLU A 1 319 ? 53.444 -11.922 -47.404 1.00 90.38 319 GLU A O 1
ATOM 2652 N N . PHE A 1 320 ? 52.195 -10.074 -47.531 1.00 90.56 320 PHE A N 1
ATOM 2653 C CA . PHE A 1 320 ? 52.811 -9.611 -48.769 1.00 90.56 320 PHE A CA 1
ATOM 2654 C C . PHE A 1 320 ? 54.288 -9.256 -48.568 1.00 90.56 320 PHE A C 1
ATOM 2656 O O . PHE A 1 320 ? 55.115 -9.581 -49.416 1.00 90.56 320 PHE A O 1
ATOM 2663 N N . LEU A 1 321 ? 54.643 -8.640 -47.434 1.00 87.25 321 LEU A N 1
ATOM 2664 C CA . LEU A 1 321 ? 56.035 -8.397 -47.051 1.00 87.25 321 LEU A CA 1
ATOM 2665 C C . LEU A 1 321 ? 56.801 -9.718 -46.898 1.00 87.25 321 LEU A C 1
ATOM 2667 O O . LEU A 1 321 ? 57.922 -9.825 -47.389 1.00 87.25 321 LEU A O 1
ATOM 2671 N N . LEU A 1 322 ? 56.197 -10.726 -46.260 1.00 85.69 322 LEU A N 1
ATOM 2672 C CA . LEU A 1 322 ? 56.793 -12.051 -46.095 1.00 85.69 322 LEU A CA 1
ATOM 2673 C C . LEU A 1 322 ? 57.035 -12.731 -47.450 1.00 85.69 322 LEU A C 1
ATOM 2675 O O . LEU A 1 322 ? 58.143 -13.195 -47.706 1.00 85.69 322 LEU A O 1
ATOM 2679 N N . LEU A 1 323 ? 56.038 -12.725 -48.339 1.00 86.81 323 LEU A N 1
ATOM 2680 C CA . LEU A 1 323 ? 56.159 -13.248 -49.704 1.00 86.81 323 LEU A CA 1
ATOM 2681 C C . LEU A 1 323 ? 57.232 -12.501 -50.506 1.00 86.81 323 LEU A C 1
ATOM 2683 O O . LEU A 1 323 ? 58.012 -13.114 -51.234 1.00 86.81 323 LEU A O 1
ATOM 2687 N N . PHE A 1 324 ? 57.305 -11.178 -50.363 1.00 87.75 324 PHE A N 1
ATOM 2688 C CA . PHE A 1 324 ? 58.313 -10.358 -51.028 1.00 87.75 324 PHE A CA 1
ATOM 2689 C C . PHE A 1 324 ? 59.730 -10.668 -50.524 1.00 87.75 324 PHE A C 1
ATOM 2691 O O . PHE A 1 324 ? 60.641 -10.848 -51.331 1.00 87.75 324 PHE A O 1
ATOM 2698 N N . LEU A 1 325 ? 59.913 -10.802 -49.206 1.00 79.81 325 LEU A N 1
ATOM 2699 C CA . LEU A 1 325 ? 61.182 -11.216 -48.600 1.00 79.81 325 LEU A CA 1
ATOM 2700 C C . LEU A 1 325 ? 61.579 -12.634 -49.025 1.00 79.81 325 LEU A C 1
ATOM 2702 O O . LEU A 1 325 ? 62.744 -12.861 -49.348 1.00 79.81 325 LEU A O 1
ATOM 2706 N N . GLN A 1 326 ? 60.623 -13.564 -49.079 1.00 81.50 326 GLN A N 1
ATOM 2707 C CA . GLN A 1 326 ? 60.848 -14.930 -49.553 1.00 81.50 326 GLN A CA 1
ATOM 2708 C C . GLN A 1 326 ? 61.323 -14.954 -51.013 1.00 81.50 326 GLN A C 1
ATOM 2710 O O . GLN A 1 326 ? 62.176 -15.766 -51.363 1.00 81.50 326 GLN A O 1
ATOM 2715 N N . ASN A 1 327 ? 60.802 -14.060 -51.856 1.00 85.00 327 ASN A N 1
ATOM 2716 C CA . ASN A 1 327 ? 61.177 -13.982 -53.265 1.00 85.00 327 ASN A CA 1
ATOM 2717 C C . ASN A 1 327 ? 62.541 -13.293 -53.476 1.00 85.00 327 ASN A C 1
ATOM 2719 O O . ASN A 1 327 ? 63.359 -13.770 -54.256 1.00 85.00 327 ASN A O 1
ATOM 2723 N N . LEU A 1 328 ? 62.832 -12.203 -52.754 1.00 83.62 328 LEU A N 1
ATOM 2724 C CA . LEU A 1 328 ? 64.120 -11.500 -52.864 1.00 83.62 328 LEU A CA 1
ATOM 2725 C C . LEU A 1 328 ? 65.295 -12.282 -52.269 1.00 83.62 328 LEU A C 1
ATOM 2727 O O . LEU A 1 328 ? 66.407 -12.217 -52.787 1.00 83.62 328 LEU A O 1
ATOM 2731 N N . TYR A 1 329 ? 65.061 -13.002 -51.173 1.00 81.00 329 TYR A N 1
ATOM 2732 C CA . TYR A 1 329 ? 66.093 -13.718 -50.428 1.00 81.00 329 TYR A CA 1
ATOM 2733 C C . TYR A 1 329 ? 65.881 -15.227 -50.488 1.00 81.00 329 TYR A C 1
ATOM 2735 O O . TYR A 1 329 ? 66.080 -15.909 -49.489 1.00 81.00 329 TYR A O 1
ATOM 2743 N N . GLN A 1 330 ? 65.476 -15.771 -51.637 1.00 71.00 330 GLN A N 1
ATOM 2744 C CA . GLN A 1 330 ? 65.085 -17.178 -51.751 1.00 71.00 330 GLN A CA 1
ATOM 2745 C C . GLN A 1 330 ? 66.166 -18.144 -51.227 1.00 71.00 330 GLN A C 1
ATOM 2747 O O . GLN A 1 330 ? 65.851 -19.061 -50.472 1.00 71.00 330 GLN A O 1
ATOM 2752 N N . GLU A 1 331 ? 67.449 -17.898 -51.521 1.00 68.19 331 GLU A N 1
ATOM 2753 C CA . GLU A 1 331 ? 68.560 -18.725 -51.020 1.00 68.19 331 GLU A CA 1
ATOM 2754 C C . GLU A 1 331 ? 68.821 -18.559 -49.517 1.00 68.19 331 GLU A C 1
ATOM 2756 O O . GLU A 1 331 ? 69.088 -19.533 -48.811 1.00 68.19 331 GLU A O 1
ATOM 2761 N N . THR A 1 332 ? 68.757 -17.332 -49.002 1.00 69.69 332 THR A N 1
ATOM 2762 C CA . THR A 1 332 ? 69.008 -17.022 -47.587 1.00 69.69 332 THR A CA 1
ATOM 2763 C C . THR A 1 332 ? 67.847 -17.471 -46.705 1.00 69.69 332 THR A C 1
ATOM 2765 O O . THR A 1 332 ? 68.061 -17.971 -45.603 1.00 69.69 332 THR A O 1
ATOM 2768 N N . TYR A 1 333 ? 66.622 -17.358 -47.214 1.00 65.56 333 TYR A N 1
ATOM 2769 C CA . TYR A 1 333 ? 65.398 -17.827 -46.584 1.00 65.56 333 TYR A CA 1
ATOM 2770 C C . TYR A 1 333 ? 65.352 -19.358 -46.568 1.00 65.56 333 TYR A C 1
ATOM 2772 O O . TYR A 1 333 ? 65.102 -19.932 -45.516 1.00 65.56 333 TYR A O 1
ATOM 2780 N N . LEU A 1 334 ? 65.714 -20.039 -47.667 1.00 66.31 334 LEU A N 1
ATOM 2781 C CA . LEU A 1 334 ? 65.898 -21.499 -47.685 1.00 66.31 334 LEU A CA 1
ATOM 2782 C C . LEU A 1 334 ? 67.002 -21.959 -46.721 1.00 66.31 334 LEU A C 1
ATOM 2784 O O . LEU A 1 334 ? 66.844 -22.991 -46.074 1.00 66.31 334 LEU A O 1
ATOM 2788 N N . LYS A 1 335 ? 68.095 -21.199 -46.562 1.00 68.31 335 LYS A N 1
ATOM 2789 C CA . LYS A 1 335 ? 69.132 -21.473 -45.546 1.00 68.31 335 LYS A CA 1
ATOM 2790 C C . LYS A 1 335 ? 68.616 -21.293 -44.112 1.00 68.31 335 LYS A C 1
ATOM 2792 O O . LYS A 1 335 ? 68.960 -22.094 -43.252 1.00 68.31 335 LYS A O 1
ATOM 2797 N N . LEU A 1 336 ? 67.770 -20.298 -43.842 1.00 70.12 336 LEU A N 1
ATOM 2798 C CA . LEU A 1 336 ? 67.143 -20.103 -42.526 1.00 70.12 336 LEU A CA 1
ATOM 2799 C C . LEU A 1 336 ? 66.098 -21.191 -42.217 1.00 70.12 336 LEU A C 1
ATOM 2801 O O . LEU A 1 336 ? 66.143 -21.787 -41.143 1.00 70.12 336 LEU A O 1
ATOM 2805 N N . LEU A 1 337 ? 65.235 -21.527 -43.181 1.00 65.19 337 LEU A N 1
ATOM 2806 C CA . LEU A 1 337 ? 64.211 -22.568 -43.044 1.00 65.19 337 LEU A CA 1
ATOM 2807 C C . LEU A 1 337 ? 64.826 -23.973 -42.940 1.00 65.19 337 LEU A C 1
ATOM 2809 O O . LEU A 1 337 ? 64.374 -24.780 -42.134 1.00 65.19 337 LEU A O 1
ATOM 2813 N N . SER A 1 338 ? 65.885 -24.266 -43.705 1.00 61.12 338 SER A N 1
ATOM 2814 C CA . SER A 1 338 ? 66.622 -25.536 -43.594 1.00 61.12 338 SER A CA 1
ATOM 2815 C C . SER A 1 338 ? 67.416 -25.644 -42.292 1.00 61.12 338 SER A C 1
ATOM 2817 O O . SER A 1 338 ? 67.516 -26.739 -41.743 1.00 61.12 338 SER A O 1
ATOM 2819 N N . ASN A 1 339 ? 67.924 -24.537 -41.744 1.00 59.09 339 ASN A N 1
ATOM 2820 C CA . ASN A 1 339 ? 68.589 -24.546 -40.441 1.00 59.09 339 ASN A CA 1
ATOM 2821 C C . ASN A 1 339 ? 67.606 -24.777 -39.277 1.00 59.09 339 ASN A C 1
ATOM 2823 O O . ASN A 1 339 ? 67.955 -25.504 -38.343 1.00 59.09 339 ASN A O 1
ATOM 2827 N N . GLU A 1 340 ? 66.374 -24.256 -39.341 1.00 59.69 340 GLU A N 1
ATOM 2828 C CA . GLU A 1 340 ? 65.320 -24.562 -38.355 1.00 59.69 340 GLU A CA 1
ATOM 2829 C C . GLU A 1 340 ? 64.728 -25.975 -38.530 1.00 59.69 340 GLU A C 1
ATOM 2831 O O . GLU A 1 340 ? 64.587 -26.709 -37.549 1.00 59.69 340 GLU A O 1
ATOM 2836 N N . PHE A 1 341 ? 64.478 -26.440 -39.762 1.00 56.22 341 PHE A N 1
ATOM 2837 C CA . PHE A 1 341 ? 64.002 -27.813 -39.985 1.00 56.22 341 PHE A CA 1
ATOM 2838 C C . PHE A 1 341 ? 65.050 -28.864 -39.600 1.00 56.22 341 PHE A C 1
ATOM 2840 O O . PHE A 1 341 ? 64.690 -29.885 -39.011 1.00 56.22 341 PHE A O 1
ATOM 2847 N N . ASN A 1 342 ? 66.347 -28.616 -39.819 1.00 53.09 342 ASN A N 1
ATOM 2848 C CA . ASN A 1 342 ? 67.408 -29.542 -39.404 1.00 53.09 342 ASN A CA 1
ATOM 2849 C C . ASN A 1 342 ? 67.598 -29.609 -37.880 1.00 53.09 342 ASN A C 1
ATOM 2851 O O . ASN A 1 342 ? 68.237 -30.545 -37.391 1.00 53.09 342 ASN A O 1
ATOM 2855 N N . SER A 1 343 ? 67.046 -28.655 -37.124 1.00 53.88 343 SER A N 1
ATOM 2856 C CA . SER A 1 343 ? 67.112 -28.651 -35.661 1.00 53.88 343 SER A CA 1
ATOM 2857 C C . SER A 1 343 ? 65.853 -29.209 -34.977 1.00 53.88 343 SER A C 1
ATOM 2859 O O . SER A 1 343 ? 65.991 -29.775 -33.891 1.00 53.88 343 SER A O 1
ATOM 2861 N N . GLU A 1 344 ? 64.669 -29.193 -35.611 1.00 53.66 344 GLU A N 1
ATOM 2862 C CA . GLU A 1 344 ? 63.474 -29.895 -35.086 1.00 53.66 344 GLU A CA 1
ATOM 2863 C C . GLU A 1 344 ? 63.291 -31.335 -35.619 1.00 53.66 344 GLU A C 1
ATOM 2865 O O . GLU A 1 344 ? 62.874 -32.209 -34.859 1.00 53.66 344 GLU A O 1
ATOM 2870 N N . SER A 1 345 ? 63.683 -31.661 -36.858 1.00 48.25 345 SER A N 1
ATOM 2871 C CA . SER A 1 345 ? 63.458 -33.012 -37.428 1.00 48.25 345 SER A CA 1
ATOM 2872 C C . SER A 1 345 ? 64.483 -34.083 -37.016 1.00 48.25 345 SER A C 1
ATOM 2874 O O . SER A 1 345 ? 64.212 -35.277 -37.142 1.00 48.25 345 SER A O 1
ATOM 2876 N N . LYS A 1 346 ? 65.617 -33.705 -36.409 1.00 47.19 346 LYS A N 1
ATOM 2877 C CA . LYS A 1 346 ? 66.560 -34.665 -35.797 1.00 47.19 346 LYS A CA 1
ATOM 2878 C C . LYS A 1 346 ? 66.112 -35.223 -34.440 1.00 47.19 346 LYS A C 1
ATOM 2880 O O . LYS A 1 346 ? 66.802 -36.077 -33.899 1.00 47.19 346 LYS A O 1
ATOM 2885 N N . LYS A 1 347 ? 64.975 -34.785 -33.881 1.00 49.94 347 LYS A N 1
ATOM 2886 C CA . LYS A 1 347 ? 64.459 -35.303 -32.596 1.00 49.94 347 LYS A CA 1
ATOM 2887 C C . LYS A 1 347 ? 63.237 -36.222 -32.705 1.00 49.94 347 LYS A C 1
ATOM 2889 O O . LYS A 1 347 ? 62.764 -36.681 -31.671 1.00 49.94 347 LYS A O 1
ATOM 2894 N N . GLN A 1 348 ? 62.742 -36.527 -33.908 1.00 48.22 348 GLN A N 1
ATOM 2895 C CA . GLN A 1 348 ? 61.557 -37.389 -34.077 1.00 48.22 348 GLN A CA 1
ATOM 2896 C C . GLN A 1 348 ? 61.680 -38.510 -35.123 1.00 48.22 348 GLN A C 1
ATOM 2898 O O . GLN A 1 348 ? 60.760 -39.311 -35.240 1.00 48.22 348 GLN A O 1
ATOM 2903 N N . ILE A 1 349 ? 62.806 -38.640 -35.833 1.00 43.62 349 ILE A N 1
ATOM 2904 C CA . ILE A 1 349 ? 62.978 -39.670 -36.883 1.00 43.62 349 ILE A CA 1
ATOM 2905 C C . ILE A 1 349 ? 63.683 -40.949 -36.368 1.00 43.62 349 ILE A C 1
ATOM 2907 O O . ILE A 1 349 ? 63.819 -41.925 -37.095 1.00 43.62 349 ILE A O 1
ATOM 2911 N N . GLU A 1 350 ? 64.040 -41.029 -35.083 1.00 43.12 350 GLU A N 1
ATOM 2912 C CA . GLU A 1 350 ? 64.637 -42.241 -34.484 1.00 43.12 350 GLU A CA 1
ATOM 2913 C C . GLU A 1 350 ? 63.611 -43.226 -33.878 1.00 43.12 350 GLU A C 1
ATOM 2915 O O . GLU A 1 350 ? 63.995 -44.207 -33.252 1.00 43.12 350 GLU A O 1
ATOM 2920 N N . SER A 1 351 ? 62.299 -43.006 -34.057 1.00 47.53 351 SER A N 1
ATOM 2921 C CA . SER A 1 351 ? 61.251 -43.829 -33.410 1.00 47.53 351 SER A CA 1
ATOM 2922 C C . SER A 1 351 ? 60.263 -44.522 -34.354 1.00 47.53 351 SER A C 1
ATOM 2924 O O . SER A 1 351 ? 59.261 -45.046 -33.874 1.00 47.53 351 SER A O 1
ATOM 2926 N N . GLN A 1 352 ? 60.484 -44.526 -35.672 1.00 43.34 352 GLN A N 1
ATOM 2927 C CA . GLN A 1 352 ? 59.471 -45.041 -36.611 1.00 43.34 352 GLN A CA 1
ATOM 2928 C C . GLN A 1 352 ? 60.026 -45.764 -37.847 1.00 43.34 352 GLN A C 1
ATOM 2930 O O . GLN A 1 352 ? 59.390 -45.804 -38.893 1.00 43.34 352 GLN A O 1
ATOM 2935 N N . SER A 1 353 ? 61.191 -46.398 -37.725 1.00 40.75 353 SER A N 1
ATOM 2936 C CA . SER A 1 353 ? 61.758 -47.287 -38.748 1.00 40.75 353 SER A CA 1
ATOM 2937 C C . SER A 1 353 ? 61.599 -48.769 -38.390 1.00 40.75 353 SER A C 1
ATOM 2939 O O . SER A 1 353 ? 62.535 -49.548 -38.511 1.00 40.75 353 SER A O 1
ATOM 2941 N N . GLN A 1 354 ? 60.404 -49.180 -37.966 1.00 41.59 354 GLN A N 1
ATOM 2942 C CA . GLN A 1 354 ? 59.974 -50.581 -37.992 1.00 41.59 354 GLN A CA 1
ATOM 2943 C C . GLN A 1 354 ? 58.463 -50.604 -38.185 1.00 41.59 354 GLN A C 1
ATOM 2945 O O . GLN A 1 354 ? 57.739 -50.337 -37.237 1.00 41.59 354 GLN A O 1
ATOM 2950 N N . ILE A 1 355 ? 58.033 -50.860 -39.420 1.00 45.28 355 ILE A N 1
ATOM 2951 C CA . ILE A 1 355 ? 56.725 -51.328 -39.920 1.00 45.28 355 ILE A CA 1
ATOM 2952 C C . ILE A 1 355 ? 56.613 -50.757 -41.347 1.00 45.28 355 ILE A C 1
ATOM 2954 O O . ILE A 1 355 ? 56.890 -49.586 -41.562 1.00 45.28 355 ILE A O 1
ATOM 2958 N N . GLU A 1 356 ? 56.263 -51.614 -42.310 1.00 35.59 356 GLU A N 1
ATOM 2959 C CA . GLU A 1 356 ? 56.197 -51.379 -43.771 1.00 35.59 356 GLU A CA 1
ATOM 2960 C C . GLU A 1 356 ? 57.451 -51.715 -44.600 1.00 35.59 356 GLU A C 1
ATOM 2962 O O . GLU A 1 356 ? 57.841 -51.020 -45.531 1.00 35.59 356 GLU A O 1
ATOM 2967 N N . GLN A 1 357 ? 57.995 -52.914 -44.377 1.00 36.59 357 GLN A N 1
ATOM 2968 C CA . GLN A 1 357 ? 58.365 -53.773 -45.506 1.00 36.59 357 GLN A CA 1
ATOM 2969 C C . GLN A 1 357 ? 57.183 -54.696 -45.807 1.00 36.59 357 GLN A C 1
ATOM 2971 O O . GLN A 1 357 ? 57.059 -55.737 -45.172 1.00 36.59 357 GLN A O 1
ATOM 2976 N N . GLN A 1 358 ? 56.297 -54.307 -46.730 1.00 36.81 358 GLN A N 1
ATOM 2977 C CA . GLN A 1 358 ? 55.493 -55.226 -47.555 1.00 36.81 358 GLN A CA 1
ATOM 2978 C C . GLN A 1 358 ? 54.548 -54.443 -48.477 1.00 36.81 358 GLN A C 1
ATOM 2980 O O . GLN A 1 358 ? 53.460 -54.050 -48.069 1.00 36.81 358 GLN A O 1
ATOM 2985 N N . LYS A 1 359 ? 54.959 -54.291 -49.741 1.00 36.06 359 LYS A N 1
ATOM 2986 C CA . LYS A 1 359 ? 54.175 -54.483 -50.984 1.00 36.06 359 LYS A CA 1
ATOM 2987 C C . LYS A 1 359 ? 54.715 -53.594 -52.095 1.00 36.06 359 LYS A C 1
ATOM 2989 O O . LYS A 1 359 ? 54.128 -52.607 -52.516 1.00 36.06 359 LYS A O 1
ATOM 2994 N N . GLU A 1 360 ? 55.839 -54.051 -52.613 1.00 34.41 360 GLU A N 1
ATOM 2995 C CA . GLU A 1 360 ? 56.294 -53.755 -53.955 1.00 34.41 360 GLU A CA 1
ATOM 2996 C C . GLU A 1 360 ? 55.472 -54.629 -54.922 1.00 34.41 360 GLU A C 1
ATOM 2998 O O . GLU A 1 360 ? 55.586 -55.853 -54.897 1.00 34.41 360 GLU A O 1
ATOM 3003 N N . LYS A 1 361 ? 54.590 -54.023 -55.725 1.00 35.78 361 LYS A N 1
ATOM 3004 C CA . LYS A 1 361 ? 54.083 -54.595 -56.986 1.00 35.78 361 LYS A CA 1
ATOM 3005 C C . LYS A 1 361 ? 53.684 -53.467 -57.941 1.00 35.78 361 LYS A C 1
ATOM 3007 O O . LYS A 1 361 ? 52.599 -52.907 -57.869 1.00 35.78 361 LYS A O 1
ATOM 3012 N N . GLN A 1 362 ? 54.655 -53.144 -58.788 1.00 36.03 362 GLN A N 1
ATOM 3013 C CA . GLN A 1 362 ? 54.574 -52.755 -60.197 1.00 36.03 362 GLN A CA 1
ATOM 3014 C C . GLN A 1 362 ? 53.171 -52.555 -60.806 1.00 36.03 362 GLN A C 1
ATOM 3016 O O . GLN A 1 362 ? 52.438 -53.522 -60.987 1.00 36.03 362 GLN A O 1
ATOM 3021 N N . THR A 1 363 ? 52.919 -51.340 -61.305 1.00 32.25 363 THR A N 1
ATOM 3022 C CA . THR A 1 363 ? 52.333 -51.090 -62.639 1.00 32.25 363 THR A CA 1
AT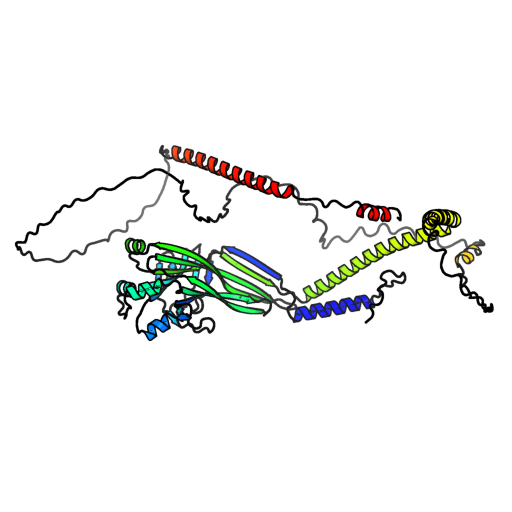OM 3023 C C . THR A 1 363 ? 52.857 -49.748 -63.181 1.00 32.25 363 THR A C 1
ATOM 3025 O O . THR A 1 363 ? 52.839 -48.767 -62.436 1.00 32.25 363 THR A O 1
ATOM 3028 N N . PRO A 1 364 ? 53.324 -49.671 -64.442 1.00 34.66 364 PRO A N 1
ATOM 3029 C CA . PRO A 1 364 ? 53.845 -48.444 -65.041 1.00 34.66 364 PRO A CA 1
ATOM 3030 C C . PRO A 1 364 ? 52.695 -47.538 -65.504 1.00 34.66 364 PRO A C 1
ATOM 3032 O O . PRO A 1 364 ? 51.858 -47.964 -66.298 1.00 34.66 364 PRO A O 1
ATOM 3035 N N . PHE A 1 365 ? 52.659 -46.288 -65.035 1.00 32.91 365 PHE A N 1
ATOM 3036 C CA . PHE A 1 365 ? 51.748 -45.275 -65.571 1.00 32.91 365 PHE A CA 1
ATOM 3037 C C . PHE A 1 365 ? 52.468 -44.456 -66.642 1.00 32.91 365 PHE A C 1
ATOM 3039 O O . PHE A 1 365 ? 53.537 -43.891 -66.405 1.00 32.91 365 PHE A O 1
ATOM 3046 N N . GLN A 1 366 ? 51.873 -44.452 -67.831 1.00 36.38 366 GLN A N 1
ATOM 3047 C CA . GLN A 1 366 ? 52.314 -43.708 -68.999 1.00 36.38 366 GLN A CA 1
ATOM 3048 C C . GLN A 1 366 ? 52.320 -42.202 -68.727 1.00 36.38 366 GLN A C 1
ATOM 3050 O O . GLN A 1 366 ? 51.367 -41.625 -68.204 1.00 36.38 366 GLN A O 1
ATOM 3055 N N . VAL A 1 367 ? 53.427 -41.595 -69.138 1.00 42.78 367 VAL A N 1
ATOM 3056 C CA . VAL A 1 367 ? 53.575 -40.174 -69.427 1.00 42.78 367 VAL A CA 1
ATOM 3057 C C . VAL A 1 367 ? 52.731 -39.872 -70.660 1.00 42.78 367 VAL A C 1
ATOM 3059 O O . VAL A 1 367 ? 52.986 -40.468 -71.696 1.00 42.78 367 VAL A O 1
ATOM 3062 N N . ASP A 1 368 ? 51.743 -38.987 -70.532 1.00 38.28 368 ASP A N 1
ATOM 3063 C CA . ASP A 1 368 ? 51.333 -38.043 -71.579 1.00 38.28 368 ASP A CA 1
ATOM 3064 C C . ASP A 1 368 ? 50.241 -37.113 -71.037 1.00 38.28 368 ASP A C 1
ATOM 3066 O O . ASP A 1 368 ? 49.074 -37.485 -70.948 1.00 38.28 368 ASP A O 1
ATOM 3070 N N . GLN A 1 369 ? 50.646 -35.901 -70.641 1.00 41.44 369 GLN A N 1
ATOM 3071 C CA . GLN A 1 369 ? 49.956 -34.628 -70.901 1.00 41.44 369 GLN A CA 1
ATOM 3072 C C . GLN A 1 369 ? 50.676 -33.491 -70.149 1.00 41.44 369 GLN A C 1
ATOM 3074 O O . GLN A 1 369 ? 50.661 -33.458 -68.916 1.00 41.44 369 GLN A O 1
ATOM 3079 N N . PRO A 1 370 ? 51.301 -32.524 -70.846 1.00 43.28 370 PRO A N 1
ATOM 3080 C CA . PRO A 1 370 ? 51.818 -31.329 -70.196 1.00 43.28 370 PRO A CA 1
ATOM 3081 C C . PRO A 1 370 ? 50.646 -30.442 -69.758 1.00 43.28 370 PRO A C 1
ATOM 3083 O O . PRO A 1 370 ? 49.962 -29.824 -70.577 1.00 43.28 370 PRO A O 1
ATOM 3086 N N . SER A 1 371 ? 50.424 -30.369 -68.445 1.00 36.88 371 SER A N 1
ATOM 3087 C CA . SER A 1 371 ? 49.565 -29.358 -67.831 1.00 36.88 371 SER A CA 1
ATOM 3088 C C . SER A 1 371 ? 50.101 -27.969 -68.189 1.00 36.88 371 SER A C 1
ATOM 3090 O O . SER A 1 371 ? 51.211 -27.589 -67.809 1.00 36.88 371 SER A O 1
ATOM 3092 N N . LYS A 1 372 ? 49.320 -27.228 -68.983 1.00 39.66 372 LYS A N 1
ATOM 3093 C CA . LYS A 1 372 ? 49.575 -25.832 -69.346 1.00 39.66 372 LYS A CA 1
ATOM 3094 C C . LYS A 1 372 ? 49.562 -24.978 -68.081 1.00 39.66 372 LYS A C 1
ATOM 3096 O O . LYS A 1 372 ? 48.503 -24.614 -67.580 1.00 39.66 372 LYS A O 1
ATOM 3101 N N . VAL A 1 373 ? 50.746 -24.611 -67.607 1.00 39.94 373 VAL A N 1
ATOM 3102 C CA . VAL A 1 373 ? 50.919 -23.497 -66.674 1.00 39.94 373 VAL A CA 1
ATOM 3103 C C . VAL A 1 373 ? 50.505 -22.213 -67.411 1.00 39.94 373 VAL A C 1
ATOM 3105 O O . VAL A 1 373 ? 51.066 -21.935 -68.475 1.00 39.94 373 VAL A O 1
ATOM 3108 N N . PRO A 1 374 ? 49.531 -21.423 -66.921 1.00 42.75 374 PRO A N 1
ATOM 3109 C CA . PRO A 1 374 ? 49.221 -20.135 -67.522 1.00 42.75 374 PRO A CA 1
ATOM 3110 C C . PRO A 1 374 ? 50.421 -19.203 -67.338 1.00 42.75 374 PRO A C 1
ATOM 3112 O O . PRO A 1 374 ? 50.797 -18.824 -66.230 1.00 42.75 374 PRO A O 1
ATOM 3115 N N . GLN A 1 375 ? 51.047 -18.864 -68.458 1.00 37.03 375 GLN A N 1
ATOM 3116 C CA . GLN A 1 375 ? 52.151 -17.925 -68.535 1.00 37.03 375 GLN A CA 1
ATOM 3117 C C . GLN A 1 375 ? 51.614 -16.525 -68.201 1.00 37.03 375 GLN A C 1
ATOM 3119 O O . GLN A 1 375 ? 50.914 -15.908 -69.004 1.00 37.03 375 GLN A O 1
ATOM 3124 N N . PHE A 1 376 ? 51.908 -16.021 -67.000 1.00 44.31 376 PHE A N 1
ATOM 3125 C CA . PHE A 1 376 ? 51.623 -14.634 -66.638 1.00 44.31 376 PHE A CA 1
ATOM 3126 C C . PHE A 1 376 ? 52.482 -13.708 -67.509 1.00 44.31 376 PHE A C 1
ATOM 3128 O O . PHE A 1 376 ? 53.664 -13.496 -67.243 1.00 44.31 376 PHE A O 1
ATOM 3135 N N . GLN A 1 377 ? 51.894 -13.151 -68.570 1.00 41.25 377 GLN A N 1
ATOM 3136 C CA . GLN A 1 377 ? 52.490 -12.036 -69.301 1.00 41.25 377 GLN A CA 1
ATOM 3137 C C . GLN A 1 377 ? 52.453 -10.798 -68.399 1.00 41.25 377 GLN A C 1
ATOM 3139 O O . GLN A 1 377 ? 51.421 -10.140 -68.250 1.00 41.25 377 GLN A O 1
ATOM 3144 N N . SER A 1 378 ? 53.583 -10.472 -67.771 1.00 47.09 378 SER A N 1
ATOM 3145 C CA . SER A 1 378 ? 53.745 -9.188 -67.103 1.00 47.09 378 SER A CA 1
ATOM 3146 C C . SER A 1 378 ? 53.745 -8.084 -68.168 1.00 47.09 378 SER A C 1
ATOM 3148 O O . SER A 1 378 ? 54.702 -7.894 -68.918 1.00 47.09 378 SER A O 1
ATOM 3150 N N . LYS A 1 379 ? 52.657 -7.307 -68.224 1.00 45.84 379 LYS A N 1
ATOM 3151 C CA . LYS A 1 379 ? 52.532 -6.103 -69.073 1.00 45.84 379 LYS A CA 1
ATOM 3152 C C . LYS A 1 379 ? 53.611 -5.037 -68.804 1.00 45.84 379 LYS A C 1
ATOM 3154 O O . LYS A 1 379 ? 53.685 -4.047 -69.519 1.00 45.84 379 LYS A O 1
ATOM 3159 N N . LEU A 1 380 ? 54.467 -5.245 -67.802 1.00 52.00 380 LEU A N 1
ATOM 3160 C CA . LEU A 1 380 ? 55.580 -4.366 -67.461 1.00 52.00 380 LEU A CA 1
ATOM 3161 C C . LEU A 1 380 ? 56.696 -4.381 -68.522 1.00 52.00 380 LEU A C 1
ATOM 3163 O O . LEU A 1 380 ? 57.342 -3.360 -68.729 1.00 52.00 380 LEU A O 1
ATOM 3167 N N . LYS A 1 381 ? 56.908 -5.502 -69.233 1.00 48.31 381 LYS A N 1
ATOM 3168 C CA . LYS A 1 381 ? 57.995 -5.594 -70.226 1.00 48.31 381 LYS A CA 1
ATOM 3169 C C . LYS A 1 381 ? 57.676 -4.848 -71.528 1.00 48.31 381 LYS A C 1
ATOM 3171 O O . LYS A 1 381 ? 58.568 -4.307 -72.162 1.00 48.31 381 LYS A O 1
ATOM 3176 N N . GLN A 1 382 ? 56.394 -4.727 -71.873 1.00 49.16 382 GLN A N 1
ATOM 3177 C CA . GLN A 1 382 ? 55.950 -4.043 -73.092 1.00 49.16 382 GLN A CA 1
ATOM 3178 C C . GLN A 1 382 ? 56.024 -2.508 -72.990 1.00 49.16 382 GLN A C 1
ATOM 3180 O O . GLN A 1 382 ? 56.038 -1.834 -74.013 1.00 49.16 382 GLN A O 1
ATOM 3185 N N . TYR A 1 383 ? 56.117 -1.959 -71.772 1.00 52.97 383 TYR A N 1
ATOM 3186 C CA . TYR A 1 383 ? 56.263 -0.517 -71.538 1.00 52.97 383 TYR A CA 1
ATOM 3187 C C . TYR A 1 383 ? 57.723 -0.034 -71.550 1.00 52.97 383 TYR A C 1
ATOM 3189 O O . TYR A 1 383 ? 57.961 1.163 -71.684 1.00 52.97 383 TYR A O 1
ATOM 3197 N N . LEU A 1 384 ? 58.701 -0.938 -71.412 1.00 50.56 384 LEU A N 1
ATOM 3198 C CA . LEU A 1 384 ? 60.124 -0.577 -71.383 1.00 50.56 384 LEU A CA 1
ATOM 3199 C C . LEU A 1 384 ? 60.786 -0.610 -72.770 1.00 50.56 384 LEU A C 1
ATOM 3201 O O . LEU A 1 384 ? 61.744 0.125 -72.983 1.00 50.56 384 LEU A O 1
ATOM 3205 N N . ASP A 1 385 ? 60.226 -1.354 -73.730 1.00 46.88 385 ASP A N 1
ATOM 3206 C CA . ASP A 1 385 ? 60.788 -1.484 -75.086 1.00 46.88 385 ASP A CA 1
ATOM 3207 C C . ASP A 1 385 ? 60.206 -0.477 -76.111 1.00 46.88 385 ASP A C 1
ATOM 3209 O O . ASP A 1 385 ? 60.593 -0.491 -77.277 1.00 46.88 385 ASP A O 1
ATOM 3213 N N . GLN A 1 386 ? 59.292 0.419 -75.705 1.00 47.12 386 GLN A N 1
ATOM 3214 C CA . GLN A 1 386 ? 58.614 1.377 -76.603 1.00 47.12 386 GLN A CA 1
ATOM 3215 C C . GLN A 1 386 ? 59.057 2.845 -76.469 1.00 47.12 386 GLN A C 1
ATOM 3217 O O . GLN A 1 386 ? 58.467 3.723 -77.097 1.00 47.12 386 GLN A O 1
ATOM 3222 N N . ASN A 1 387 ? 60.127 3.126 -75.723 1.00 42.56 387 ASN A N 1
ATOM 3223 C CA . ASN A 1 387 ? 60.685 4.475 -75.622 1.00 42.56 387 ASN A CA 1
ATOM 3224 C C . ASN A 1 387 ? 61.871 4.667 -76.575 1.00 42.56 387 ASN A C 1
ATOM 3226 O O . ASN A 1 387 ? 63.022 4.667 -76.149 1.00 42.56 387 ASN A O 1
ATOM 3230 N N . ASN A 1 388 ? 61.574 4.909 -77.855 1.00 41.22 388 ASN A N 1
ATOM 3231 C CA . ASN A 1 388 ? 62.462 5.694 -78.710 1.00 41.22 388 ASN A CA 1
ATOM 3232 C C . ASN A 1 388 ? 61.885 7.103 -78.867 1.00 41.22 388 ASN A C 1
ATOM 3234 O O . ASN A 1 388 ? 60.797 7.315 -79.396 1.00 41.22 388 ASN A O 1
ATOM 3238 N N . PHE A 1 389 ? 62.657 8.049 -78.348 1.00 41.88 389 PHE A N 1
ATOM 3239 C CA . PHE A 1 389 ? 62.505 9.491 -78.448 1.00 41.88 389 PHE A CA 1
ATOM 3240 C C . PHE A 1 389 ? 62.418 9.976 -79.903 1.00 41.88 389 PHE A C 1
ATOM 3242 O O . PHE A 1 389 ? 63.356 9.767 -80.668 1.00 41.88 389 PHE A O 1
ATOM 3249 N N . SER A 1 390 ? 61.389 10.766 -80.223 1.00 36.06 390 SER A N 1
ATOM 3250 C CA . SER A 1 390 ? 61.526 11.932 -81.112 1.00 36.06 390 SER A CA 1
ATOM 3251 C C . SER A 1 390 ? 60.321 12.880 -81.000 1.00 36.06 390 SER A C 1
ATOM 3253 O O . SER A 1 390 ? 59.220 12.544 -81.420 1.00 36.06 390 SER A O 1
ATOM 3255 N N . TYR A 1 391 ? 60.579 14.062 -80.431 1.00 36.38 391 TYR A N 1
ATOM 3256 C CA . TYR A 1 391 ? 59.984 15.373 -80.732 1.00 36.38 391 TYR A CA 1
ATOM 3257 C C . TYR A 1 391 ? 58.493 15.457 -81.126 1.00 36.38 391 TYR A C 1
ATOM 3259 O O . TYR A 1 391 ? 58.152 15.396 -82.302 1.00 36.38 391 TYR A O 1
ATOM 3267 N N . ILE A 1 392 ? 57.645 15.841 -80.163 1.00 36.16 392 ILE A N 1
ATOM 3268 C CA . ILE A 1 392 ? 56.688 16.941 -80.369 1.00 36.16 392 ILE A CA 1
ATOM 3269 C C . ILE A 1 392 ? 56.875 17.924 -79.215 1.00 36.16 392 ILE A C 1
ATOM 3271 O O . ILE A 1 392 ? 56.498 17.687 -78.070 1.00 36.16 392 ILE A O 1
ATOM 3275 N N . GLN A 1 393 ? 57.542 19.016 -79.555 1.00 36.16 393 GLN A N 1
ATOM 3276 C CA . GLN A 1 393 ? 57.623 20.244 -78.790 1.00 36.16 393 GLN A CA 1
ATOM 3277 C C . GLN A 1 393 ? 56.389 21.085 -79.160 1.00 36.16 393 GLN A C 1
ATOM 3279 O O . GLN A 1 393 ? 56.043 21.155 -80.335 1.00 36.16 393 GLN A O 1
ATOM 3284 N N . GLN A 1 394 ? 55.812 21.756 -78.158 1.00 41.28 394 GLN A N 1
ATOM 3285 C CA . GLN A 1 394 ? 54.737 22.768 -78.196 1.00 41.28 394 GLN A CA 1
ATOM 3286 C C . GLN A 1 394 ? 53.305 22.305 -77.865 1.00 41.28 394 GLN A C 1
ATOM 3288 O O . GLN A 1 394 ? 52.737 21.420 -78.488 1.00 41.28 394 GLN A O 1
ATOM 3293 N N . GLN A 1 395 ? 52.729 23.060 -76.917 1.00 42.44 395 GLN A N 1
ATOM 3294 C CA . GLN A 1 395 ? 51.344 23.093 -76.424 1.00 42.44 395 GLN A CA 1
ATOM 3295 C C . GLN A 1 395 ? 50.933 22.088 -75.337 1.00 42.44 395 GLN A C 1
ATOM 3297 O O . GLN A 1 395 ? 50.087 21.235 -75.559 1.00 42.44 395 GLN A O 1
ATOM 3302 N N . SER A 1 396 ? 51.412 22.318 -74.108 1.00 35.22 396 SER A N 1
ATOM 3303 C CA . SER A 1 396 ? 50.536 22.370 -72.917 1.00 35.22 396 SER A CA 1
ATOM 3304 C C . SER A 1 396 ? 51.294 22.867 -71.675 1.00 35.22 396 SER A C 1
ATOM 3306 O O . SER A 1 396 ? 51.321 22.208 -70.639 1.00 35.22 396 SER A O 1
ATOM 3308 N N . GLU A 1 397 ? 51.913 24.045 -71.760 1.00 36.62 397 GLU A N 1
ATOM 3309 C CA . GLU A 1 397 ? 52.240 24.843 -70.572 1.00 36.62 397 GLU A CA 1
ATOM 3310 C C . GLU A 1 397 ? 51.139 25.882 -70.379 1.00 36.62 397 GLU A C 1
ATOM 3312 O O . GLU A 1 397 ? 51.168 26.976 -70.936 1.00 36.62 397 GLU A O 1
ATOM 3317 N N . SER A 1 398 ? 50.093 25.495 -69.657 1.00 43.16 398 SER A N 1
ATOM 3318 C CA . SER A 1 398 ? 49.263 26.377 -68.828 1.00 43.16 398 SER A CA 1
ATOM 3319 C C . SER A 1 398 ? 48.156 25.539 -68.191 1.00 43.16 398 SER A C 1
ATOM 3321 O O . SER A 1 398 ? 47.490 24.771 -68.876 1.00 43.16 398 SER A O 1
ATOM 3323 N N . ARG A 1 399 ? 47.931 25.759 -66.887 1.00 35.91 399 ARG A N 1
ATOM 3324 C CA . ARG A 1 399 ? 46.881 25.184 -66.013 1.00 35.91 399 ARG A CA 1
ATOM 3325 C C . ARG A 1 399 ? 47.292 24.046 -65.071 1.00 35.91 399 ARG A C 1
ATOM 3327 O O . ARG A 1 399 ? 46.528 23.115 -64.870 1.00 35.91 399 ARG A O 1
ATOM 3334 N N . VAL A 1 400 ? 48.399 24.217 -64.351 1.00 34.88 400 VAL A N 1
ATOM 3335 C CA . VAL A 1 400 ? 48.402 23.991 -62.893 1.00 34.88 400 VAL A CA 1
ATOM 3336 C C . VAL A 1 400 ? 49.260 25.083 -62.264 1.00 34.88 400 VAL A C 1
ATOM 3338 O O . VAL A 1 400 ? 50.472 24.963 -62.239 1.00 34.88 400 VAL A O 1
ATOM 3341 N N . PHE A 1 401 ? 48.629 26.179 -61.851 1.00 35.78 401 PHE A N 1
ATOM 3342 C CA . PHE A 1 401 ? 48.937 26.984 -60.661 1.00 35.78 401 PHE A CA 1
ATOM 3343 C C . PHE A 1 401 ? 48.003 28.199 -60.687 1.00 35.78 401 PHE A C 1
ATOM 3345 O O . PHE A 1 401 ? 48.044 28.980 -61.632 1.00 35.78 401 PHE A O 1
ATOM 3352 N N . ASN A 1 402 ? 47.146 28.277 -59.662 1.00 36.25 402 ASN A N 1
ATOM 3353 C CA . ASN A 1 402 ? 46.299 29.395 -59.206 1.00 36.25 402 ASN A CA 1
ATOM 3354 C C . ASN A 1 402 ? 44.843 28.972 -58.985 1.00 36.25 402 ASN A C 1
ATOM 3356 O O . ASN A 1 402 ? 43.949 29.316 -59.744 1.00 36.25 402 ASN A O 1
ATOM 3360 N N . PHE A 1 403 ? 44.612 28.262 -57.880 1.00 34.25 403 PHE A N 1
ATOM 3361 C CA . PHE A 1 403 ? 43.388 28.423 -57.091 1.00 34.25 403 PHE A CA 1
ATOM 3362 C C . PHE A 1 403 ? 43.775 28.474 -55.609 1.00 34.25 403 PHE A C 1
ATOM 3364 O O . PHE A 1 403 ? 43.493 27.596 -54.799 1.00 34.25 403 PHE A O 1
ATOM 3371 N N . ARG A 1 404 ? 44.515 29.532 -55.274 1.00 42.09 404 ARG A N 1
ATOM 3372 C CA . ARG A 1 404 ? 44.643 30.068 -53.921 1.00 42.09 404 ARG A CA 1
ATOM 3373 C C . ARG A 1 404 ? 44.368 31.562 -54.062 1.00 42.09 404 ARG A C 1
ATOM 3375 O O . ARG A 1 404 ? 45.069 32.217 -54.822 1.00 42.09 404 ARG A O 1
ATOM 3382 N N . ASN A 1 405 ? 43.357 32.035 -53.336 1.00 42.50 405 ASN A N 1
ATOM 3383 C CA . ASN A 1 405 ? 42.769 33.385 -53.338 1.00 42.50 405 ASN A CA 1
ATOM 3384 C C . ASN A 1 405 ? 41.637 33.617 -54.348 1.00 42.50 405 ASN A C 1
ATOM 3386 O O . ASN A 1 405 ? 41.833 34.292 -55.342 1.00 42.50 405 ASN A O 1
ATOM 3390 N N . GLU A 1 406 ? 40.441 33.116 -54.019 1.00 37.25 406 GLU A N 1
ATOM 3391 C CA . GLU A 1 406 ? 39.173 33.857 -54.153 1.00 37.25 406 GLU A CA 1
ATOM 3392 C C . GLU A 1 406 ? 38.044 33.089 -53.440 1.00 37.25 406 GLU A C 1
ATOM 3394 O O . GLU A 1 406 ? 37.275 32.352 -54.040 1.00 37.25 406 GLU A O 1
ATOM 3399 N N . GLN A 1 407 ? 38.003 33.202 -52.108 1.00 37.81 407 GLN A N 1
ATOM 3400 C CA . GLN A 1 407 ? 36.762 33.142 -51.308 1.00 37.81 407 GLN A CA 1
ATOM 3401 C C . GLN A 1 407 ? 36.992 33.691 -49.884 1.00 37.81 407 GLN A C 1
ATOM 3403 O O . GLN A 1 407 ? 36.493 33.194 -48.880 1.00 37.81 407 GLN A O 1
ATOM 3408 N N . LYS A 1 408 ? 37.767 34.778 -49.799 1.00 41.88 408 LYS A N 1
ATOM 3409 C CA . LYS A 1 408 ? 37.660 35.762 -48.719 1.00 41.88 408 LYS A CA 1
ATOM 3410 C C . LYS A 1 408 ? 37.071 37.018 -49.344 1.00 41.88 408 LYS A C 1
ATOM 3412 O O . LYS A 1 408 ? 37.818 37.815 -49.894 1.00 41.88 408 LYS A O 1
ATOM 3417 N N . ASN A 1 409 ? 35.742 37.085 -49.354 1.00 46.28 409 ASN A N 1
ATOM 3418 C CA . ASN A 1 409 ? 34.888 38.268 -49.196 1.00 46.28 409 ASN A CA 1
ATOM 3419 C C . ASN A 1 409 ? 33.474 37.890 -49.666 1.00 46.28 409 ASN A C 1
ATOM 3421 O O . ASN A 1 409 ? 33.306 37.379 -50.766 1.00 46.28 409 ASN A O 1
ATOM 3425 N N . ASN A 1 410 ? 32.487 38.138 -48.799 1.00 36.12 410 ASN A N 1
ATOM 3426 C CA . ASN A 1 410 ? 31.060 37.792 -48.900 1.00 36.12 410 ASN A CA 1
ATOM 3427 C C . ASN A 1 410 ? 30.672 36.347 -48.548 1.00 36.12 410 ASN A C 1
ATOM 3429 O O . ASN A 1 410 ? 30.240 35.607 -49.415 1.00 36.12 410 ASN A O 1
ATOM 3433 N N . ILE A 1 411 ? 30.763 35.989 -47.258 1.00 35.84 411 ILE A N 1
ATOM 3434 C CA . ILE A 1 411 ? 29.600 35.641 -46.407 1.00 35.84 411 ILE A CA 1
ATOM 3435 C C . ILE A 1 411 ? 29.907 36.250 -45.024 1.00 35.84 411 ILE A C 1
ATOM 3437 O O . ILE A 1 411 ? 30.465 35.625 -44.127 1.00 35.84 411 ILE A O 1
ATOM 3441 N N . GLN A 1 412 ? 29.602 37.538 -44.881 1.00 44.53 412 GLN A N 1
ATOM 3442 C CA . GLN A 1 412 ? 29.070 38.068 -43.630 1.00 44.53 412 GLN A CA 1
ATOM 3443 C C . GLN A 1 412 ? 27.549 37.915 -43.741 1.00 44.53 412 GLN A C 1
ATOM 3445 O O . GLN A 1 412 ? 26.982 38.217 -44.789 1.00 44.53 412 GLN A O 1
ATOM 3450 N N . ASN A 1 413 ? 26.924 37.458 -42.655 1.00 46.19 413 ASN A N 1
ATOM 3451 C CA . ASN A 1 413 ? 25.482 37.273 -42.441 1.00 46.19 413 ASN A CA 1
ATOM 3452 C C . ASN A 1 413 ? 24.888 35.924 -42.882 1.00 46.19 413 ASN A C 1
ATOM 3454 O O . ASN A 1 413 ? 24.170 35.840 -43.873 1.00 46.19 413 ASN A O 1
A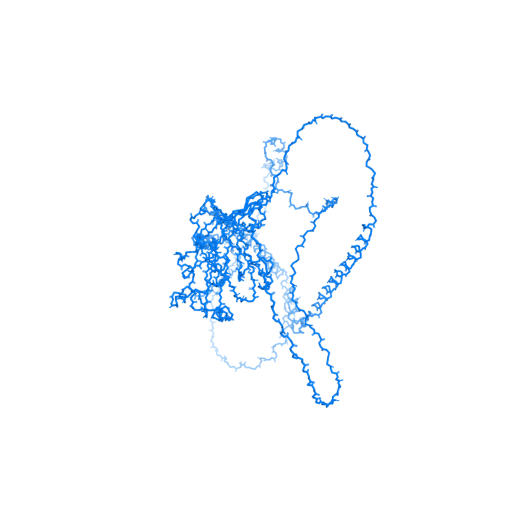TOM 3458 N N . LYS A 1 414 ? 25.069 34.888 -42.052 1.00 40.53 414 LYS A N 1
ATOM 3459 C CA . LYS A 1 414 ? 24.007 34.307 -41.195 1.00 40.53 414 LYS A CA 1
ATOM 3460 C C . LYS A 1 414 ? 24.468 32.969 -40.585 1.00 40.53 414 LYS A C 1
ATOM 3462 O O . LYS A 1 414 ? 25.080 32.149 -41.254 1.00 40.53 414 LYS A O 1
ATOM 3467 N N . SER A 1 415 ? 24.136 32.808 -39.299 1.00 42.16 415 SER A N 1
ATOM 3468 C CA . SER A 1 415 ? 24.154 31.591 -38.463 1.00 42.16 415 SER A CA 1
ATOM 3469 C C . SER A 1 415 ? 25.478 30.831 -38.292 1.00 42.16 415 SER A C 1
ATOM 3471 O O . SER A 1 415 ? 25.742 29.851 -38.981 1.00 42.16 415 SER A O 1
ATOM 3473 N N . GLY A 1 416 ? 26.246 31.214 -37.266 1.00 27.42 416 GLY A N 1
ATOM 3474 C CA . GLY A 1 416 ? 27.231 30.340 -36.627 1.00 27.42 416 GLY A CA 1
ATOM 3475 C C . GLY A 1 416 ? 26.619 29.634 -35.412 1.00 27.42 416 GLY A C 1
ATOM 3476 O O . GLY A 1 416 ? 26.402 30.268 -34.385 1.00 27.42 416 GLY A O 1
ATOM 3477 N N . PHE A 1 417 ? 26.363 28.330 -35.527 1.00 38.19 417 PHE A N 1
ATOM 3478 C CA . PHE A 1 417 ? 26.219 27.415 -34.390 1.00 38.19 417 PHE A CA 1
ATOM 3479 C C . PHE A 1 417 ? 27.475 26.535 -34.376 1.00 38.19 417 PHE A C 1
ATOM 3481 O O . PHE A 1 417 ? 27.623 25.638 -35.202 1.00 38.19 417 PHE A O 1
ATOM 3488 N N . ASN A 1 418 ? 28.411 26.843 -33.476 1.00 30.80 418 ASN A N 1
ATOM 3489 C CA . ASN A 1 418 ? 29.645 26.083 -33.282 1.00 30.80 418 ASN A CA 1
ATOM 3490 C C . ASN A 1 418 ? 29.416 24.986 -32.240 1.00 30.80 418 ASN A C 1
ATOM 3492 O O . ASN A 1 418 ? 29.210 25.273 -31.063 1.00 30.80 418 ASN A O 1
ATOM 3496 N N . PHE A 1 419 ? 29.515 23.733 -32.676 1.00 42.44 419 PHE A N 1
ATOM 3497 C CA . PHE A 1 419 ? 29.507 22.542 -31.831 1.00 42.44 419 PHE A CA 1
ATOM 3498 C C . PHE A 1 419 ? 30.940 22.016 -31.698 1.00 42.44 419 PHE A C 1
ATOM 3500 O O . PHE A 1 419 ? 31.267 20.977 -32.244 1.00 42.44 419 PHE A O 1
ATOM 3507 N N . GLN A 1 420 ? 31.833 22.758 -31.039 1.00 35.06 420 GLN A N 1
ATOM 3508 C CA . GLN A 1 420 ? 33.156 22.235 -30.668 1.00 35.06 420 GLN A CA 1
ATOM 3509 C C . GLN A 1 420 ? 33.786 23.103 -29.569 1.00 35.06 420 GLN A C 1
ATOM 3511 O O . GLN A 1 420 ? 34.721 23.851 -29.815 1.00 35.06 420 GLN A O 1
ATOM 3516 N N . ASN A 1 421 ? 33.222 23.041 -28.361 1.00 38.03 421 ASN A N 1
ATOM 3517 C CA . ASN A 1 421 ? 33.874 23.418 -27.101 1.00 38.03 421 ASN A CA 1
ATOM 3518 C C . ASN A 1 421 ? 33.054 22.829 -25.945 1.00 38.03 421 ASN A C 1
ATOM 3520 O O . ASN A 1 421 ? 32.297 23.527 -25.280 1.00 38.03 421 ASN A O 1
ATOM 3524 N N . MET A 1 422 ? 33.146 21.514 -25.736 1.00 34.03 422 MET A N 1
ATOM 3525 C CA . MET A 1 422 ? 32.594 20.898 -24.523 1.00 34.03 422 MET A CA 1
ATOM 3526 C C . MET A 1 422 ? 33.373 19.650 -24.093 1.00 34.03 422 MET A C 1
ATOM 3528 O O . MET A 1 422 ? 32.792 18.649 -23.709 1.00 34.03 422 MET A O 1
ATOM 3532 N N . ILE A 1 423 ? 34.706 19.702 -24.157 1.00 40.38 423 ILE A N 1
ATOM 3533 C CA . ILE A 1 423 ? 35.587 18.805 -23.393 1.00 40.38 423 ILE A CA 1
ATOM 3534 C C . ILE A 1 423 ? 36.827 19.617 -23.013 1.00 40.38 423 ILE A C 1
ATOM 3536 O O . ILE A 1 423 ? 37.839 19.526 -23.694 1.00 40.38 423 ILE A O 1
ATOM 3540 N N . SER A 1 424 ? 36.704 20.500 -22.014 1.00 37.59 424 SER A N 1
ATOM 3541 C CA . SER A 1 424 ? 37.795 21.095 -21.205 1.00 37.59 424 SER A CA 1
ATOM 3542 C C . SER A 1 424 ? 37.228 22.212 -20.314 1.00 37.59 424 SER A C 1
ATOM 3544 O O . SER A 1 424 ? 37.492 23.385 -20.547 1.00 37.59 424 SER A O 1
ATOM 3546 N N . ALA A 1 425 ? 36.397 21.867 -19.326 1.00 33.00 425 ALA A N 1
ATOM 3547 C CA . ALA A 1 425 ? 36.010 22.782 -18.243 1.00 33.00 425 ALA A CA 1
ATOM 3548 C C . ALA A 1 425 ? 35.402 22.011 -17.056 1.00 33.00 425 ALA A C 1
ATOM 3550 O O . ALA A 1 425 ? 34.263 22.238 -16.675 1.00 33.00 425 ALA A O 1
ATOM 3551 N N . VAL A 1 426 ? 36.151 21.071 -16.474 1.00 35.31 426 VAL A N 1
ATOM 3552 C CA . VAL A 1 426 ? 35.900 20.616 -15.094 1.00 35.31 426 VAL A CA 1
ATOM 3553 C C . VAL A 1 426 ? 37.249 20.513 -14.396 1.00 35.31 426 VAL A C 1
ATOM 3555 O O . VAL A 1 426 ? 37.831 19.443 -14.248 1.00 35.31 426 VAL A O 1
ATOM 3558 N N . SER A 1 427 ? 37.798 21.670 -14.043 1.00 32.53 427 SER A N 1
ATOM 3559 C CA . SER A 1 427 ? 38.751 21.783 -12.945 1.00 32.53 427 SER A CA 1
ATOM 3560 C C . SER A 1 427 ? 38.883 23.245 -12.531 1.00 32.53 427 SER A C 1
ATOM 3562 O O . SER A 1 427 ? 39.288 24.086 -13.324 1.00 32.53 427 SER A O 1
ATOM 3564 N N . GLN A 1 428 ? 38.563 23.491 -11.262 1.00 32.88 428 GLN A N 1
ATOM 3565 C CA . GLN A 1 428 ? 39.025 24.613 -10.443 1.00 32.88 428 GLN A CA 1
ATOM 3566 C C . GLN A 1 428 ? 38.597 26.030 -10.852 1.00 32.88 428 GLN A C 1
ATOM 3568 O O . GLN A 1 428 ? 39.334 26.759 -11.509 1.00 32.88 428 GLN A O 1
ATOM 3573 N N . LYS A 1 429 ? 37.483 26.478 -10.271 1.00 31.52 429 LYS A N 1
ATOM 3574 C CA . LYS A 1 429 ? 37.438 27.624 -9.344 1.00 31.52 429 LYS A CA 1
ATOM 3575 C C . LYS A 1 429 ? 35.998 27.789 -8.873 1.00 31.52 429 LYS A C 1
ATOM 3577 O O . LYS A 1 429 ? 35.150 28.109 -9.682 1.00 31.52 429 LYS A O 1
ATOM 3582 N N . ASP A 1 430 ? 35.755 27.501 -7.598 1.00 29.33 430 ASP A N 1
ATOM 3583 C CA . ASP A 1 430 ? 35.104 28.452 -6.697 1.00 29.33 430 ASP A CA 1
ATOM 3584 C C . ASP A 1 430 ? 35.354 28.023 -5.247 1.00 29.33 430 ASP A C 1
ATOM 3586 O O . ASP A 1 430 ? 34.968 26.952 -4.784 1.00 29.33 430 ASP A O 1
ATOM 3590 N N . LYS A 1 431 ? 36.122 28.872 -4.562 1.00 34.22 431 LYS A N 1
ATOM 3591 C CA . LYS A 1 431 ? 36.201 28.985 -3.110 1.00 34.22 431 LYS A CA 1
ATOM 3592 C C . LYS A 1 431 ? 35.443 30.260 -2.777 1.00 34.22 431 LYS A C 1
ATOM 3594 O O . LYS A 1 431 ? 35.945 31.323 -3.132 1.00 34.22 431 LYS A O 1
ATOM 3599 N N . SER A 1 432 ? 34.313 30.166 -2.089 1.00 34.25 432 SER A N 1
ATOM 3600 C CA . SER A 1 432 ? 33.944 30.979 -0.916 1.00 34.25 432 SER A CA 1
ATOM 3601 C C . SER A 1 432 ? 32.460 30.793 -0.584 1.00 34.25 432 SER A C 1
ATOM 3603 O O . SER A 1 432 ? 31.651 30.544 -1.466 1.00 34.25 432 SER A O 1
ATOM 3605 N N . GLU A 1 433 ? 32.176 30.893 0.716 1.00 30.66 433 GLU A N 1
ATOM 3606 C CA . GLU A 1 433 ? 30.864 30.924 1.384 1.00 30.66 433 GLU A CA 1
ATOM 3607 C C . GLU A 1 433 ? 30.179 29.580 1.672 1.00 30.66 433 GLU A C 1
ATOM 3609 O O . GLU A 1 433 ? 29.274 29.088 1.005 1.00 30.66 433 GLU A O 1
ATOM 3614 N N . SER A 1 434 ? 30.650 29.011 2.783 1.00 34.31 434 SER A N 1
ATOM 3615 C CA . SER A 1 434 ? 29.894 28.172 3.703 1.00 34.31 434 SER A CA 1
ATOM 3616 C C . SER A 1 434 ? 28.851 28.991 4.468 1.00 34.31 434 SER A C 1
ATOM 3618 O O . SER A 1 434 ? 29.231 30.002 5.050 1.00 34.31 434 SER A O 1
ATOM 3620 N N . GLU A 1 435 ? 27.626 28.481 4.600 1.00 29.75 435 GLU A N 1
ATOM 3621 C CA . GLU A 1 435 ? 26.897 28.392 5.877 1.00 29.75 435 GLU A CA 1
ATOM 3622 C C . GLU A 1 435 ? 25.591 27.587 5.714 1.00 29.75 435 GLU A C 1
ATOM 3624 O O . GLU A 1 435 ? 24.797 27.840 4.815 1.00 29.75 435 GLU A O 1
ATOM 3629 N N . GLY A 1 436 ? 25.360 26.631 6.624 1.00 29.22 436 GLY A N 1
ATOM 3630 C CA . GLY A 1 436 ? 24.006 26.236 7.034 1.00 29.22 436 GLY A CA 1
ATOM 3631 C C . GLY A 1 436 ? 23.452 24.883 6.561 1.00 29.22 436 GLY A C 1
ATOM 3632 O O . GLY A 1 436 ? 23.028 24.727 5.428 1.00 29.22 436 GLY A O 1
ATOM 3633 N N . TYR A 1 437 ? 23.294 23.982 7.538 1.00 28.03 437 TYR A N 1
ATOM 3634 C CA . TYR A 1 437 ? 22.335 22.866 7.610 1.00 28.03 437 TYR A CA 1
ATOM 3635 C C . TYR A 1 437 ? 22.636 21.526 6.917 1.00 28.03 437 TYR A C 1
ATOM 3637 O O . TYR A 1 437 ? 22.100 21.172 5.872 1.00 28.03 437 TYR A O 1
ATOM 3645 N N . ASN A 1 438 ? 23.343 20.675 7.670 1.00 30.06 438 ASN A N 1
ATOM 3646 C CA . ASN A 1 438 ? 23.172 19.224 7.630 1.00 30.06 438 ASN A CA 1
ATOM 3647 C C . ASN A 1 438 ? 21.944 18.815 8.471 1.00 30.06 438 ASN A C 1
ATOM 3649 O O . ASN A 1 438 ? 21.930 19.030 9.683 1.00 30.06 438 ASN A O 1
ATOM 3653 N N . LYS A 1 439 ? 20.955 18.145 7.867 1.00 30.70 439 LYS A N 1
ATOM 3654 C CA . LYS A 1 439 ? 20.038 17.229 8.570 1.00 30.70 439 LYS A CA 1
ATOM 3655 C C . LYS A 1 439 ? 20.144 15.857 7.910 1.00 30.70 439 LYS A C 1
ATOM 3657 O O . LYS A 1 439 ? 19.469 15.575 6.927 1.00 30.70 439 LYS A O 1
ATOM 3662 N N . SER A 1 440 ? 21.013 15.007 8.449 1.00 32.72 440 SER A N 1
ATOM 3663 C CA . SER A 1 440 ? 21.013 13.579 8.146 1.00 32.72 440 SER A CA 1
ATOM 3664 C C . SER A 1 440 ? 20.143 12.849 9.163 1.00 32.72 440 SER A C 1
ATOM 3666 O O . SER A 1 440 ? 20.452 12.808 10.354 1.00 32.72 440 SER A O 1
ATOM 3668 N N . PHE A 1 441 ? 19.066 12.274 8.640 1.00 32.59 441 PHE A N 1
ATOM 3669 C CA . PHE A 1 441 ? 18.328 11.135 9.167 1.00 32.59 441 PHE A CA 1
ATOM 3670 C C . PHE A 1 441 ? 19.273 10.078 9.765 1.00 32.59 441 PHE A C 1
ATOM 3672 O O . PHE A 1 441 ? 20.181 9.608 9.081 1.00 32.59 441 PHE A O 1
ATOM 3679 N N . LEU A 1 442 ? 19.024 9.660 11.006 1.00 28.45 442 LEU A N 1
ATOM 3680 C CA . LEU A 1 442 ? 19.521 8.395 11.540 1.00 28.45 442 LEU A CA 1
ATOM 3681 C C . LEU A 1 442 ? 18.406 7.728 12.344 1.00 28.45 442 LEU A C 1
ATOM 3683 O O . LEU A 1 442 ? 17.997 8.192 13.403 1.00 28.45 442 LEU A O 1
ATOM 3687 N N . SER A 1 443 ? 17.929 6.630 11.771 1.00 32.91 443 SER A N 1
ATOM 3688 C CA . SER A 1 443 ? 17.045 5.627 12.344 1.00 32.91 443 SER A CA 1
ATOM 3689 C C . SER A 1 443 ? 17.645 5.017 13.613 1.00 32.91 443 SER A C 1
ATOM 3691 O O . SER A 1 443 ? 18.717 4.405 13.568 1.00 32.91 443 SER A O 1
ATOM 3693 N N . SER A 1 444 ? 16.939 5.133 14.733 1.00 33.00 444 SER A N 1
ATOM 3694 C CA . SER A 1 444 ? 17.234 4.409 15.967 1.00 33.00 444 SER A CA 1
ATOM 3695 C C . SER A 1 444 ? 16.513 3.058 15.976 1.00 33.00 444 SER A C 1
ATOM 3697 O O . SER A 1 444 ? 15.318 2.989 16.250 1.00 33.00 444 SER A O 1
ATOM 3699 N N . ASN A 1 445 ? 17.262 1.986 15.707 1.00 30.94 445 ASN A N 1
ATOM 3700 C CA . ASN A 1 445 ? 16.922 0.634 16.147 1.00 30.94 445 ASN A CA 1
ATOM 3701 C C . ASN A 1 445 ? 17.433 0.474 17.584 1.00 30.94 445 ASN A C 1
ATOM 3703 O O . ASN A 1 445 ? 18.644 0.487 17.808 1.00 30.94 445 ASN A O 1
ATOM 3707 N N . CYS A 1 446 ? 16.524 0.297 18.541 1.00 25.38 446 CYS A N 1
ATOM 3708 C CA . CYS A 1 446 ? 16.846 -0.146 19.894 1.00 25.38 446 CYS A CA 1
ATOM 3709 C C . CYS A 1 446 ? 16.324 -1.574 20.074 1.00 25.38 446 CYS A C 1
ATOM 3711 O O . CYS A 1 446 ? 15.125 -1.786 20.217 1.00 25.38 446 CYS A O 1
ATOM 3713 N N . GLN A 1 447 ? 17.235 -2.546 20.086 1.00 30.91 447 GLN A N 1
ATOM 3714 C CA . GLN A 1 447 ? 16.990 -3.877 20.633 1.00 30.91 447 GLN A CA 1
ATOM 3715 C C . GLN A 1 447 ? 18.031 -4.172 21.718 1.00 30.91 447 GLN A C 1
ATOM 3717 O O . GLN A 1 447 ? 19.233 -4.181 21.463 1.00 30.91 447 GLN A O 1
ATOM 3722 N N . SER A 1 448 ? 17.500 -4.340 22.931 1.00 33.38 448 SER A N 1
ATOM 3723 C CA . SER A 1 448 ? 17.891 -5.259 24.009 1.00 33.38 448 SER A CA 1
ATOM 3724 C C . SER A 1 448 ? 19.352 -5.716 24.108 1.00 33.38 448 SER A C 1
ATOM 3726 O O . SER A 1 448 ? 19.831 -6.476 23.267 1.00 33.38 448 SER A O 1
ATOM 3728 N N . PHE A 1 449 ? 19.979 -5.434 25.255 1.00 26.42 449 PHE A N 1
ATOM 3729 C CA . PHE A 1 449 ? 21.034 -6.293 25.792 1.00 26.42 449 PHE A CA 1
ATOM 3730 C C . PHE A 1 449 ? 20.693 -6.783 27.197 1.00 26.42 449 PHE A C 1
ATOM 3732 O O . PHE A 1 449 ? 20.378 -6.008 28.099 1.00 26.42 449 PHE A O 1
ATOM 3739 N N . ASN A 1 450 ? 20.756 -8.108 27.311 1.00 31.17 450 ASN A N 1
ATOM 3740 C CA . ASN A 1 450 ? 20.523 -8.919 28.489 1.00 31.17 450 ASN A CA 1
ATOM 3741 C C . ASN A 1 450 ? 21.602 -8.734 29.558 1.00 31.17 450 ASN A C 1
ATOM 3743 O O . ASN A 1 450 ? 22.777 -8.493 29.275 1.00 31.17 450 ASN A O 1
ATOM 3747 N N . GLN A 1 451 ? 21.145 -8.933 30.788 1.00 33.03 451 GLN A N 1
ATOM 3748 C CA . GLN A 1 451 ? 21.906 -9.041 32.021 1.00 33.03 451 GLN A CA 1
ATOM 3749 C C . GLN A 1 451 ? 22.930 -10.187 31.948 1.00 33.03 451 GLN A C 1
ATOM 3751 O O . GLN A 1 451 ? 22.616 -11.305 31.542 1.00 33.03 451 GLN A O 1
ATOM 3756 N N . LEU A 1 452 ? 24.158 -9.899 32.378 1.00 31.05 452 LEU A N 1
ATOM 3757 C CA . LEU A 1 452 ? 25.185 -10.891 32.681 1.00 31.05 452 LEU A CA 1
ATOM 3758 C C . LEU A 1 452 ? 25.039 -11.307 34.150 1.00 31.05 452 LEU A C 1
ATOM 3760 O O . LEU A 1 452 ? 25.419 -10.563 35.053 1.00 31.05 452 LEU A O 1
ATOM 3764 N N . GLU A 1 453 ? 24.499 -12.504 34.378 1.00 30.39 453 GLU A N 1
ATOM 3765 C CA . GLU A 1 453 ? 24.588 -13.208 35.658 1.00 30.39 453 GLU A CA 1
ATOM 3766 C C . GLU A 1 453 ? 25.973 -13.849 35.825 1.00 30.39 453 GLU A C 1
ATOM 3768 O O . GLU A 1 453 ? 26.406 -14.684 35.026 1.00 30.39 453 GLU A O 1
ATOM 3773 N N . ASN A 1 454 ? 26.645 -13.496 36.922 1.00 36.81 454 ASN A N 1
ATOM 3774 C CA . ASN A 1 454 ? 27.826 -14.187 37.425 1.00 36.81 454 ASN A CA 1
ATOM 3775 C C . ASN A 1 454 ? 27.416 -15.400 38.274 1.00 36.81 454 ASN A C 1
ATOM 3777 O O . ASN A 1 454 ? 26.592 -15.307 39.182 1.00 36.81 454 ASN A O 1
ATOM 3781 N N . LYS A 1 455 ? 28.044 -16.547 38.000 1.00 33.16 455 LYS A N 1
ATOM 3782 C CA . LYS A 1 455 ? 27.868 -17.810 38.727 1.00 33.16 455 LYS A CA 1
ATOM 3783 C C . LYS A 1 455 ? 28.786 -17.914 39.959 1.00 33.16 455 LYS A C 1
ATOM 3785 O O . LYS A 1 455 ? 29.999 -17.927 39.790 1.00 33.16 455 LYS A O 1
ATOM 3790 N N . LYS A 1 456 ? 28.146 -18.250 41.097 1.00 34.84 456 LYS A N 1
ATOM 3791 C CA . LYS A 1 456 ? 28.532 -19.224 42.162 1.00 34.84 456 LYS A CA 1
ATOM 3792 C C . LYS A 1 456 ? 29.711 -18.904 43.114 1.00 34.84 456 LYS A C 1
ATOM 3794 O O . LYS A 1 456 ? 30.603 -18.160 42.733 1.00 34.84 456 LYS A O 1
ATOM 3799 N N . PRO A 1 457 ? 29.852 -19.641 44.249 1.00 52.31 457 PRO A N 1
ATOM 3800 C CA . PRO A 1 457 ? 28.859 -20.332 45.115 1.00 52.31 457 PRO A CA 1
ATOM 3801 C C . PRO A 1 457 ? 29.085 -20.041 46.630 1.00 52.31 457 PRO A C 1
ATOM 3803 O O . PRO A 1 457 ? 30.057 -19.376 46.956 1.00 52.31 457 PRO A O 1
ATOM 3806 N N . ILE A 1 458 ? 28.244 -20.571 47.549 1.00 31.08 458 ILE A N 1
ATOM 3807 C CA . ILE A 1 458 ? 28.630 -21.260 48.822 1.00 31.08 458 ILE A CA 1
ATOM 3808 C C . ILE A 1 458 ? 27.427 -21.493 49.785 1.00 31.08 458 ILE A C 1
ATOM 3810 O O . ILE A 1 458 ? 26.676 -20.582 50.103 1.00 31.08 458 ILE A O 1
ATOM 3814 N N . ASN A 1 459 ? 27.328 -22.757 50.231 1.00 30.06 459 ASN A N 1
ATOM 3815 C CA . ASN A 1 459 ? 26.810 -23.387 51.469 1.00 30.06 459 ASN A CA 1
ATOM 3816 C C . ASN A 1 459 ? 25.421 -23.137 52.103 1.00 30.06 459 ASN A C 1
ATOM 3818 O O . ASN A 1 459 ? 25.144 -22.114 52.712 1.00 30.06 459 ASN A O 1
ATOM 3822 N N . GLN A 1 460 ? 24.648 -24.238 52.120 1.00 33.81 460 GLN A N 1
ATOM 3823 C CA . GLN A 1 460 ? 24.209 -25.022 53.300 1.00 33.81 460 GLN A CA 1
ATOM 3824 C C . GLN A 1 460 ? 23.977 -24.284 54.639 1.00 33.81 460 GLN A C 1
ATOM 3826 O O . GLN A 1 460 ? 24.938 -23.964 55.329 1.00 33.81 460 GLN A O 1
ATOM 3831 N N . ASN A 1 461 ? 22.727 -24.235 55.129 1.00 30.86 461 ASN A N 1
ATOM 3832 C CA . ASN A 1 461 ? 22.200 -25.167 56.150 1.00 30.86 461 ASN A CA 1
ATOM 3833 C C . ASN A 1 461 ? 20.810 -24.765 56.703 1.00 30.86 461 ASN A C 1
ATOM 3835 O O . ASN A 1 461 ? 20.558 -23.616 57.028 1.00 30.86 461 ASN A O 1
ATOM 3839 N N . ARG A 1 462 ? 19.964 -25.798 56.845 1.00 34.12 462 ARG A N 1
ATOM 3840 C CA . ARG A 1 462 ? 18.972 -26.108 57.904 1.00 34.12 462 ARG A CA 1
ATOM 3841 C C . ARG A 1 462 ? 18.151 -24.983 58.576 1.00 34.12 462 ARG A C 1
ATOM 3843 O O . ARG A 1 462 ? 18.640 -24.284 59.446 1.00 34.12 462 ARG A O 1
ATOM 3850 N N . GLY A 1 463 ? 16.851 -25.005 58.254 1.00 30.59 463 GLY A N 1
ATOM 3851 C CA . GLY A 1 463 ? 15.661 -25.119 59.126 1.00 30.59 463 GLY A CA 1
ATOM 3852 C C . GLY A 1 463 ? 15.585 -24.442 60.501 1.00 30.59 463 GLY A C 1
ATOM 3853 O O . GLY A 1 463 ? 16.472 -24.621 61.318 1.00 30.59 463 GLY A O 1
ATOM 3854 N N . ILE A 1 464 ? 14.422 -23.836 60.789 1.00 34.03 464 ILE A N 1
ATOM 3855 C CA . ILE A 1 464 ? 13.651 -23.913 62.051 1.00 34.03 464 ILE A CA 1
ATOM 3856 C C . ILE A 1 464 ? 12.244 -23.307 61.830 1.00 34.03 464 ILE A C 1
ATOM 3858 O O . ILE A 1 464 ? 11.986 -22.599 60.863 1.00 34.03 464 ILE A O 1
ATOM 3862 N N . LYS A 1 465 ? 11.336 -23.733 62.709 1.00 32.44 465 LYS A N 1
ATOM 3863 C CA . LYS A 1 465 ? 9.871 -23.684 62.751 1.00 32.44 465 LYS A CA 1
ATOM 3864 C C . LYS A 1 465 ? 9.255 -22.325 63.152 1.00 32.44 465 LYS A C 1
ATOM 3866 O O . LYS A 1 465 ? 9.913 -21.530 63.801 1.00 32.44 465 LYS A O 1
ATOM 3871 N N . GLN A 1 466 ? 7.945 -22.224 62.869 1.00 35.53 466 GLN A N 1
ATOM 3872 C CA . GLN A 1 466 ? 6.822 -21.716 63.698 1.00 35.53 466 GLN A CA 1
ATOM 3873 C C . GLN A 1 466 ? 6.911 -20.350 64.405 1.00 35.53 466 GLN A C 1
ATOM 3875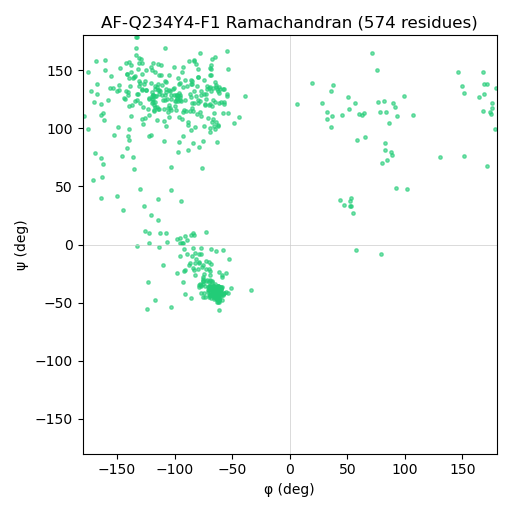 O O . GLN A 1 466 ? 7.749 -20.168 65.275 1.00 35.53 466 GLN A O 1
ATOM 3880 N N . GLN A 1 467 ? 5.889 -19.510 64.166 1.00 34.94 467 GLN A N 1
ATOM 3881 C CA . GLN A 1 467 ? 4.998 -18.825 65.143 1.00 34.94 467 GLN A CA 1
ATOM 3882 C C . GLN A 1 467 ? 4.074 -17.880 64.335 1.00 34.94 467 GLN A C 1
ATOM 3884 O O . GLN A 1 467 ? 4.568 -17.102 63.530 1.00 34.94 467 GLN A O 1
ATOM 3889 N N . GLN A 1 468 ? 2.754 -18.091 64.225 1.00 33.28 468 GLN A N 1
ATOM 3890 C CA . GLN A 1 468 ? 1.671 -17.762 65.176 1.00 33.28 468 GLN A CA 1
ATOM 3891 C C . GLN A 1 468 ? 1.742 -16.348 65.780 1.00 33.28 468 GLN A C 1
ATOM 3893 O O . GLN A 1 468 ? 2.642 -16.074 66.566 1.00 33.28 468 GLN A O 1
ATOM 3898 N N . ASN A 1 469 ? 0.775 -15.494 65.401 1.00 33.47 469 ASN A N 1
ATOM 3899 C CA . ASN A 1 469 ? -0.146 -14.707 66.257 1.00 33.47 469 ASN A CA 1
ATOM 3900 C C . ASN A 1 469 ? -0.857 -13.648 65.384 1.00 33.47 469 ASN A C 1
ATOM 3902 O O . ASN A 1 469 ? -0.219 -12.942 64.611 1.00 33.47 469 ASN A O 1
ATOM 3906 N N . GLU A 1 470 ? -2.179 -13.752 65.223 1.00 30.45 470 GLU A N 1
ATOM 3907 C CA . GLU A 1 470 ? -3.208 -13.018 65.991 1.00 30.45 470 GLU A CA 1
ATOM 3908 C C . GLU A 1 470 ? -3.170 -11.502 65.768 1.00 30.45 470 GLU A C 1
ATOM 3910 O O . GLU A 1 470 ? -2.254 -10.837 66.225 1.00 30.45 470 GLU A O 1
ATOM 3915 N N . TYR A 1 471 ? -4.215 -10.956 65.134 1.00 31.59 471 TYR A N 1
ATOM 3916 C CA . TYR A 1 471 ? -5.009 -9.878 65.732 1.00 31.59 471 TYR A CA 1
ATOM 3917 C C . TYR A 1 471 ? -6.396 -9.825 65.083 1.00 31.59 471 TYR A C 1
ATOM 3919 O O . TYR A 1 471 ? -6.549 -9.736 63.865 1.00 31.59 471 TYR A O 1
ATOM 3927 N N . GLN A 1 472 ? -7.408 -9.914 65.940 1.00 31.73 472 GLN A N 1
ATOM 3928 C CA . GLN A 1 472 ? -8.828 -9.864 65.635 1.00 31.73 472 GLN A CA 1
ATOM 3929 C C . GLN A 1 472 ? -9.428 -8.630 66.330 1.00 31.73 472 GLN A C 1
ATOM 3931 O O . GLN A 1 472 ? -9.043 -8.312 67.452 1.00 31.73 472 GLN A O 1
ATOM 3936 N N . SER A 1 473 ? -10.451 -8.052 65.690 1.00 32.59 473 SER A N 1
ATOM 3937 C CA . SER A 1 473 ? -11.581 -7.316 66.290 1.00 32.59 473 SER A CA 1
ATOM 3938 C C . SER A 1 473 ? -11.399 -5.840 66.680 1.00 32.59 473 SER A C 1
ATOM 3940 O O . SER A 1 473 ? -10.661 -5.517 67.599 1.00 32.59 473 SER A O 1
ATOM 3942 N N . GLN A 1 474 ? -12.261 -4.970 66.129 1.00 34.12 474 GLN A N 1
ATOM 3943 C CA . GLN A 1 474 ? -13.417 -4.445 66.879 1.00 34.12 474 GLN A CA 1
ATOM 3944 C C . GLN A 1 474 ? -14.442 -3.724 65.979 1.00 34.12 474 GLN A C 1
ATOM 3946 O O . GLN A 1 474 ? -14.116 -2.854 65.180 1.00 34.12 474 GLN A O 1
ATOM 3951 N N . LYS A 1 475 ? -15.708 -4.126 66.151 1.00 34.50 475 LYS A N 1
ATOM 3952 C CA . LYS A 1 475 ? -16.936 -3.425 65.748 1.00 34.50 475 LYS A CA 1
ATOM 3953 C C . LYS A 1 475 ? -17.251 -2.334 66.777 1.00 34.50 475 LYS A C 1
ATOM 3955 O O . LYS A 1 475 ? -17.069 -2.597 67.961 1.00 34.50 475 LYS A O 1
ATOM 3960 N N . GLN A 1 476 ? -17.901 -1.244 66.361 1.00 36.12 476 GLN A N 1
ATOM 3961 C CA . GLN A 1 476 ? -18.905 -0.556 67.186 1.00 36.12 476 GLN A CA 1
ATOM 3962 C C . GLN A 1 476 ? -19.912 0.231 66.330 1.00 36.12 476 GLN A C 1
ATOM 3964 O O . GLN A 1 476 ? -19.593 0.723 65.252 1.00 36.12 476 GLN A O 1
ATOM 3969 N N . GLN A 1 477 ? -21.155 0.245 66.812 1.00 32.47 477 GLN A N 1
ATOM 3970 C CA . GLN A 1 477 ? -22.380 0.745 66.185 1.00 32.47 477 GLN A CA 1
ATOM 3971 C C . GLN A 1 477 ? -22.717 2.182 66.653 1.00 32.47 477 GLN A C 1
ATOM 3973 O O . GLN A 1 477 ? -22.508 2.497 67.817 1.00 32.47 477 GLN A O 1
ATOM 3978 N N . ILE A 1 478 ? -23.236 2.994 65.715 1.00 36.62 478 ILE A N 1
ATOM 3979 C CA . ILE A 1 478 ? -24.346 3.995 65.719 1.00 36.62 478 ILE A CA 1
ATOM 3980 C C . ILE A 1 478 ? -24.835 4.568 67.084 1.00 36.62 478 ILE A C 1
ATOM 3982 O O . ILE A 1 478 ? -25.052 3.794 68.014 1.00 36.62 478 ILE A O 1
ATOM 3986 N N . PRO A 1 479 ? -25.139 5.890 67.192 1.00 41.41 479 PRO A N 1
ATOM 3987 C CA . PRO A 1 479 ? -26.533 6.359 67.014 1.00 41.41 479 PRO A CA 1
ATOM 3988 C C . PRO A 1 479 ? -26.733 7.710 66.267 1.00 41.41 479 PRO A C 1
ATOM 3990 O O . PRO A 1 479 ? -26.110 8.718 66.571 1.00 41.41 479 PRO A O 1
ATOM 3993 N N . SER A 1 480 ? -27.664 7.670 65.304 1.00 31.69 480 SER A N 1
ATOM 3994 C CA . SER A 1 480 ? -28.772 8.596 64.960 1.00 31.69 480 SER A CA 1
ATOM 3995 C C . SER A 1 480 ? -28.706 10.141 65.080 1.00 31.69 480 SER A C 1
ATOM 3997 O O . SER A 1 480 ? -28.537 10.707 66.153 1.00 31.69 480 SER A O 1
ATOM 3999 N N . SER A 1 481 ? -29.153 10.743 63.961 1.00 31.58 481 SER A N 1
ATOM 4000 C CA . SER A 1 481 ? -30.121 11.852 63.777 1.00 31.58 481 SER A CA 1
ATOM 4001 C C . SER A 1 481 ? -29.723 13.315 64.020 1.00 31.58 481 SER A C 1
ATOM 4003 O O . SER A 1 481 ? -29.669 13.769 65.158 1.00 31.58 481 SER A O 1
ATOM 4005 N N . SER A 1 482 ? -29.722 14.097 62.934 1.00 33.56 482 SER A N 1
ATOM 4006 C CA . SER A 1 482 ? -30.467 15.363 62.856 1.00 33.56 482 SER A CA 1
ATOM 4007 C C . SER A 1 482 ? -30.781 15.742 61.399 1.00 33.56 482 SER A C 1
ATOM 4009 O O . SER A 1 482 ? -29.950 15.627 60.501 1.00 33.56 482 SER A O 1
ATOM 4011 N N . ASN A 1 483 ? -32.034 16.146 61.190 1.00 31.89 483 ASN A N 1
ATOM 4012 C CA . ASN A 1 483 ? -32.600 16.681 59.955 1.00 31.89 483 ASN A CA 1
ATOM 4013 C C . ASN A 1 483 ? -32.012 18.063 59.641 1.00 31.89 483 ASN A C 1
ATOM 4015 O O . ASN A 1 483 ? -32.066 18.929 60.513 1.00 31.89 483 ASN A O 1
ATOM 4019 N N . ILE A 1 484 ? -31.576 18.304 58.401 1.00 34.50 484 ILE A N 1
ATOM 4020 C CA . ILE A 1 484 ? -31.545 19.648 57.804 1.00 34.50 484 ILE A CA 1
ATOM 4021 C C . ILE A 1 484 ? -31.983 19.533 56.340 1.00 34.50 484 ILE A C 1
ATOM 4023 O O . ILE A 1 484 ? -31.365 18.836 55.537 1.00 34.50 484 ILE A O 1
ATOM 4027 N N . GLU A 1 485 ? -33.072 20.224 56.027 1.00 28.95 485 GLU A N 1
ATOM 4028 C CA . GLU A 1 485 ? -33.625 20.434 54.695 1.00 28.95 485 GLU A CA 1
ATOM 4029 C C . GLU A 1 485 ? -33.086 21.744 54.079 1.00 28.95 485 GLU A C 1
ATOM 4031 O O . GLU A 1 485 ? -33.142 22.780 54.738 1.00 28.95 485 GLU A O 1
ATOM 4036 N N . ILE A 1 486 ? -32.702 21.666 52.785 1.00 32.31 486 ILE A N 1
ATOM 4037 C CA . ILE A 1 486 ? -32.891 22.670 51.693 1.00 32.31 486 ILE A CA 1
ATOM 4038 C C . ILE A 1 486 ? -31.952 23.923 51.722 1.00 32.31 486 ILE A C 1
ATOM 4040 O O . ILE A 1 486 ? -31.584 24.336 52.816 1.00 32.31 486 ILE A O 1
ATOM 4044 N N . PRO A 1 487 ? -31.556 24.596 50.590 1.00 40.00 487 PRO A N 1
ATOM 4045 C CA . PRO A 1 487 ? -32.009 24.527 49.181 1.00 40.00 487 PRO A CA 1
ATOM 4046 C C . PRO A 1 487 ? -30.933 24.453 48.061 1.00 40.00 487 PRO A C 1
ATOM 4048 O O . PRO A 1 487 ? -29.727 24.537 48.262 1.00 40.00 487 PRO A O 1
ATOM 4051 N N . GLN A 1 488 ? -31.488 24.357 46.847 1.00 34.91 488 GLN A N 1
ATOM 4052 C CA . GLN A 1 488 ? -30.956 24.471 45.484 1.00 34.91 488 GLN A CA 1
ATOM 4053 C C . GLN A 1 488 ? -30.177 25.768 45.145 1.00 34.91 488 GLN A C 1
ATOM 4055 O O . GLN A 1 488 ? -30.362 26.805 45.774 1.00 34.91 488 GLN A O 1
ATOM 4060 N N . ASN A 1 489 ? -29.472 25.688 44.002 1.00 31.25 489 ASN A N 1
ATOM 4061 C CA . ASN A 1 489 ? -28.936 26.742 43.117 1.00 31.25 489 ASN A CA 1
ATOM 4062 C C . ASN A 1 489 ? -27.562 27.349 43.431 1.00 31.25 489 ASN A C 1
ATOM 4064 O O . ASN A 1 489 ? -27.474 28.300 44.195 1.00 31.25 489 ASN A O 1
ATOM 4068 N N . ILE A 1 490 ? -26.545 26.946 42.649 1.00 37.25 490 ILE A N 1
ATOM 4069 C CA . ILE A 1 490 ? -25.491 27.854 42.160 1.00 37.25 490 ILE A CA 1
ATOM 4070 C C . ILE A 1 490 ? -25.163 27.515 40.691 1.00 37.25 490 ILE A C 1
ATOM 4072 O O . ILE A 1 490 ? -24.420 26.585 40.393 1.00 37.25 490 ILE A O 1
ATOM 4076 N N . GLN A 1 491 ? -25.730 28.306 39.775 1.00 35.53 491 GLN A N 1
ATOM 4077 C CA . GLN A 1 491 ? -25.112 28.685 38.502 1.00 35.53 491 GLN A CA 1
ATOM 4078 C C . GLN A 1 491 ? -24.230 29.909 38.771 1.00 35.53 491 GLN A C 1
ATOM 4080 O O . GLN A 1 491 ? -24.739 30.892 39.296 1.00 35.53 491 GLN A O 1
ATOM 4085 N N . LEU A 1 492 ? -22.955 29.874 38.386 1.00 34.62 492 LEU A N 1
ATOM 4086 C CA . LEU A 1 492 ? -22.055 31.022 38.163 1.00 34.62 492 LEU A CA 1
ATOM 4087 C C . LEU A 1 492 ? -20.739 30.437 37.604 1.00 34.62 492 LEU A C 1
ATOM 4089 O O . LEU A 1 492 ? -20.355 29.348 38.005 1.00 34.62 492 LEU A O 1
ATOM 4093 N N . LEU A 1 493 ? -19.932 31.054 36.746 1.00 28.83 493 LEU A N 1
ATOM 4094 C CA . LEU A 1 493 ? -19.987 32.272 35.944 1.00 28.83 493 LEU A CA 1
ATOM 4095 C C . LEU A 1 493 ? -18.597 32.354 35.289 1.00 28.83 493 LEU A C 1
ATOM 4097 O O . LEU A 1 493 ? -17.608 32.437 36.006 1.00 28.83 493 LEU A O 1
ATOM 4101 N N . CYS A 1 494 ? -18.503 32.393 33.961 1.00 26.89 494 CYS A N 1
ATOM 4102 C CA . CYS A 1 494 ? -17.323 32.934 33.279 1.00 26.89 494 CYS A CA 1
ATOM 4103 C C . CYS A 1 494 ? -17.788 33.744 32.066 1.00 26.89 494 CYS A C 1
ATOM 4105 O O . CYS A 1 494 ? -17.962 33.229 30.965 1.00 26.89 494 CYS A O 1
ATOM 4107 N N . LYS A 1 495 ? -18.022 35.037 32.298 1.00 31.16 495 LYS A N 1
ATOM 4108 C CA . LYS A 1 495 ? -18.080 36.087 31.278 1.00 31.16 495 LYS A CA 1
ATOM 4109 C C . LYS A 1 495 ? -17.452 37.339 31.870 1.00 31.16 495 LYS A C 1
ATOM 4111 O O . LYS A 1 495 ? -17.930 37.795 32.902 1.00 31.16 495 LYS A O 1
ATOM 4116 N N . GLN A 1 496 ? -16.452 37.864 31.166 1.00 34.34 496 GLN A N 1
ATOM 4117 C CA . GLN A 1 496 ? -15.985 39.258 31.043 1.00 34.34 496 GLN A CA 1
ATOM 4118 C C . GLN A 1 496 ? -14.467 39.207 30.786 1.00 34.34 496 GLN A C 1
ATOM 4120 O O . GLN A 1 496 ? -13.777 38.402 31.393 1.00 34.34 496 GLN A O 1
ATOM 4125 N N . SER A 1 497 ? -13.881 39.978 29.878 1.00 35.62 497 SER A N 1
ATOM 4126 C CA . SER A 1 497 ? -14.338 41.214 29.245 1.00 35.62 497 SER A CA 1
ATOM 4127 C C . SER A 1 497 ? -13.564 41.459 27.945 1.00 35.62 497 SER A C 1
ATOM 4129 O O . SER A 1 497 ? -12.402 41.089 27.803 1.00 35.62 497 SER A O 1
ATOM 4131 N N . ALA A 1 498 ? -14.231 42.127 27.009 1.00 31.77 498 ALA A N 1
ATOM 4132 C CA . ALA A 1 498 ? -13.628 42.787 25.865 1.00 31.77 498 ALA A CA 1
ATOM 4133 C C . ALA A 1 498 ? -13.783 44.310 26.023 1.00 31.77 498 ALA A C 1
ATOM 4135 O O . ALA A 1 498 ? -14.768 44.763 26.606 1.00 31.77 498 ALA A O 1
ATOM 4136 N N . LEU A 1 499 ? -12.858 45.034 25.379 1.00 33.56 499 LEU A N 1
ATOM 4137 C CA . LEU A 1 499 ? -12.964 46.392 24.812 1.00 33.56 499 LEU A CA 1
ATOM 4138 C C . LEU A 1 499 ? -12.763 47.638 25.695 1.00 33.56 499 LEU A C 1
ATOM 4140 O O . LEU A 1 499 ? -13.657 48.034 26.430 1.00 33.56 499 LEU A O 1
ATOM 4144 N N . THR A 1 500 ? -11.674 48.357 25.382 1.00 32.53 500 THR A N 1
ATOM 4145 C CA . THR A 1 500 ? -11.589 49.800 25.019 1.00 32.53 500 THR A CA 1
ATOM 4146 C C . THR A 1 500 ? -10.231 50.008 24.303 1.00 32.53 500 THR A C 1
ATOM 4148 O O . THR A 1 500 ? -9.204 49.624 24.844 1.00 32.53 500 THR A O 1
ATOM 4151 N N . LYS A 1 501 ? -10.146 50.225 22.979 1.00 31.22 501 LYS A N 1
ATOM 4152 C CA . LYS A 1 501 ? -10.258 51.442 22.129 1.00 31.22 501 LYS A CA 1
ATOM 4153 C C . LYS A 1 501 ? -9.252 52.595 22.372 1.00 31.22 501 LYS A C 1
ATOM 4155 O O . LYS A 1 501 ? -9.352 53.298 23.366 1.00 31.22 501 LYS A O 1
ATOM 4160 N N . ASP A 1 502 ? -8.399 52.765 21.348 1.00 32.81 502 ASP A N 1
ATOM 4161 C CA . ASP A 1 502 ? -7.826 53.963 20.694 1.00 32.81 502 ASP A CA 1
ATOM 4162 C C . ASP A 1 502 ? -7.028 55.026 21.478 1.00 32.81 502 ASP A C 1
ATOM 4164 O O . ASP A 1 502 ? -7.581 55.718 22.319 1.00 32.81 502 ASP A O 1
ATOM 4168 N N . TYR A 1 503 ? -5.762 55.252 21.070 1.00 30.23 503 TYR A N 1
ATOM 4169 C CA . TYR A 1 503 ? -5.227 56.566 20.636 1.00 30.23 503 TYR A CA 1
ATOM 4170 C C . TYR A 1 503 ? -3.850 56.437 19.931 1.00 30.23 503 TYR A C 1
ATOM 4172 O O . TYR A 1 503 ? -2.978 55.680 20.352 1.00 30.23 503 TYR A O 1
ATOM 4180 N N . GLU A 1 504 ? -3.666 57.192 18.839 1.00 36.00 504 GLU A N 1
ATOM 4181 C CA . GLU A 1 504 ? -2.450 57.281 18.009 1.00 36.00 504 GLU A CA 1
ATOM 4182 C C . GLU A 1 504 ? -1.348 58.224 18.563 1.00 36.00 504 GLU A C 1
ATOM 4184 O O . GLU A 1 504 ? -1.642 59.276 19.122 1.00 36.00 504 GLU A O 1
ATOM 4189 N N . LYS A 1 505 ? -0.104 57.917 18.137 1.00 31.97 505 LYS A N 1
ATOM 4190 C CA . LYS A 1 505 ? 1.018 58.796 17.698 1.00 31.97 505 LYS A CA 1
ATOM 4191 C C . LYS A 1 505 ? 2.103 59.324 18.672 1.00 31.97 505 LYS A C 1
ATOM 4193 O O . LYS A 1 505 ? 1.907 60.271 19.417 1.00 31.97 505 LYS A O 1
ATOM 4198 N N . LYS A 1 506 ? 3.325 58.880 18.309 1.00 31.11 506 LYS A N 1
ATOM 4199 C CA . LYS A 1 506 ? 4.632 59.575 18.152 1.00 31.11 506 LYS A CA 1
ATOM 4200 C C . LYS A 1 506 ? 5.623 59.704 19.334 1.00 31.11 506 LYS A C 1
ATOM 4202 O O . LYS A 1 506 ? 5.409 60.445 20.275 1.00 31.11 506 LYS A O 1
ATOM 4207 N N . GLN A 1 507 ? 6.809 59.145 19.031 1.00 30.34 507 GLN A N 1
ATOM 4208 C CA . GLN A 1 507 ? 8.193 59.593 19.294 1.00 30.34 507 GLN A CA 1
ATOM 4209 C C . GLN A 1 507 ? 8.956 59.134 20.560 1.00 30.34 507 GLN A C 1
ATOM 4211 O O . GLN A 1 507 ? 8.741 59.613 21.659 1.00 30.34 507 GLN A O 1
ATOM 4216 N N . GLN A 1 508 ? 9.964 58.296 20.258 1.00 32.44 508 GLN A N 1
ATOM 4217 C CA . GLN A 1 508 ? 11.395 58.370 20.612 1.00 32.44 508 GLN A CA 1
ATOM 4218 C C . GLN A 1 508 ? 11.917 58.015 22.025 1.00 32.44 508 GLN A C 1
ATOM 4220 O O . GLN A 1 508 ? 11.647 58.676 23.015 1.00 32.44 508 GLN A O 1
ATOM 4225 N N . THR A 1 509 ? 12.837 57.033 21.980 1.00 30.61 509 THR A N 1
ATOM 4226 C CA . THR A 1 509 ? 14.117 56.884 22.712 1.00 30.61 509 THR A CA 1
ATOM 4227 C C . THR A 1 509 ? 14.107 56.778 24.235 1.00 30.61 509 THR A C 1
ATOM 4229 O O . THR A 1 509 ? 13.977 57.796 24.900 1.00 30.61 509 THR A O 1
ATOM 4232 N N . THR A 1 510 ? 14.455 55.598 24.775 1.00 32.28 510 THR A N 1
ATOM 4233 C CA . THR A 1 510 ? 15.661 55.409 25.624 1.00 32.28 510 THR A CA 1
ATOM 4234 C C . THR A 1 510 ? 15.957 53.922 25.904 1.00 32.28 510 THR A C 1
ATOM 4236 O O . THR A 1 510 ? 15.108 53.184 26.389 1.00 32.28 510 THR A O 1
ATOM 4239 N N . ASP A 1 511 ? 17.168 53.514 25.523 1.00 31.62 511 ASP A N 1
ATOM 4240 C CA . ASP A 1 511 ? 18.110 52.552 26.118 1.00 31.62 511 ASP A CA 1
ATOM 4241 C C . ASP A 1 511 ? 17.613 51.317 26.898 1.00 31.62 511 ASP A C 1
ATOM 4243 O O . ASP A 1 511 ? 17.243 51.371 28.070 1.00 31.62 511 ASP A O 1
ATOM 4247 N N . LEU A 1 512 ? 17.785 50.150 26.258 1.00 33.44 512 LEU A N 1
ATOM 4248 C CA . LEU A 1 512 ? 17.907 48.846 26.911 1.00 33.44 512 LEU A CA 1
ATOM 4249 C C . LEU A 1 512 ? 19.282 48.720 27.585 1.00 33.44 512 LEU A C 1
ATOM 4251 O O . LEU A 1 512 ? 20.307 48.682 26.902 1.00 33.44 512 LEU A O 1
ATOM 4255 N N . GLN A 1 513 ? 19.295 48.523 28.904 1.00 36.34 513 GLN A N 1
ATOM 4256 C CA . GLN A 1 513 ? 20.406 47.871 29.593 1.00 36.34 513 GLN A CA 1
ATOM 4257 C C . GLN A 1 513 ? 20.033 46.430 29.942 1.00 36.34 513 GLN A C 1
ATOM 4259 O O . GLN A 1 513 ? 19.014 46.132 30.559 1.00 36.34 513 GLN A O 1
ATOM 4264 N N . THR A 1 514 ? 20.902 45.545 29.475 1.00 32.00 514 THR A N 1
ATOM 4265 C CA . THR A 1 514 ? 20.919 44.094 29.610 1.00 32.00 514 THR A CA 1
ATOM 4266 C C . THR A 1 514 ? 21.025 43.642 31.065 1.00 32.00 514 THR A C 1
ATOM 4268 O O . THR A 1 514 ? 22.025 43.919 31.725 1.00 32.00 514 THR A O 1
ATOM 4271 N N . TYR A 1 515 ? 20.046 42.861 31.521 1.00 31.92 515 TYR A N 1
ATOM 4272 C CA . TYR A 1 515 ? 20.157 42.003 32.700 1.00 31.92 515 TYR A CA 1
ATOM 4273 C C . TYR A 1 515 ? 20.512 40.591 32.204 1.00 31.92 515 TYR A C 1
ATOM 4275 O O . TYR A 1 515 ? 19.715 39.958 31.513 1.00 31.92 515 TYR A O 1
ATOM 4283 N N . GLN A 1 516 ? 21.741 40.132 32.458 1.00 36.41 516 GLN A N 1
ATOM 4284 C CA . GLN A 1 516 ? 22.183 38.769 32.144 1.00 36.41 516 GLN A CA 1
ATOM 4285 C C . GLN A 1 516 ? 22.117 37.908 33.406 1.00 36.41 516 GLN A C 1
ATOM 4287 O O . GLN A 1 516 ? 22.859 38.137 34.361 1.00 36.41 516 GLN A O 1
ATOM 4292 N N . ASP A 1 517 ? 21.250 36.897 33.378 1.00 43.19 517 ASP A N 1
ATOM 4293 C CA . ASP A 1 517 ? 21.126 35.895 34.433 1.00 43.19 517 ASP A CA 1
ATOM 4294 C C . ASP A 1 517 ? 22.327 34.924 34.448 1.00 43.19 517 ASP A C 1
ATOM 4296 O O . ASP A 1 517 ? 22.679 34.344 33.413 1.00 43.19 517 ASP A O 1
ATOM 4300 N N . PRO A 1 518 ? 22.923 34.635 35.621 1.00 43.47 518 PRO A N 1
ATOM 4301 C CA . PRO A 1 518 ? 24.076 33.739 35.764 1.00 43.47 518 PRO A CA 1
ATOM 4302 C C . PRO A 1 518 ? 23.761 32.235 35.590 1.00 43.47 518 PRO A C 1
ATOM 4304 O O . PRO A 1 518 ? 24.622 31.392 35.849 1.00 43.47 518 PRO A O 1
ATOM 4307 N N . CYS A 1 519 ? 22.563 31.860 35.127 1.00 39.56 519 CYS A N 1
ATOM 4308 C CA . CYS A 1 519 ? 22.178 30.453 34.938 1.00 39.56 519 CYS A CA 1
ATOM 4309 C C . CYS A 1 519 ? 22.660 29.850 33.599 1.00 39.56 519 CYS A C 1
ATOM 4311 O O . CYS A 1 519 ? 22.861 28.640 33.498 1.00 39.56 519 CYS A O 1
ATOM 4313 N N . ASN A 1 520 ? 22.943 30.677 32.584 1.00 46.66 520 ASN A N 1
ATOM 4314 C CA . ASN A 1 520 ? 23.282 30.190 31.237 1.00 46.66 520 ASN A CA 1
ATOM 4315 C C . ASN A 1 520 ? 24.753 29.774 31.048 1.00 46.66 520 ASN A C 1
ATOM 4317 O O . ASN A 1 520 ? 25.068 29.039 30.112 1.00 46.66 520 ASN A O 1
ATOM 4321 N N . ALA A 1 521 ? 25.661 30.173 31.945 1.00 50.00 521 ALA A N 1
ATOM 4322 C CA . ALA A 1 521 ? 27.084 29.845 31.814 1.00 50.00 521 ALA A CA 1
ATOM 4323 C C . ALA A 1 521 ? 27.396 28.362 32.104 1.00 50.00 521 ALA A C 1
ATOM 4325 O O . ALA A 1 521 ? 28.291 27.790 31.485 1.00 50.00 521 ALA A O 1
ATOM 4326 N N . LYS A 1 522 ? 26.634 27.705 32.994 1.00 52.34 522 LYS A N 1
ATOM 4327 C CA . LYS A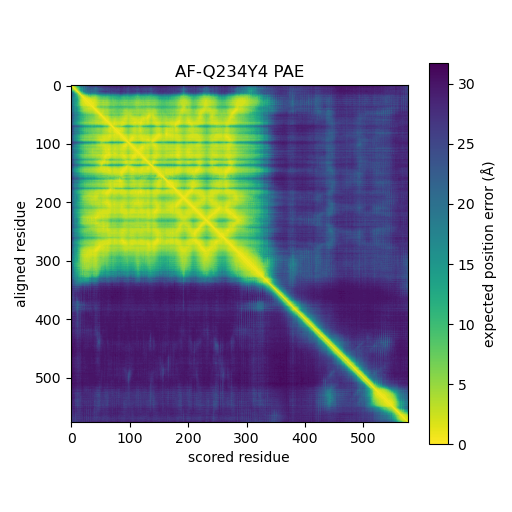 1 522 ? 26.840 26.279 33.319 1.00 52.34 522 LYS A CA 1
ATOM 4328 C C . LYS A 1 522 ? 26.301 25.335 32.240 1.00 52.34 522 LYS A C 1
ATOM 4330 O O . LYS A 1 522 ? 26.935 24.328 31.946 1.00 52.34 522 LYS A O 1
ATOM 4335 N N . ILE A 1 523 ? 25.188 25.698 31.601 1.00 54.94 523 ILE A N 1
ATOM 4336 C CA . ILE A 1 523 ? 24.576 24.910 30.517 1.00 54.94 523 ILE A CA 1
ATOM 4337 C C . ILE A 1 523 ? 25.451 24.949 29.252 1.00 54.94 523 ILE A C 1
ATOM 4339 O O . ILE A 1 523 ? 25.526 23.973 28.505 1.00 54.94 523 ILE A O 1
ATOM 4343 N N . PHE A 1 524 ? 26.166 26.052 29.016 1.00 62.09 524 PHE A N 1
ATOM 4344 C CA . PHE A 1 524 ? 27.085 26.158 27.883 1.00 62.09 524 PHE A CA 1
ATOM 4345 C C . PHE A 1 524 ? 28.320 25.247 28.032 1.00 62.09 524 PHE A C 1
ATOM 4347 O O . PHE A 1 524 ? 28.735 24.618 27.058 1.00 62.09 524 PHE A O 1
ATOM 4354 N N . ASP A 1 525 ? 28.862 25.109 29.246 1.00 65.75 525 ASP A N 1
ATOM 4355 C CA . ASP A 1 525 ? 30.070 24.311 29.505 1.00 65.75 525 ASP A CA 1
ATOM 4356 C C . ASP A 1 525 ? 29.799 22.787 29.485 1.00 65.75 525 ASP A C 1
ATOM 4358 O O . ASP A 1 525 ? 30.611 22.003 28.982 1.00 65.75 525 ASP A O 1
ATOM 4362 N N . GLU A 1 526 ? 28.616 22.340 29.929 1.00 64.56 526 GLU A N 1
ATOM 4363 C CA . GLU A 1 526 ? 28.198 20.932 29.790 1.00 64.56 526 GLU A CA 1
ATOM 4364 C C . GLU A 1 526 ? 27.928 20.537 28.332 1.00 64.56 526 GLU A C 1
ATOM 4366 O O . GLU A 1 526 ? 28.329 19.452 27.900 1.00 64.56 526 GLU A O 1
ATOM 4371 N N . ASN A 1 527 ? 27.342 21.435 27.536 1.00 60.28 527 ASN A N 1
ATOM 4372 C CA . ASN A 1 527 ? 27.105 21.182 26.114 1.00 60.28 527 ASN A CA 1
ATOM 4373 C C . ASN A 1 527 ? 28.411 21.103 25.303 1.00 60.28 527 ASN A C 1
ATOM 4375 O O . ASN A 1 527 ? 28.500 20.314 24.357 1.00 60.28 527 ASN A O 1
ATOM 4379 N N . GLN A 1 528 ? 29.458 21.843 25.690 1.00 68.25 528 GLN A N 1
ATOM 4380 C CA . GLN A 1 528 ? 30.783 21.691 25.076 1.00 68.25 528 GLN A CA 1
ATOM 4381 C C . GLN A 1 528 ? 31.440 20.350 25.427 1.00 68.25 528 GLN A C 1
ATOM 4383 O O . GLN A 1 528 ? 31.987 19.690 24.540 1.00 68.25 528 GLN A O 1
ATOM 4388 N N . LYS A 1 529 ? 31.333 19.889 26.680 1.00 73.62 529 LYS A N 1
ATOM 4389 C CA . LYS A 1 529 ? 31.841 18.563 27.085 1.00 73.62 529 LYS A CA 1
ATOM 4390 C C . LYS A 1 529 ? 31.111 17.421 26.377 1.00 73.62 529 LYS A C 1
ATOM 4392 O O . LYS A 1 529 ? 31.753 16.456 25.958 1.00 73.62 529 LYS A O 1
ATOM 4397 N N . LEU A 1 530 ? 29.797 17.546 26.182 1.00 64.25 530 LEU A N 1
ATOM 4398 C CA . LEU A 1 530 ? 28.998 16.553 25.462 1.00 64.25 530 LEU A CA 1
ATOM 4399 C C . LEU A 1 530 ? 29.382 16.483 23.975 1.00 64.25 530 LEU A C 1
ATOM 4401 O O . LEU A 1 530 ? 29.514 15.389 23.425 1.00 64.25 530 LEU A O 1
ATOM 4405 N N . LYS A 1 531 ? 29.661 17.632 23.344 1.00 71.12 531 LYS A N 1
ATOM 4406 C CA . LYS A 1 531 ? 30.139 17.699 21.954 1.00 71.12 531 LYS A CA 1
ATOM 4407 C C . LYS A 1 531 ? 31.501 17.015 21.778 1.00 71.12 531 LYS A C 1
ATOM 4409 O O . LYS A 1 531 ? 31.655 16.190 20.882 1.00 71.12 531 LYS A O 1
ATOM 4414 N N . VAL A 1 532 ? 32.445 17.247 22.696 1.00 79.00 532 VAL A N 1
ATOM 4415 C CA . VAL A 1 532 ? 33.768 16.589 22.681 1.00 79.00 532 VAL A CA 1
ATOM 4416 C C . VAL A 1 532 ? 33.656 15.064 22.840 1.00 79.00 532 VAL A C 1
ATOM 4418 O O . VAL A 1 532 ? 34.411 14.320 22.211 1.00 79.00 532 VAL A O 1
ATOM 4421 N N . LEU A 1 533 ? 32.703 14.567 23.637 1.00 67.75 533 LEU A N 1
ATOM 4422 C CA . LEU A 1 533 ? 32.450 13.126 23.782 1.00 67.75 533 LEU A CA 1
ATOM 4423 C C . LEU A 1 533 ? 31.829 12.503 22.521 1.00 67.75 533 LEU A C 1
ATOM 4425 O O . LEU A 1 533 ? 32.218 11.398 22.133 1.00 67.75 533 LEU A O 1
ATOM 4429 N N . MET A 1 534 ? 30.909 13.208 21.853 1.00 62.72 534 MET A N 1
ATOM 4430 C CA . MET A 1 534 ? 30.333 12.754 20.581 1.00 62.72 534 MET A CA 1
ATOM 4431 C C . MET A 1 534 ? 31.387 12.697 19.470 1.00 62.72 534 MET A C 1
ATOM 4433 O O . MET A 1 534 ? 31.469 11.693 18.756 1.00 62.72 534 MET A O 1
ATOM 4437 N N . ASP A 1 535 ? 32.257 13.706 19.388 1.00 75.69 535 ASP A N 1
ATOM 4438 C CA . ASP A 1 535 ? 33.341 13.748 18.405 1.00 75.69 535 ASP A CA 1
ATOM 4439 C C . ASP A 1 535 ? 34.344 12.602 18.629 1.00 75.69 535 ASP A C 1
ATOM 4441 O O . ASP A 1 535 ? 34.742 11.923 17.677 1.00 75.69 535 ASP A O 1
ATOM 4445 N N . ARG A 1 536 ? 34.673 12.278 19.888 1.00 75.25 536 ARG A N 1
ATOM 4446 C CA . ARG A 1 536 ? 35.574 11.162 20.234 1.00 75.25 536 ARG A CA 1
ATOM 4447 C C . ARG A 1 536 ? 34.988 9.791 19.868 1.00 75.25 536 ARG A C 1
ATOM 4449 O O . ARG A 1 536 ? 35.710 8.936 19.353 1.00 75.25 536 ARG A O 1
ATOM 4456 N N . ASN A 1 537 ? 33.683 9.597 20.062 1.00 72.50 537 ASN A N 1
ATOM 4457 C CA . ASN A 1 537 ? 32.975 8.376 19.659 1.00 72.50 537 ASN A CA 1
ATOM 4458 C C . ASN A 1 537 ? 32.862 8.238 18.132 1.00 72.50 537 ASN A C 1
ATOM 4460 O O . ASN A 1 537 ? 32.968 7.130 17.599 1.00 72.50 537 ASN A O 1
ATOM 4464 N N . SER A 1 538 ? 32.693 9.352 17.413 1.00 67.31 538 SER A N 1
ATOM 4465 C CA . SER A 1 538 ? 32.684 9.360 15.945 1.00 67.31 538 SER A CA 1
ATOM 4466 C C . SER A 1 538 ? 34.050 8.953 15.371 1.00 67.31 538 SER A C 1
ATOM 4468 O O . SER A 1 538 ? 34.112 8.097 14.486 1.00 67.31 538 SER A O 1
ATOM 4470 N N . ALA A 1 539 ? 35.143 9.455 15.962 1.00 70.12 539 ALA A N 1
ATOM 4471 C CA . ALA A 1 539 ? 36.516 9.118 15.589 1.00 70.12 539 ALA A CA 1
ATOM 4472 C C . ALA A 1 539 ? 36.864 7.642 15.868 1.00 70.12 539 ALA A C 1
ATOM 4474 O O . ALA A 1 539 ? 37.578 7.003 15.095 1.00 70.12 539 ALA A O 1
ATOM 4475 N N . GLN A 1 540 ? 36.336 7.058 16.949 1.00 72.88 540 GLN A N 1
ATOM 4476 C CA . GLN A 1 540 ? 36.522 5.631 17.236 1.00 72.88 540 GLN A CA 1
ATOM 4477 C C . GLN A 1 540 ? 35.774 4.729 16.241 1.00 72.88 540 GLN A C 1
ATOM 4479 O O . GLN A 1 540 ? 36.303 3.690 15.843 1.00 72.88 540 GLN A O 1
ATOM 4484 N N . ARG A 1 541 ? 34.583 5.131 15.771 1.00 65.06 541 ARG A N 1
ATOM 4485 C CA . ARG A 1 541 ? 33.823 4.386 14.747 1.00 65.06 541 ARG A CA 1
ATOM 4486 C C . ARG A 1 541 ? 34.492 4.424 13.371 1.00 65.06 541 ARG A C 1
ATOM 4488 O O . ARG A 1 541 ? 34.517 3.404 12.675 1.00 65.06 541 ARG A O 1
ATOM 4495 N N . THR A 1 542 ? 35.080 5.555 12.979 1.00 66.88 542 THR A N 1
ATOM 4496 C CA . THR A 1 542 ? 35.885 5.645 11.746 1.00 66.88 542 THR A CA 1
ATOM 4497 C C . THR A 1 542 ? 37.169 4.823 11.842 1.00 66.88 542 THR A C 1
ATOM 4499 O O . THR A 1 542 ? 37.541 4.150 10.883 1.00 66.88 542 THR A O 1
ATOM 4502 N N . LEU A 1 543 ? 37.812 4.769 13.010 1.00 72.25 543 LEU A N 1
ATOM 4503 C CA . LEU A 1 543 ? 39.011 3.949 13.204 1.00 72.25 543 LEU A CA 1
ATOM 4504 C C . LEU A 1 543 ? 38.705 2.438 13.181 1.00 72.25 543 LEU A C 1
ATOM 4506 O O . LEU A 1 543 ? 39.457 1.664 12.588 1.00 72.25 543 LEU A O 1
ATOM 4510 N N . PHE A 1 544 ? 37.568 2.024 13.749 1.00 72.88 544 PHE A N 1
ATOM 4511 C CA . PHE A 1 544 ? 37.105 0.632 13.718 1.00 72.88 544 PHE A CA 1
ATOM 4512 C C . PHE A 1 544 ? 36.698 0.179 12.305 1.00 72.88 544 PHE A C 1
ATOM 4514 O O . PHE A 1 544 ? 37.062 -0.915 11.873 1.00 72.88 544 PHE A O 1
ATOM 4521 N N . SER A 1 545 ? 36.016 1.035 11.538 1.00 61.06 545 SER A N 1
ATOM 4522 C CA . SER A 1 545 ? 35.672 0.744 10.135 1.00 61.06 545 SER A CA 1
ATOM 4523 C C . SER A 1 545 ? 36.909 0.683 9.228 1.00 61.06 545 SER A C 1
ATOM 4525 O O . SER A 1 545 ? 37.008 -0.221 8.397 1.00 61.06 545 SER A O 1
ATOM 4527 N N . LEU A 1 546 ? 37.914 1.539 9.445 1.00 66.75 546 LEU A N 1
ATOM 4528 C CA . LEU A 1 546 ? 39.208 1.445 8.754 1.00 66.75 546 LEU A CA 1
ATOM 4529 C C . LEU A 1 546 ? 39.981 0.160 9.106 1.00 66.75 546 LEU A C 1
ATOM 4531 O O . LEU A 1 546 ? 40.649 -0.413 8.244 1.00 66.75 546 LEU A O 1
ATOM 4535 N N . GLN A 1 547 ? 39.876 -0.337 10.344 1.00 67.25 547 GLN A N 1
ATOM 4536 C CA . GLN A 1 547 ? 40.452 -1.631 10.731 1.00 67.25 547 GLN A CA 1
ATOM 4537 C C . GLN A 1 547 ? 39.717 -2.818 10.091 1.00 67.25 547 GLN A C 1
ATOM 4539 O O . GLN A 1 547 ? 40.375 -3.769 9.661 1.00 67.25 547 GLN A O 1
ATOM 4544 N N . GLN A 1 548 ? 38.388 -2.755 9.945 1.00 66.06 548 GLN A N 1
ATOM 4545 C CA . GLN A 1 548 ? 37.617 -3.789 9.241 1.00 66.06 548 GLN A CA 1
ATOM 4546 C C . GLN A 1 548 ? 37.918 -3.830 7.736 1.00 66.06 548 GLN A C 1
ATOM 4548 O O . GLN A 1 548 ? 38.035 -4.916 7.169 1.00 66.06 548 GLN A O 1
ATOM 4553 N N . MET A 1 549 ? 38.163 -2.680 7.096 1.00 55.72 549 MET A N 1
ATOM 4554 C CA . MET A 1 549 ? 38.594 -2.628 5.689 1.00 55.72 549 MET A CA 1
ATOM 4555 C C . MET A 1 549 ? 40.016 -3.169 5.460 1.00 55.72 549 MET A C 1
ATOM 4557 O O . MET A 1 549 ? 40.369 -3.516 4.333 1.00 55.72 549 MET A O 1
ATOM 4561 N N . LYS A 1 550 ? 40.837 -3.300 6.512 1.00 56.00 550 LYS A N 1
ATOM 4562 C CA . LYS A 1 550 ? 42.195 -3.861 6.417 1.00 56.00 550 LYS A CA 1
ATOM 4563 C C . LYS A 1 550 ? 42.223 -5.395 6.378 1.00 56.00 550 LYS A C 1
ATOM 4565 O O . LYS A 1 550 ? 43.196 -5.962 5.887 1.00 56.00 550 LYS A O 1
ATOM 4570 N N . GLN A 1 551 ? 41.174 -6.074 6.851 1.00 52.56 551 GLN A N 1
ATOM 4571 C CA . GLN A 1 551 ? 41.142 -7.540 6.921 1.00 52.56 551 GLN A CA 1
ATOM 4572 C C . GLN A 1 551 ? 40.926 -8.285 5.584 1.00 52.56 551 GLN A C 1
ATOM 4574 O O . GLN A 1 551 ? 41.513 -9.359 5.431 1.00 52.56 551 GLN A O 1
ATOM 4579 N N . PRO A 1 552 ? 40.189 -7.773 4.574 1.00 46.41 552 PRO A N 1
ATOM 4580 C CA . PRO A 1 552 ? 40.060 -8.486 3.299 1.00 46.41 552 PRO A CA 1
ATOM 4581 C C . PRO A 1 552 ? 41.276 -8.339 2.364 1.00 46.41 552 PRO A C 1
ATOM 4583 O O . PRO A 1 552 ? 41.445 -9.168 1.473 1.00 46.41 552 PRO A O 1
ATOM 4586 N N . MET A 1 553 ? 42.183 -7.372 2.576 1.00 39.19 553 MET A N 1
ATOM 4587 C CA . MET A 1 553 ? 43.363 -7.202 1.704 1.00 39.19 553 MET A CA 1
ATOM 4588 C C . MET A 1 553 ? 44.502 -8.210 1.948 1.00 39.19 553 MET A C 1
ATOM 4590 O O . MET A 1 553 ? 45.419 -8.290 1.137 1.00 39.19 553 MET A O 1
ATOM 4594 N N . GLN A 1 554 ? 44.443 -9.035 3.000 1.00 47.16 554 GLN A N 1
ATOM 4595 C CA . GLN A 1 554 ? 45.454 -10.075 3.265 1.00 47.16 554 GLN A CA 1
ATOM 4596 C C . GLN A 1 554 ? 45.060 -11.484 2.780 1.00 47.16 554 GLN A C 1
ATOM 4598 O O . GLN A 1 554 ? 45.804 -12.438 2.999 1.00 47.16 554 GLN A O 1
ATOM 4603 N N . LYS A 1 555 ? 43.919 -11.640 2.093 1.00 44.50 555 LYS A N 1
ATOM 4604 C CA . LYS A 1 555 ? 43.447 -12.942 1.576 1.00 44.50 555 LYS A CA 1
ATOM 4605 C C . LYS A 1 555 ? 43.260 -12.996 0.058 1.00 44.50 555 LYS A C 1
ATOM 4607 O O . LYS A 1 555 ? 42.538 -13.856 -0.436 1.00 44.50 555 LYS A O 1
ATOM 4612 N N . ILE A 1 556 ? 43.968 -12.164 -0.704 1.00 44.03 556 ILE A N 1
ATOM 4613 C CA . ILE A 1 556 ? 44.145 -12.422 -2.138 1.00 44.03 556 ILE A CA 1
ATOM 4614 C C . ILE A 1 556 ? 45.329 -13.385 -2.284 1.00 44.03 556 ILE A C 1
ATOM 4616 O O . ILE A 1 556 ? 46.481 -12.977 -2.419 1.00 44.03 556 ILE A O 1
ATOM 4620 N N . LYS A 1 557 ? 45.049 -14.693 -2.212 1.00 43.81 557 LYS A N 1
ATOM 4621 C CA . LYS A 1 557 ? 45.976 -15.710 -2.721 1.00 43.81 557 LYS A CA 1
ATOM 4622 C C . LYS A 1 557 ? 46.045 -15.528 -4.234 1.00 43.81 557 LYS A C 1
ATOM 4624 O O . LYS A 1 557 ? 45.136 -15.936 -4.948 1.00 43.81 557 LYS A O 1
ATOM 4629 N N . ILE A 1 558 ? 47.120 -14.903 -4.703 1.00 45.53 558 ILE A N 1
ATOM 4630 C CA . ILE A 1 558 ? 47.511 -14.943 -6.111 1.00 45.53 558 ILE A CA 1
ATOM 4631 C C . ILE A 1 558 ? 47.666 -16.431 -6.472 1.00 45.53 558 ILE A C 1
ATOM 4633 O O . ILE A 1 558 ? 48.424 -17.126 -5.785 1.00 45.53 558 ILE A O 1
ATOM 4637 N N . PRO A 1 559 ? 46.942 -16.959 -7.475 1.00 42.19 559 PRO A N 1
ATOM 4638 C CA . PRO A 1 559 ? 47.136 -18.333 -7.908 1.00 42.19 559 PRO A CA 1
ATOM 4639 C C . PRO A 1 559 ? 48.586 -18.489 -8.370 1.00 42.19 559 PRO A C 1
ATOM 4641 O O . PRO A 1 559 ? 49.065 -17.746 -9.227 1.00 42.19 559 PRO A O 1
ATOM 4644 N N . GLN A 1 560 ? 49.308 -19.427 -7.755 1.00 45.34 560 GLN A N 1
ATOM 4645 C CA . GLN A 1 560 ? 50.627 -19.813 -8.231 1.00 45.34 560 GLN A CA 1
ATOM 4646 C C . GLN A 1 560 ? 50.457 -20.437 -9.614 1.00 45.34 560 GLN A C 1
ATOM 4648 O O . GLN A 1 560 ? 49.991 -21.567 -9.743 1.00 45.34 560 GLN A O 1
ATOM 4653 N N . ILE A 1 561 ? 50.835 -19.670 -10.635 1.00 44.03 561 ILE A N 1
ATOM 4654 C CA . ILE A 1 561 ? 51.027 -20.139 -12.004 1.00 44.03 561 ILE A CA 1
ATOM 4655 C C . ILE A 1 561 ? 51.999 -21.315 -11.926 1.00 44.03 561 ILE A C 1
ATOM 4657 O O . ILE A 1 561 ? 53.159 -21.164 -11.528 1.00 44.03 561 ILE A O 1
ATOM 4661 N N . THR A 1 562 ? 51.511 -22.511 -12.240 1.00 49.72 562 THR A N 1
ATOM 4662 C CA . THR A 1 562 ? 52.356 -23.702 -12.235 1.00 49.72 562 THR A CA 1
ATOM 4663 C C . THR A 1 562 ? 53.373 -23.595 -13.370 1.00 49.72 562 THR A C 1
ATOM 4665 O O . THR A 1 562 ? 53.084 -23.078 -14.449 1.00 49.72 562 THR A O 1
ATOM 4668 N N . ARG A 1 563 ? 54.587 -24.119 -13.150 1.00 47.47 563 ARG A N 1
ATOM 4669 C CA . ARG A 1 563 ? 55.702 -24.131 -14.123 1.00 47.47 563 ARG A CA 1
ATOM 4670 C C . ARG A 1 563 ? 55.346 -24.714 -15.504 1.00 47.47 563 ARG A C 1
ATOM 4672 O O . ARG A 1 563 ? 56.125 -24.541 -16.435 1.00 47.47 563 ARG A O 1
ATOM 4679 N N . SER A 1 564 ? 54.195 -25.372 -15.645 1.00 46.72 564 SER A N 1
ATOM 4680 C CA . SER A 1 564 ? 53.692 -25.893 -16.918 1.00 46.72 564 SER A CA 1
ATOM 4681 C C . SER A 1 564 ? 53.117 -24.807 -17.845 1.00 46.72 564 SER A C 1
ATOM 4683 O O . SER A 1 564 ? 53.262 -24.915 -19.059 1.00 46.72 564 SER A O 1
ATOM 4685 N N . GLU A 1 565 ? 52.572 -23.709 -17.309 1.00 49.12 565 GLU A N 1
ATOM 4686 C CA . GLU A 1 565 ? 51.956 -22.638 -18.115 1.00 49.12 565 GLU A CA 1
ATOM 4687 C C . GLU A 1 565 ? 52.994 -21.653 -18.685 1.00 49.12 565 GLU A C 1
ATOM 4689 O O . GLU A 1 565 ? 52.816 -21.101 -19.774 1.00 49.12 565 GLU A O 1
ATOM 4694 N N . PHE A 1 566 ? 54.149 -21.508 -18.024 1.00 48.53 566 PHE A N 1
ATOM 4695 C CA . PHE A 1 566 ? 55.268 -20.709 -18.544 1.00 48.53 566 PHE A CA 1
ATOM 4696 C C . PHE A 1 566 ? 55.943 -21.337 -19.776 1.00 48.53 566 PHE A C 1
ATOM 4698 O O . PHE A 1 566 ? 56.483 -20.609 -20.613 1.00 48.53 566 PHE A O 1
ATOM 4705 N N . ALA A 1 567 ? 55.879 -22.664 -19.933 1.00 48.81 567 ALA A N 1
ATOM 4706 C CA . ALA A 1 567 ? 56.428 -23.350 -21.103 1.00 48.81 567 ALA A CA 1
ATOM 4707 C C . ALA A 1 567 ? 55.587 -23.103 -22.370 1.00 48.81 567 ALA A C 1
ATOM 4709 O O . ALA A 1 567 ? 56.131 -23.023 -23.473 1.00 48.81 567 ALA A O 1
ATOM 4710 N N . THR A 1 568 ? 54.276 -22.906 -22.218 1.00 46.44 568 THR A N 1
ATOM 4711 C CA . THR A 1 568 ? 53.362 -22.646 -23.340 1.00 46.44 568 THR A CA 1
ATOM 4712 C C . THR A 1 568 ? 53.443 -21.189 -23.802 1.00 46.44 568 THR A C 1
ATOM 4714 O O . THR A 1 568 ? 53.451 -20.923 -25.002 1.00 46.44 568 THR A O 1
ATOM 4717 N N . ILE A 1 569 ? 53.625 -20.238 -22.878 1.00 46.97 569 ILE A N 1
ATOM 4718 C CA . ILE A 1 569 ? 53.745 -18.807 -23.213 1.00 46.97 569 ILE A CA 1
ATOM 4719 C C . ILE A 1 569 ? 55.122 -18.468 -23.820 1.00 46.97 569 ILE A C 1
ATOM 4721 O O . ILE A 1 569 ? 55.204 -17.631 -24.721 1.00 46.97 569 ILE A O 1
ATOM 4725 N N . GLN A 1 570 ? 56.207 -19.158 -23.438 1.00 41.94 570 GLN A N 1
ATOM 4726 C CA . GLN A 1 570 ? 57.501 -18.993 -24.123 1.00 41.94 570 GLN A CA 1
ATOM 4727 C C . GLN A 1 570 ? 57.546 -19.620 -25.527 1.00 41.94 570 GLN A C 1
ATOM 4729 O O . GLN A 1 570 ? 58.349 -19.178 -26.350 1.00 41.94 570 GLN A O 1
ATOM 4734 N N . LYS A 1 571 ? 56.665 -20.581 -25.844 1.00 43.94 571 LYS A N 1
ATOM 4735 C CA . LYS A 1 571 ? 56.557 -21.153 -27.198 1.00 43.94 571 LYS A CA 1
ATOM 4736 C C . LYS A 1 571 ? 55.874 -20.215 -28.200 1.00 43.94 571 LYS A C 1
ATOM 4738 O O . LYS A 1 571 ? 56.195 -20.279 -29.381 1.00 43.94 571 LYS A O 1
ATOM 4743 N N . PHE A 1 572 ? 55.021 -19.294 -27.743 1.00 41.88 572 PHE A N 1
ATOM 4744 C CA . PHE A 1 572 ? 54.376 -18.302 -28.615 1.00 41.88 572 PHE A CA 1
ATOM 4745 C C . PHE A 1 572 ? 55.196 -17.024 -28.840 1.00 41.88 572 PHE A C 1
ATOM 4747 O O . PHE A 1 572 ? 54.941 -16.303 -29.796 1.00 41.88 572 PHE A O 1
ATOM 4754 N N . ARG A 1 573 ? 56.224 -16.752 -28.024 1.00 38.88 573 ARG A N 1
ATOM 4755 C CA . ARG A 1 573 ? 57.069 -15.549 -28.174 1.00 38.88 573 ARG A CA 1
ATOM 4756 C C . ARG A 1 573 ? 58.331 -15.757 -29.024 1.00 38.88 573 ARG A C 1
ATOM 4758 O O . ARG A 1 573 ? 59.108 -14.825 -29.181 1.00 38.88 573 ARG A O 1
ATOM 4765 N N . LYS A 1 574 ? 58.544 -16.967 -29.557 1.00 37.03 574 LYS A N 1
ATOM 4766 C CA . LYS A 1 574 ? 59.651 -17.304 -30.476 1.00 37.03 574 LYS A CA 1
ATOM 4767 C C . LYS A 1 574 ? 59.200 -17.639 -31.907 1.00 37.03 574 LYS A C 1
ATOM 4769 O O . LYS A 1 574 ? 60.013 -18.104 -32.692 1.00 37.03 574 LYS A O 1
ATOM 4774 N N . ARG A 1 575 ? 57.930 -17.407 -32.254 1.00 42.28 575 ARG A N 1
ATOM 4775 C CA . ARG A 1 575 ? 57.411 -17.525 -33.632 1.00 42.28 575 ARG A CA 1
ATOM 4776 C C . ARG A 1 575 ? 56.619 -16.277 -34.044 1.00 42.28 575 ARG A C 1
ATOM 4778 O O . ARG A 1 575 ? 55.496 -16.385 -34.525 1.00 42.28 575 ARG A O 1
ATOM 4785 N N . GLY A 1 576 ? 57.201 -15.106 -33.795 1.00 40.00 576 GLY A N 1
ATOM 4786 C CA . GLY A 1 576 ? 56.751 -13.810 -34.300 1.00 40.00 576 GLY A CA 1
ATOM 4787 C C . GLY A 1 576 ? 57.948 -13.031 -34.800 1.00 40.00 576 GLY A C 1
ATOM 4788 O O . GLY A 1 576 ? 58.911 -12.937 -34.003 1.00 40.00 576 GLY A O 1
#

Secondary structure (DSSP, 8-state):
----------S-----HHHHHHHHHHHHHHHHHHHHTT-SPPEEEEEEEE-SEEEEE--TTSEEEEEEETTTEEHHHHHHHHT-B-EEEEEEEEEEETTEEEEEE--EEE--SGGGTT-EEE-GGGGTT-EEEEETTTTEEEEEEEEEEEHHHHHHHH-----BPPHHHHHHHHT-TT-EEEEEEEEEEEETTTTEEEEEEEEEEE---TTEEEEEEEEEEEEEEEEEE-SSSPEEEEEEEEEEEEEEEEEEEHHHHHHHH----SEEEEEEEEEEEEEEEEEPPPHHHHHHHHHHHHHHHHHHHHHHHHHHHHHHHHHHHHHHHHHHTHHHHHHHHHHHHHHHGGGTTTS--SS--------PPPP-----------TTSTTTS---------S---SSS--SS--SSS--SS--------SS--S-------------------------PPP--------------------------------------------------------PPP---TTHHHHHHHHHHHHHHHHHHHHHHHHHHHHHHHSGGG--------HHHHHHHHHHTT--

Foldseek 3Di:
DDPPPPPPFDPPPPPPPVVLVVVLVVVLVVLVVCQVQLVPAWDKDKDKDQAQKDWDADDQPQKWKWKDDLNPDTQVVVCVVVVAAFKDKWKWKWKDFPVDIDIGTWDWDQDPDPLRHPIITTDCVVPNVDIQMHGNVRRIGMKMKIFMATPVLCCVVPVDPGRHDDPVVSQCRQPDPSMKMKMWGWAWDQDSNVRDIDIDTDIDIDRWHQQKEKEKEKAWEKEKEWEWDDAAHTDIDIDMDTHDIDIDMDIDGLVVCCVPPVDNTGYMYMYHYDSMYMYMYTYRDYNVNSVVVSVVVSVVVVVVVVVVVVVSVVVVVVVVVVVVCCVVPVVVVCVVVVVVCVVVVVVPPPPPPPDDPDDDDDDDDDDDDPDDDPDPPDPVVVVVPPDDDDDDDDDDPDDPDDPDDDDPDDDDDDDDDDDPDDPDPPDDDDDDDDDDDDDDDDDDDDDDDDDDDDDYDDDDDDDDDDDDDDDDDDDDDDDDDDDDDDDDDDDDDDDDDDDDDDDDDDDDDDDDDDDDDPPVVVVVVVVVVVVVVVVVVVVVVVVVVVVVVVVVVVPPPDPPPPPVVVVVVVVVVVPD

pLDDT: mean 70.31, std 26.75, range [25.38, 98.31]

Sequence (576 aa):
MGILSFDIFSSTFQFNLFQQQKAFLCYLIYLLYQYYDNQIQPTFRSQNFVQDFTSVELSNDLFAYQYRFNLTQNLDDIQEQQNLTYLVFVPYFQYTNYTENEFIYINPIKCQNPLLDGFNCLDFSLIQNYSLIKTQGNKIWSSIYLTIYTCQDAIIQFDLQLNCANEQEIYKMINDGSNILQIKLLSKQYNIASKQIQVNYRNSFTSLNQNEFMLTDFKLQMQQTSIKQGSIFQEETKFQSPISYSQIIQNFSRKDQINLNNNPALLELVIEMDEAVQFFFIQFPTFPEILAVCNSTLALMMCVGILGRYASSQLIKQEFLLLFLQNLYQETYLKLLSNEFNSESKKQIESQSQIEQQKEKQTPFQVDQPSKVPQFQSKLKQYLDQNNFSYIQQQSESRVFNFRNEQKNNIQNKSGFNFQNMISAVSQKDKSESEGYNKSFLSSNCQSFNQLENKKPINQNRGIKQQQNEYQSQKQQIPSSSNIEIPQNIQLLCKQSALTKDYEKKQQTTDLQTYQDPCNAKIFDENQKLKVLMDRNSAQRTLFSLQQMKQPMQKIKIPQITRSEFATIQKFRKRG

Solvent-accessible surface area (backbone atoms only — not comparable to full-atom values): 36745 Å² total; per-residue (Å²): 134,81,82,70,84,81,75,90,75,63,90,81,65,70,74,57,61,71,58,54,51,50,54,50,52,53,50,51,52,49,52,51,49,34,52,76,70,53,67,58,78,49,52,74,46,77,50,78,45,80,44,57,66,38,75,43,82,71,50,45,74,44,44,32,38,39,49,29,40,74,76,74,42,49,50,69,61,51,29,63,74,67,66,31,38,51,68,41,80,52,36,30,38,38,42,36,42,89,90,46,78,47,78,43,78,37,52,77,39,76,40,85,50,80,95,39,65,91,24,38,14,43,50,50,80,89,47,72,92,51,52,41,24,33,27,68,85,68,54,31,40,22,35,43,37,43,34,32,24,44,32,69,53,41,28,74,74,66,74,50,97,69,60,52,57,54,70,71,54,44,47,54,56,43,60,36,90,54,31,36,38,39,36,36,37,46,25,50,47,76,37,79,81,79,72,40,77,45,81,47,66,49,77,46,77,45,72,61,42,85,67,32,23,35,42,35,42,35,35,36,24,41,28,39,40,39,39,34,45,43,57,83,66,65,49,78,50,74,53,75,37,41,63,50,72,49,79,48,78,47,80,42,56,25,69,57,40,30,74,74,68,72,46,73,46,38,33,40,37,39,40,34,52,34,52,48,35,38,39,36,42,38,36,50,73,31,52,67,55,54,51,48,53,53,51,52,52,50,52,51,54,50,52,52,50,52,52,49,51,52,53,50,51,52,52,52,50,52,52,51,49,51,54,49,49,46,65,78,34,45,70,61,46,50,51,51,53,50,56,52,49,61,65,58,55,75,76,66,70,91,79,69,92,81,82,84,93,81,84,90,76,91,79,90,78,82,88,85,79,86,80,80,74,85,78,80,77,64,72,68,62,69,67,67,78,68,78,75,90,78,89,88,82,87,89,82,93,80,88,89,84,83,94,77,90,88,84,87,78,88,87,81,88,81,86,88,82,84,92,83,88,88,87,86,85,89,78,91,85,87,89,82,84,88,83,88,84,88,83,79,90,76,88,82,85,87,78,88,85,81,86,84,82,84,84,86,87,86,82,89,81,82,89,85,81,91,81,92,82,89,90,80,88,85,87,88,80,87,86,85,89,82,92,83,82,86,85,86,88,85,89,84,86,91,86,85,85,82,91,86,85,90,87,87,87,88,84,83,88,84,83,90,79,88,85,81,72,84,70,59,66,60,58,52,56,52,53,50,54,52,50,56,52,52,52,53,54,52,52,49,53,54,52,51,51,56,53,59,66,56,62,67,74,80,67,74,78,73,79,78,79,53,81,71,60,60,58,56,56,57,60,61,71,75,75,118